Protein AF-0000000079578733 (afdb_homodimer)

Sequence (598 aa):
MAEIITDGSQKELKKHGSDEFPLLVSYEKLSGYKSGSFLWHWHPEIEITLVLDGQILYKVNQCTYHMKAGDILLGNANVLHAGFMEDMKDGKYVSITFLPKIIYGSYGSILRRKYVEPFLHNFSLPAVYIDYSQPWHEIFSEYVREIITLYEEKKEFYELDITGTLQKLWRCMLQNLPENLPYTEHSKLERNRMREIMDYLEHNYMNKIQMKDIAEEIHLCESECSRLFKRYMNVSLFTFLQEYRVERSLEFLLSSDDSIMEVAQKSGFTDSNYYAKVFSRVKGCSPQKYRKQNIRKDMMAEIITDGSQKELKKHGSDEFPLLVSYEKLSGYKSGSFLWHWHPEIEITLVLDGQILYKVNQCTYHMKAGDILLGNANVLHAGFMEDMKDGKYVSITFLPKIIYGSYGSILRRKYVEPFLHNFSLPAVYIDYSQPWHEIFSEYVREIITLYEEKKEFYELDITGTLQKLWRCMLQNLPENLPYTEHSKLERNRMREIMDYLEHNYMNKIQMKDIAEEIHLCESECSRLFKRYMNVSLFTFLQEYRVERSLEFLLSSDDSIMEVAQKSGFTDSNYYAKVFSRVKGCSPQKYRKQNIRKDM

Secondary structure (DSSP, 8-state):
-B---B-TT-BB----S-SSS-EEEEEEEGGGBTTSSEEEEB-SSEEEEEEEEEEEEEEETTEEEEEETT-EEEEPTT--EEEE-BTTB-EEEEEEEE-THHHH-STT-HIIIIIIHHHHT-TT-SEEEE-SSSTHHHHHHHHHHHHHHHHHH--TTHHHHHHHHHHHHHHHHHHHS-SS----HHHHHHHHHHHHHHHHHHHHTTS---HHHHHHHTT--HHHHHHHHHHHHSS-HHHHHHHHHHHHHHHHHHH----HHHHHHHTT-S-HHHHHHHHHHHHSS-HHHHHHHHHGGG-/-B---B-TT-BB----S-SSS-EEEEEEEGGGBTTSSEEEEB-SSEEEEEEEEEEEEEEETTEEEEEETT-EEEEPTT--EEEE-BTTB-EEEEEEEE-THHHH-STTSHIIIIIIHHHHT-TT-SEEEE-SSSTHHHHHHHHHHHHHHHHHH--TTHHHHHHHHHHHHHHHHHHHS-SS----HHHHHHHHHHHHHHHHHHHHTTS---HHHHHHHTT--HHHHHHHHHHHHSS-HHHHHHHHHHHHHHHHHHH----HHHHHHHTT-S-HHHHHHHHHHHHSS-HHHHHHHHHGGG-

Foldseek 3Di:
DDAQDAPPLQAGQDQQDDPVQRKHKDKDKLVVDPQSKHDKHFAQWKKKKAWQAAWKFKDWQPDTDIDHHGKMKIFAHLIIMMIHHDPPIMIIIMMMTGHCCLAQPDPPGPCCVPQNVVQNLPLVDRMDILPPPDPLSVVLSVLVVVLVVLVVVVPPCSSVVNSVSVNVSSVSCRVPDDPDDDDDPVRVLLSVLSVQLVVCLVVDLLEDDDLCNSCVSSVHDSVVSQVSCCSRNSDGPVLVSLLQLLVVLVCVLQVHPDDLCVSCNRSNHPDSVVNQVSNCSNVVHGSVVVNCVRNPPVD/DDAQDAPPLQAGQDQQDDPVQRKHKDKDKLVVDPQSKHDKHAAQWKKKKAWQAAWKFKDWQPDTDIDHHGKMKIFAGLIIMMIHHDPPIMIIIMMMTGHCCLAQPDPPGPCCVPQNVVQNLPLVDRMDILPPPDPLSVVLSVLVVVLVVLVVVVPPCSSVVNSVSVNVSSVSCRVPDDPDDDDDPVRVLLSVLSVQLVVCLVVDLLEDDDLCNSCVSSVHDSVVSQVSCCSRNSDGPVLVSLLQLLVVLVCVLQVHPDDLVVSCNRSNHPDSVVNQVSNCSNVVHGSVVVNCVRNPPVD

pLDDT: mean 87.45, std 11.43, range [26.28, 98.88]

InterPro domains:
  IPR009057 Homedomain-like superfamily [SSF46689] (192-242)
  IPR009057 Homedomain-like superfamily [SSF46689] (244-294)
  IPR013096 Cupin 2, conserved barrel [PF07883] (36-95)
  IPR014710 RmlC-like jelly roll fold [G3DSA:2.60.120.10] (8-101)
  IPR018060 AraC-like, DNA binding HTH domain [PF12833] (214-293)
  IPR018060 AraC-like, DNA binding HTH domain [PS01124] (195-293)
  IPR018060 AraC-like, DNA binding HTH domain [SM00342] (208-291)
  IPR018062 HTH domain AraC-type, conserved site [PS00041] (245-287)
  IPR037923 Transcription regulator HTH-like [SSF51215] (34-168)

Structure (mmCIF, N/CA/C/O backbone):
data_AF-0000000079578733-model_v1
#
loop_
_entity.id
_entity.type
_entity.pdbx_description
1 polymer 'AraC family transcriptional regulator'
#
loop_
_atom_site.group_PDB
_atom_site.id
_atom_site.type_symbol
_atom_site.label_atom_id
_atom_site.label_alt_id
_atom_site.label_comp_id
_atom_site.label_asym_id
_atom_site.label_entity_id
_atom_site.label_seq_id
_atom_site.pdbx_PDB_ins_code
_atom_site.Cartn_x
_atom_site.Cartn_y
_atom_site.Cartn_z
_atom_site.occupancy
_atom_site.B_iso_or_equiv
_atom_site.auth_seq_id
_atom_site.auth_comp_id
_atom_site.auth_asym_id
_atom_site.auth_atom_id
_atom_site.pdbx_PDB_model_num
ATOM 1 N N . MET A 1 1 ? -22.953 -29.234 -6.508 1 57.34 1 MET A N 1
ATOM 2 C CA . MET A 1 1 ? -21.5 -29.438 -6.625 1 57.34 1 MET A CA 1
ATOM 3 C C . MET A 1 1 ? -20.859 -28.281 -7.379 1 57.34 1 MET A C 1
ATOM 5 O O . MET A 1 1 ? -21.422 -27.75 -8.336 1 57.34 1 MET A O 1
ATOM 9 N N . ALA A 1 2 ? -19.797 -27.734 -6.789 1 69.5 2 ALA A N 1
ATOM 10 C CA . ALA A 1 2 ? -19.219 -26.516 -7.32 1 69.5 2 ALA A CA 1
ATOM 11 C C . ALA A 1 2 ? -18.125 -26.828 -8.344 1 69.5 2 ALA A C 1
ATOM 13 O O . ALA A 1 2 ? -17.656 -27.969 -8.43 1 69.5 2 ALA A O 1
ATOM 14 N N . GLU A 1 3 ? -18.016 -26.125 -9.453 1 70.44 3 GLU A N 1
ATOM 15 C CA . GLU A 1 3 ? -16.875 -26.188 -10.375 1 70.44 3 GLU A CA 1
ATOM 16 C C . GLU A 1 3 ? -16.172 -24.844 -10.484 1 70.44 3 GLU A C 1
ATOM 18 O O . GLU A 1 3 ? -16.828 -23.797 -10.414 1 70.44 3 GLU A O 1
ATOM 23 N N . ILE A 1 4 ? -14.828 -25.031 -10.547 1 81.12 4 ILE A N 1
ATOM 24 C CA . ILE A 1 4 ? -14.094 -23.797 -10.828 1 81.12 4 ILE A CA 1
ATOM 25 C C . ILE A 1 4 ? -14.383 -23.344 -12.258 1 81.12 4 ILE A C 1
ATOM 27 O O . ILE A 1 4 ? -14.227 -24.125 -13.203 1 81.12 4 ILE A O 1
ATOM 31 N N . ILE A 1 5 ? -14.922 -22.25 -12.383 1 78.31 5 ILE A N 1
ATOM 32 C CA . ILE A 1 5 ? -15.211 -21.703 -13.695 1 78.31 5 ILE A CA 1
ATOM 33 C C . ILE A 1 5 ? -14 -20.922 -14.211 1 78.31 5 ILE A C 1
ATOM 35 O O . ILE A 1 5 ? -13.469 -20.047 -13.516 1 78.31 5 ILE A O 1
ATOM 39 N N . THR A 1 6 ? -13.539 -21.359 -15.383 1 73.75 6 THR A N 1
ATOM 40 C CA . THR A 1 6 ? -12.352 -20.75 -15.969 1 73.75 6 THR A CA 1
ATOM 41 C C . THR A 1 6 ? -12.648 -20.219 -17.375 1 73.75 6 THR A C 1
ATOM 43 O O . THR A 1 6 ? -13.68 -20.547 -17.953 1 73.75 6 THR A O 1
ATOM 46 N N . ASP A 1 7 ? -11.828 -19.406 -17.859 1 73.5 7 ASP A N 1
ATOM 47 C CA . ASP A 1 7 ? -11.922 -18.969 -19.25 1 73.5 7 ASP A CA 1
ATOM 48 C C . ASP A 1 7 ? -11.117 -19.906 -20.172 1 73.5 7 ASP A C 1
ATOM 50 O O . ASP A 1 7 ? -10.711 -20.984 -19.75 1 73.5 7 ASP A O 1
ATOM 54 N N . GLY A 1 8 ? -11.008 -19.594 -21.391 1 68.12 8 GLY A N 1
ATOM 55 C CA . GLY A 1 8 ? -10.359 -20.422 -22.406 1 68.12 8 GLY A CA 1
ATOM 56 C C . GLY A 1 8 ? -8.898 -20.703 -22.094 1 68.12 8 GLY A C 1
ATOM 57 O O . GLY A 1 8 ? -8.32 -21.672 -22.609 1 68.12 8 GLY A O 1
ATOM 58 N N . SER A 1 9 ? -8.289 -19.953 -21.219 1 70.38 9 SER A N 1
ATOM 59 C CA . SER A 1 9 ? -6.891 -20.125 -20.844 1 70.38 9 SER A CA 1
ATOM 60 C C . SER A 1 9 ? -6.762 -20.75 -19.453 1 70.38 9 SER A C 1
ATOM 62 O O . SER A 1 9 ? -5.684 -20.734 -18.859 1 70.38 9 SER A O 1
ATOM 64 N N . GLN A 1 10 ? -7.887 -21.234 -18.875 1 74.88 10 GLN A N 1
ATOM 65 C CA . GLN A 1 10 ? -7.957 -21.875 -17.578 1 74.88 10 GLN A CA 1
ATOM 66 C C . GLN A 1 10 ? -7.82 -20.844 -16.453 1 74.88 10 GLN A C 1
ATOM 68 O O . GLN A 1 10 ? -7.535 -21.219 -15.305 1 74.88 10 GLN A O 1
ATOM 73 N N . LYS A 1 11 ? -7.91 -19.641 -16.75 1 77.62 11 LYS A N 1
ATOM 74 C CA . LYS A 1 11 ? -7.93 -18.609 -15.711 1 77.62 11 LYS A CA 1
ATOM 75 C C . LYS A 1 11 ? -9.25 -18.641 -14.938 1 77.62 11 LYS A C 1
ATOM 77 O O . LYS A 1 11 ? -10.328 -18.625 -15.539 1 77.62 11 LYS A O 1
ATOM 82 N N . GLU A 1 12 ? -9.086 -18.672 -13.641 1 82.31 12 GLU A N 1
ATOM 83 C CA . GLU A 1 12 ? -10.273 -18.672 -12.797 1 82.31 12 GLU A CA 1
ATOM 84 C C . GLU A 1 12 ? -11.008 -17.344 -12.867 1 82.31 12 GLU A C 1
ATOM 86 O O . GLU A 1 12 ? -10.391 -16.281 -12.852 1 82.31 12 GLU A O 1
ATOM 91 N N . LEU A 1 13 ? -12.312 -17.391 -12.898 1 76 13 LEU A N 1
ATOM 92 C CA . LEU A 1 13 ? -13.117 -16.188 -13.078 1 76 13 LEU A CA 1
ATOM 93 C C . LEU A 1 13 ? -13.703 -15.727 -11.742 1 76 13 LEU A C 1
ATOM 95 O O . LEU A 1 13 ? -14.188 -14.602 -11.633 1 76 13 LEU A O 1
ATOM 99 N N . LYS A 1 14 ? -13.617 -16.594 -10.805 1 79.62 14 LYS A N 1
ATOM 100 C CA . LYS A 1 14 ? -14.125 -16.25 -9.484 1 79.62 14 LYS A CA 1
ATOM 101 C C . LYS A 1 14 ? -13.398 -15.039 -8.914 1 79.62 14 LYS A C 1
ATOM 103 O O . LYS A 1 14 ? -12.172 -14.961 -8.969 1 79.62 14 LYS A O 1
ATOM 108 N N . LYS A 1 15 ? -14.148 -14.031 -8.445 1 79.81 15 LYS A N 1
ATOM 109 C CA . LYS A 1 15 ? -13.57 -12.875 -7.773 1 79.81 15 LYS A CA 1
ATOM 110 C C . LYS A 1 15 ? -13.125 -13.219 -6.359 1 79.81 15 LYS A C 1
ATOM 112 O O . LYS A 1 15 ? -13.828 -13.93 -5.633 1 79.81 15 LYS A O 1
ATOM 117 N N . HIS A 1 16 ? -12 -12.766 -6.047 1 83.06 16 HIS A N 1
ATOM 118 C CA . HIS A 1 16 ? -11.469 -12.977 -4.703 1 83.06 16 HIS A CA 1
ATOM 119 C C . HIS A 1 16 ? -11.414 -11.664 -3.926 1 83.06 16 HIS A C 1
ATOM 121 O O . HIS A 1 16 ? -10.398 -10.961 -3.959 1 83.06 16 HIS A O 1
ATOM 127 N N . GLY A 1 17 ? -12.5 -11.398 -3.156 1 83.19 17 GLY A N 1
ATOM 128 C CA . GLY A 1 17 ? -12.602 -10.156 -2.404 1 83.19 17 GLY A CA 1
ATOM 129 C C . GLY A 1 17 ? -12.977 -8.969 -3.266 1 83.19 17 GLY A C 1
ATOM 130 O O . GLY A 1 17 ? -13.547 -9.125 -4.344 1 83.19 17 GLY A O 1
ATOM 131 N N . SER A 1 18 ? -12.766 -7.785 -2.697 1 85.44 18 SER A N 1
ATOM 132 C CA . SER A 1 18 ? -13.062 -6.547 -3.412 1 85.44 18 SER A CA 1
ATOM 133 C C . SER A 1 18 ? -11.789 -5.875 -3.908 1 85.44 18 SER A C 1
ATOM 135 O O . SER A 1 18 ? -10.68 -6.266 -3.525 1 85.44 18 SER A O 1
ATOM 137 N N . ASP A 1 19 ? -11.922 -4.93 -4.738 1 83.25 19 ASP A N 1
ATOM 138 C CA . ASP A 1 19 ? -10.766 -4.195 -5.238 1 83.25 19 ASP A CA 1
ATOM 139 C C . ASP A 1 19 ? -10.086 -3.414 -4.117 1 83.25 19 ASP A C 1
ATOM 141 O O . ASP A 1 19 ? -8.867 -3.217 -4.141 1 83.25 19 ASP A O 1
ATOM 145 N N . GLU A 1 20 ? -10.875 -3.002 -3.172 1 89.12 20 GLU A N 1
ATOM 146 C CA . GLU A 1 20 ? -10.328 -2.238 -2.051 1 89.12 20 GLU A CA 1
ATOM 147 C C . GLU A 1 20 ? -9.609 -3.148 -1.06 1 89.12 20 GLU A C 1
ATOM 149 O O . GLU A 1 20 ? -8.711 -2.707 -0.346 1 89.12 20 GLU A O 1
ATOM 154 N N . PHE A 1 21 ? -10.133 -4.297 -0.926 1 94.56 21 PHE A N 1
ATOM 155 C CA . PHE A 1 21 ? -9.539 -5.309 -0.054 1 94.56 21 PHE A CA 1
ATOM 156 C C . PHE A 1 21 ? -9.57 -6.68 -0.718 1 94.56 21 PHE A C 1
ATOM 158 O O . PHE A 1 21 ? -10.406 -7.52 -0.385 1 94.56 21 PHE A O 1
ATOM 165 N N . PRO A 1 22 ? -8.617 -6.941 -1.636 1 94.5 22 PRO A N 1
ATOM 166 C CA . PRO A 1 22 ? -8.641 -8.133 -2.488 1 94.5 22 PRO A CA 1
ATOM 167 C C . PRO A 1 22 ? -8.133 -9.383 -1.773 1 94.5 22 PRO A C 1
ATOM 169 O O . PRO A 1 22 ? -7.086 -9.922 -2.135 1 94.5 22 PRO A O 1
ATOM 172 N N . LEU A 1 23 ? -8.922 -9.836 -0.841 1 97.44 23 LEU A N 1
ATOM 173 C CA . LEU A 1 23 ? -8.641 -11.039 -0.065 1 97.44 23 LEU A CA 1
ATOM 174 C C . LEU A 1 23 ? -9.922 -11.812 0.232 1 97.44 23 LEU A C 1
ATOM 176 O O . LEU A 1 23 ? -10.945 -11.219 0.577 1 97.44 23 LEU A O 1
ATOM 180 N N . LEU A 1 24 ? -9.859 -13.086 0.044 1 97.19 24 LEU A N 1
ATOM 181 C CA . LEU A 1 24 ? -10.984 -13.969 0.331 1 97.19 24 LEU A CA 1
ATOM 182 C C . LEU A 1 24 ? -10.531 -15.203 1.09 1 97.19 24 LEU A C 1
ATOM 184 O O . LEU A 1 24 ? -9.531 -15.836 0.724 1 97.19 24 LEU A O 1
ATOM 188 N N . VAL A 1 25 ? -11.164 -15.43 2.172 1 97.56 25 VAL A N 1
ATOM 189 C CA . VAL A 1 25 ? -11.008 -16.688 2.885 1 97.56 25 VAL A CA 1
ATOM 190 C C . VAL A 1 25 ? -12.227 -17.578 2.635 1 97.56 25 VAL A C 1
ATOM 192 O O . VAL A 1 25 ? -13.367 -17.156 2.85 1 97.56 25 VAL A O 1
ATOM 195 N N . SER A 1 26 ? -11.992 -18.781 2.17 1 96.06 26 SER A N 1
ATOM 196 C CA . SER A 1 26 ? -13.102 -19.672 1.842 1 96.06 26 SER A CA 1
ATOM 197 C C . SER A 1 26 ? -12.859 -21.078 2.389 1 96.06 26 SER A C 1
ATOM 199 O O . SER A 1 26 ? -11.727 -21.562 2.381 1 96.06 26 SER A O 1
ATOM 201 N N . TYR A 1 27 ? -13.898 -21.656 2.875 1 95.94 27 TYR A N 1
ATOM 202 C CA . TYR A 1 27 ? -13.883 -23.062 3.303 1 95.94 27 TYR A CA 1
ATOM 203 C C . TYR A 1 27 ? -14.391 -23.969 2.195 1 95.94 27 TYR A C 1
ATOM 205 O O . TYR A 1 27 ? -15.484 -23.766 1.663 1 95.94 27 TYR A O 1
ATOM 213 N N . GLU A 1 28 ? -13.523 -25 1.868 1 94.25 28 GLU A N 1
ATOM 214 C CA . GLU A 1 28 ? -13.844 -25.859 0.736 1 94.25 28 GLU A CA 1
ATOM 215 C C . GLU A 1 28 ? -13.617 -27.328 1.082 1 94.25 28 GLU A C 1
ATOM 217 O O . GLU A 1 28 ? -13.055 -27.641 2.133 1 94.25 28 GLU A O 1
ATOM 222 N N . LYS A 1 29 ? -14.18 -28.172 0.323 1 94.19 29 LYS A N 1
ATOM 223 C CA . LYS A 1 29 ? -13.922 -29.609 0.357 1 94.19 29 LYS A CA 1
ATOM 224 C C . LYS A 1 29 ? -13.883 -30.203 -1.052 1 94.19 29 LYS A C 1
ATOM 226 O O . LYS A 1 29 ? -14.625 -29.766 -1.932 1 94.19 29 LYS A O 1
ATOM 231 N N . LEU A 1 30 ? -13.031 -31.188 -1.208 1 91.19 30 LEU A N 1
ATOM 232 C CA . LEU A 1 30 ? -12.891 -31.781 -2.537 1 91.19 30 LEU A CA 1
ATOM 233 C C . LEU A 1 30 ? -14.203 -32.406 -2.988 1 91.19 30 LEU A C 1
ATOM 235 O O . LEU A 1 30 ? -14.555 -32.344 -4.168 1 91.19 30 LEU A O 1
ATOM 239 N N . SER A 1 31 ? -14.906 -33 -2.074 1 89.25 31 SER A N 1
ATOM 240 C CA . SER A 1 31 ? -16.172 -33.625 -2.4 1 89.25 31 SER A CA 1
ATOM 241 C C . SER A 1 31 ? -17.219 -32.625 -2.83 1 89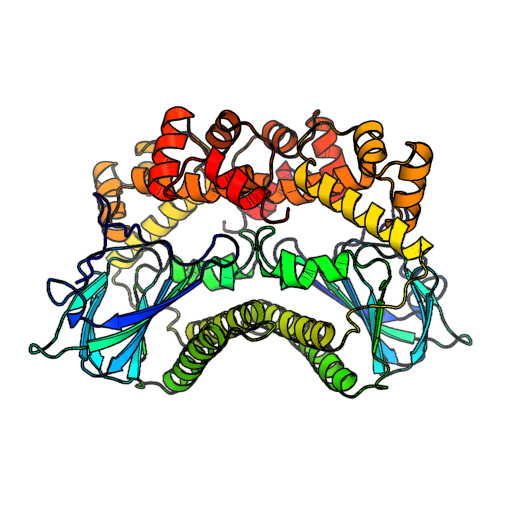.25 31 SER A C 1
ATOM 243 O O . SER A 1 31 ? -18.266 -33 -3.363 1 89.25 31 SER A O 1
ATOM 245 N N . GLY A 1 32 ? -16.969 -31.344 -2.562 1 86.12 32 GLY A N 1
ATOM 246 C CA . GLY A 1 32 ? -17.859 -30.297 -3.004 1 86.12 32 GLY A CA 1
ATOM 247 C C . GLY A 1 32 ? -17.797 -30.047 -4.5 1 86.12 32 GLY A C 1
ATOM 248 O O . GLY A 1 32 ? -18.703 -29.422 -5.066 1 86.12 32 GLY A O 1
ATOM 249 N N . TYR A 1 33 ? -16.812 -30.594 -5.094 1 84.25 33 TYR A N 1
ATOM 250 C CA . TYR A 1 33 ? -16.672 -30.469 -6.539 1 84.25 33 TYR A CA 1
ATOM 251 C C . TYR A 1 33 ? -17.266 -31.688 -7.25 1 84.25 33 TYR A C 1
ATOM 253 O O . TYR A 1 33 ? -17.188 -32.812 -6.746 1 84.25 33 TYR A O 1
ATOM 261 N N . LYS A 1 34 ? -17.781 -31.531 -8.414 1 75.44 34 LYS A N 1
ATOM 262 C CA . LYS A 1 34 ? -18.406 -32.594 -9.195 1 75.44 34 LYS A CA 1
ATOM 263 C C . LYS A 1 34 ? -17.422 -33.75 -9.406 1 75.44 34 LYS A C 1
ATOM 265 O O . LYS A 1 34 ? -17.797 -34.938 -9.266 1 75.44 34 LYS A O 1
ATOM 270 N N . SER A 1 35 ? -16.203 -33.531 -9.688 1 74.62 35 SER A N 1
ATOM 271 C CA . SER A 1 35 ? -15.188 -34.562 -9.969 1 74.62 35 SER A CA 1
ATOM 272 C C . SER A 1 35 ? -14.414 -34.938 -8.711 1 74.62 35 SER A C 1
ATOM 274 O O . SER A 1 35 ? -13.492 -35.75 -8.766 1 74.62 35 SER A O 1
ATOM 276 N N . GLY A 1 36 ? -14.781 -34.312 -7.637 1 78.75 36 GLY A N 1
ATOM 277 C CA . GLY A 1 36 ? -14.016 -34.531 -6.418 1 78.75 36 GLY A CA 1
ATOM 278 C C . GLY A 1 36 ? -12.664 -33.844 -6.438 1 78.75 36 GLY A C 1
ATOM 279 O O . GLY A 1 36 ? -11.758 -34.219 -5.695 1 78.75 36 GLY A O 1
ATOM 280 N N . SER A 1 37 ? -12.516 -32.969 -7.41 1 84.62 37 SER A N 1
ATOM 281 C CA . SER A 1 37 ? -11.266 -32.25 -7.605 1 84.62 37 SER A CA 1
ATOM 282 C C . SER A 1 37 ? -11.516 -30.844 -8.109 1 84.62 37 SER A C 1
ATOM 284 O O . SER A 1 37 ? -12.523 -30.578 -8.766 1 84.62 37 SER A O 1
ATOM 286 N N . PHE A 1 38 ? -10.758 -29.891 -7.645 1 84 38 PHE A N 1
ATOM 287 C CA . PHE A 1 38 ? -10.703 -28.656 -8.406 1 84 38 PHE A CA 1
ATOM 288 C C . PHE A 1 38 ? -9.648 -28.75 -9.508 1 84 38 PHE A C 1
ATOM 290 O O . PHE A 1 38 ? -8.461 -28.906 -9.219 1 84 38 PHE A O 1
ATOM 297 N N . LEU A 1 39 ? -10.086 -28.641 -10.688 1 80.5 39 LEU A N 1
ATOM 298 C CA . LEU A 1 39 ? -9.273 -28.891 -11.875 1 80.5 39 LEU A CA 1
ATOM 299 C C . LEU A 1 39 ? -8.297 -27.75 -12.125 1 80.5 39 LEU A C 1
ATOM 301 O O . LEU A 1 39 ? -8.359 -26.719 -11.461 1 80.5 39 LEU A O 1
ATOM 305 N N . TRP A 1 40 ? -7.391 -28.031 -13.031 1 81.31 40 TRP A N 1
ATOM 306 C CA . TRP A 1 40 ? -6.289 -27.141 -13.359 1 81.31 40 TRP A CA 1
ATOM 307 C C . TRP A 1 40 ? -6.805 -25.734 -13.664 1 81.31 40 TRP A C 1
ATOM 309 O O . TRP A 1 40 ? -7.707 -25.562 -14.484 1 81.31 40 TRP A O 1
ATOM 319 N N . HIS A 1 41 ? -6.262 -24.734 -12.977 1 86.25 41 HIS A N 1
ATOM 320 C CA . HIS A 1 41 ? -6.57 -23.312 -13.188 1 86.25 41 HIS A CA 1
ATOM 321 C C . HIS A 1 41 ? -5.477 -22.422 -12.617 1 86.25 41 HIS A C 1
ATOM 323 O O . HIS A 1 41 ? -4.562 -22.906 -11.945 1 86.25 41 HIS A O 1
ATOM 329 N N . TRP A 1 42 ? -5.523 -21.172 -13.07 1 85.62 42 TRP A N 1
ATOM 330 C CA . TRP A 1 42 ? -4.59 -20.203 -12.508 1 85.62 42 TRP A CA 1
ATOM 331 C C . TRP A 1 42 ? -5.273 -18.859 -12.289 1 85.62 42 TRP A C 1
ATOM 333 O O . TRP A 1 42 ? -6.387 -18.625 -12.773 1 85.62 42 TRP A O 1
ATOM 343 N N . HIS A 1 43 ? -4.664 -18.047 -11.453 1 88 43 HIS A N 1
ATOM 344 C CA . HIS A 1 43 ? -5.121 -16.688 -11.172 1 88 43 HIS A CA 1
ATOM 345 C C . HIS A 1 43 ? -3.984 -15.82 -10.633 1 88 43 HIS A C 1
ATOM 347 O O . HIS A 1 43 ? -2.949 -16.344 -10.211 1 88 43 HIS A O 1
ATOM 353 N N . PRO A 1 44 ? -4.105 -14.484 -10.711 1 89.06 44 PRO A N 1
ATOM 354 C CA . PRO A 1 44 ? -3.031 -13.578 -10.297 1 89.06 44 PRO A CA 1
ATOM 355 C C . PRO A 1 44 ? -2.875 -13.508 -8.773 1 89.06 44 PRO A C 1
ATOM 357 O O . PRO A 1 44 ? -1.867 -13 -8.281 1 89.06 44 PRO A O 1
ATOM 360 N N . GLU A 1 45 ? -3.797 -13.984 -8.055 1 94.31 45 GLU A N 1
ATOM 361 C CA . GLU A 1 45 ? -3.727 -13.969 -6.598 1 94.31 45 GLU A CA 1
ATOM 362 C C . GLU A 1 45 ? -2.768 -15.039 -6.082 1 94.31 45 GLU A C 1
ATOM 364 O O . GLU A 1 45 ? -2.621 -16.094 -6.695 1 94.31 45 GLU A O 1
ATOM 369 N N . ILE A 1 46 ? -2.145 -14.711 -5.023 1 97 46 ILE A N 1
ATOM 370 C CA . ILE A 1 46 ? -1.479 -15.727 -4.219 1 97 46 ILE A CA 1
ATOM 371 C C . ILE A 1 46 ? -2.521 -16.562 -3.475 1 97 46 ILE A C 1
ATOM 373 O O . ILE A 1 46 ? -3.555 -16.031 -3.051 1 97 46 ILE A O 1
ATOM 377 N N . GLU A 1 47 ? -2.246 -17.797 -3.328 1 97.56 47 GLU A N 1
ATOM 378 C CA . GLU A 1 47 ? -3.201 -18.641 -2.623 1 97.56 47 GLU A CA 1
ATOM 379 C C . GLU A 1 47 ? -2.512 -19.469 -1.536 1 97.56 47 GLU A C 1
ATOM 381 O O . GLU A 1 47 ? -1.503 -20.125 -1.795 1 97.56 47 GLU A O 1
ATOM 386 N N . ILE A 1 48 ? -3.037 -19.344 -0.362 1 98.69 48 ILE A N 1
ATOM 387 C CA . ILE A 1 48 ? -2.613 -20.188 0.753 1 98.69 48 ILE A CA 1
ATOM 388 C C . ILE A 1 48 ? -3.695 -21.219 1.062 1 98.69 48 ILE A C 1
ATOM 390 O O . ILE A 1 48 ? -4.855 -20.875 1.288 1 98.69 48 ILE A O 1
ATOM 394 N N . THR A 1 49 ? -3.33 -22.469 1.066 1 98.56 49 THR A N 1
ATOM 395 C CA . THR A 1 49 ? -4.262 -23.547 1.347 1 98.56 49 THR A CA 1
ATOM 396 C C . THR A 1 49 ? -3.857 -24.297 2.617 1 98.56 49 THR A C 1
ATOM 398 O O . THR A 1 49 ? -2.748 -24.828 2.707 1 98.56 49 THR A O 1
ATOM 401 N N . LEU A 1 50 ? -4.691 -24.297 3.57 1 98.81 50 LEU A N 1
ATOM 402 C CA . LEU A 1 50 ? -4.516 -25.078 4.797 1 98.81 50 LEU A CA 1
ATOM 403 C C . LEU A 1 50 ? -5.445 -26.281 4.812 1 98.81 50 LEU A C 1
ATOM 405 O O . LEU A 1 50 ? -6.668 -26.125 4.789 1 98.81 50 LEU A O 1
ATOM 409 N N . VAL A 1 51 ? -4.922 -27.469 4.895 1 98.38 51 VAL A N 1
ATOM 410 C CA . VAL A 1 51 ? -5.738 -28.672 4.969 1 98.38 51 VAL A CA 1
ATOM 411 C C . VAL A 1 51 ? -6.254 -28.859 6.395 1 98.38 51 VAL A C 1
ATOM 413 O O . VAL A 1 51 ? -5.469 -28.953 7.34 1 98.38 51 VAL A O 1
ATOM 416 N N . LEU A 1 52 ? -7.527 -28.891 6.52 1 98 52 LEU A N 1
ATOM 417 C CA . LEU A 1 52 ? -8.148 -29.031 7.832 1 98 52 LEU A CA 1
ATOM 418 C C . LEU A 1 52 ? -8.352 -30.5 8.203 1 98 52 LEU A C 1
ATOM 420 O O . LEU A 1 52 ? -8.18 -30.875 9.359 1 98 52 LEU A O 1
ATOM 424 N N . ASP A 1 53 ? -8.766 -31.234 7.27 1 97.06 53 ASP A N 1
ATOM 425 C CA . ASP A 1 53 ? -9.078 -32.656 7.457 1 97.06 53 ASP A CA 1
ATOM 426 C C . ASP A 1 53 ? -8.82 -33.438 6.176 1 97.06 53 ASP A C 1
ATOM 428 O O . ASP A 1 53 ? -9.008 -32.938 5.074 1 97.06 53 ASP A O 1
ATOM 432 N N . GLY A 1 54 ? -8.391 -34.75 6.363 1 95.62 54 GLY A N 1
ATOM 433 C CA . GLY A 1 54 ? -8.133 -35.594 5.211 1 95.62 54 GLY A CA 1
ATOM 434 C C . GLY A 1 54 ? -6.812 -35.312 4.531 1 95.62 54 GLY A C 1
ATOM 435 O O . GLY A 1 54 ? -5.812 -35.031 5.199 1 95.62 54 GLY A O 1
ATOM 436 N N . GLN A 1 55 ? -6.82 -35.594 3.197 1 94.94 55 GLN A N 1
ATOM 437 C CA . GLN A 1 55 ? -5.609 -35.406 2.406 1 94.94 55 GLN A CA 1
ATOM 438 C C . GLN A 1 55 ? -5.938 -34.781 1.047 1 94.94 55 GLN A C 1
ATOM 440 O O . GLN A 1 55 ? -7.055 -34.938 0.545 1 94.94 55 GLN A O 1
ATOM 445 N N . ILE A 1 56 ? -5.027 -34.094 0.528 1 96.12 56 ILE A N 1
ATOM 446 C CA . ILE A 1 56 ? -5.168 -33.5 -0.795 1 96.12 56 ILE A CA 1
ATOM 447 C C . ILE A 1 56 ? -3.898 -33.75 -1.61 1 96.12 56 ILE A C 1
ATOM 449 O O . ILE A 1 56 ? -2.791 -33.469 -1.14 1 96.12 56 ILE A O 1
ATOM 453 N N . LEU A 1 57 ? -4.066 -34.375 -2.709 1 95 57 LEU A N 1
ATOM 454 C CA . LEU A 1 57 ? -3.008 -34.375 -3.713 1 95 57 LEU A CA 1
ATOM 455 C C . LEU A 1 57 ? -3.008 -33.062 -4.488 1 95 57 LEU A C 1
ATOM 457 O O . LEU A 1 57 ? -3.836 -32.844 -5.379 1 95 57 LEU A O 1
ATOM 461 N N . TYR A 1 58 ? -2.064 -32.219 -4.18 1 95.81 58 TYR A N 1
ATOM 462 C CA . TYR A 1 58 ? -2.018 -30.859 -4.738 1 95.81 58 TYR A CA 1
ATOM 463 C C . TYR A 1 58 ? -0.905 -30.734 -5.773 1 95.81 58 TYR A C 1
ATOM 465 O O . TYR A 1 58 ? 0.249 -31.078 -5.496 1 95.81 58 TYR A O 1
ATOM 473 N N . LYS A 1 59 ? -1.243 -30.344 -6.895 1 90.62 59 LYS A N 1
ATOM 474 C CA . LYS A 1 59 ? -0.269 -30.172 -7.969 1 90.62 59 LYS A CA 1
ATOM 475 C C . LYS A 1 59 ? -0.109 -28.703 -8.344 1 90.62 59 LYS A C 1
ATOM 477 O O . LYS A 1 59 ? -1.097 -27.969 -8.453 1 90.62 59 LYS A O 1
ATOM 482 N N . VAL A 1 60 ? 1.073 -28.312 -8.43 1 92 60 VAL A N 1
ATOM 483 C CA . VAL A 1 60 ? 1.427 -26.984 -8.891 1 92 60 VAL A CA 1
ATOM 484 C C . VAL A 1 60 ? 2.461 -27.078 -10.016 1 92 60 VAL A C 1
ATOM 486 O O . VAL A 1 60 ? 3.598 -27.484 -9.781 1 92 60 VAL A O 1
ATOM 489 N N . ASN A 1 61 ? 2.016 -26.562 -11.18 1 83.06 61 ASN A N 1
ATOM 490 C CA . ASN A 1 61 ? 2.852 -26.781 -12.359 1 83.06 61 ASN A CA 1
ATOM 491 C C . ASN A 1 61 ? 3.297 -28.25 -12.453 1 83.06 61 ASN A C 1
ATOM 493 O O . ASN A 1 61 ? 2.463 -29.141 -12.523 1 83.06 61 ASN A O 1
ATOM 497 N N . GLN A 1 62 ? 4.641 -28.516 -12.297 1 80.38 62 GLN A N 1
ATOM 498 C CA . GLN A 1 62 ? 5.125 -29.891 -12.453 1 80.38 62 GLN A CA 1
ATOM 499 C C . GLN A 1 62 ? 5.375 -30.531 -11.094 1 80.38 62 GLN A C 1
ATOM 501 O O . GLN A 1 62 ? 5.789 -31.703 -11.016 1 80.38 62 GLN A O 1
ATOM 506 N N . CYS A 1 63 ? 5.09 -29.844 -10.078 1 88.19 63 CYS A N 1
ATOM 507 C CA . CYS A 1 63 ? 5.352 -30.344 -8.734 1 88.19 63 CYS A CA 1
ATOM 508 C C . CYS A 1 63 ? 4.09 -30.922 -8.117 1 88.19 63 CYS A C 1
ATOM 510 O O . CYS A 1 63 ? 2.99 -30.406 -8.32 1 88.19 63 CYS A O 1
ATOM 512 N N . THR A 1 64 ? 4.316 -32.031 -7.402 1 92.31 64 THR A N 1
ATOM 513 C CA . THR A 1 64 ? 3.217 -32.688 -6.711 1 92.31 64 THR A CA 1
ATOM 514 C C . THR A 1 64 ? 3.449 -32.688 -5.203 1 92.31 64 THR A C 1
ATOM 516 O O . THR A 1 64 ? 4.539 -33.031 -4.738 1 92.31 64 THR A O 1
ATOM 519 N N . TYR A 1 65 ? 2.441 -32.344 -4.457 1 95.69 65 TYR A N 1
ATOM 520 C CA . TYR A 1 65 ? 2.494 -32.281 -3.002 1 95.69 65 TYR A CA 1
ATOM 521 C C . TYR A 1 65 ? 1.411 -33.188 -2.395 1 95.69 65 TYR A C 1
ATOM 523 O O . TYR A 1 65 ? 0.227 -33.031 -2.699 1 95.69 65 TYR A O 1
ATOM 531 N N . HIS A 1 66 ? 1.853 -34.125 -1.586 1 96.38 66 HIS A N 1
ATOM 532 C CA . HIS A 1 66 ? 0.916 -34.906 -0.808 1 96.38 66 HIS A CA 1
ATOM 533 C C . HIS A 1 66 ? 0.63 -34.281 0.545 1 96.38 66 HIS A C 1
ATOM 535 O O . HIS A 1 66 ? 1.379 -34.469 1.504 1 96.38 66 HIS A O 1
ATOM 541 N N . MET A 1 67 ? -0.504 -33.594 0.62 1 97.06 67 MET A N 1
ATOM 542 C CA . MET A 1 67 ? -0.781 -32.75 1.788 1 97.06 67 MET A CA 1
ATOM 543 C C . MET A 1 67 ? -1.701 -33.5 2.766 1 97.06 67 MET A C 1
ATOM 545 O O . MET A 1 67 ? -2.734 -34.031 2.365 1 97.06 67 MET A O 1
ATOM 549 N N . LYS A 1 68 ? -1.297 -33.469 3.979 1 96.56 68 LYS A N 1
ATOM 550 C CA . LYS A 1 68 ? -2.123 -34 5.047 1 96.56 68 LYS A CA 1
ATOM 551 C C . LYS A 1 68 ? -2.686 -32.906 5.934 1 96.56 68 LYS A C 1
ATOM 553 O O . LYS A 1 68 ? -2.316 -31.734 5.785 1 96.56 68 LYS A O 1
ATOM 558 N N . ALA A 1 69 ? -3.578 -33.312 6.883 1 97.69 69 ALA A N 1
ATOM 559 C CA . ALA A 1 69 ? -4.176 -32.344 7.801 1 97.69 69 ALA A CA 1
ATOM 560 C C . ALA A 1 69 ? -3.102 -31.531 8.531 1 97.69 69 ALA A C 1
ATOM 562 O O . ALA A 1 69 ? -2.152 -32.094 9.07 1 97.69 69 ALA A O 1
ATOM 563 N N . GLY A 1 70 ? -3.275 -30.203 8.453 1 98.12 70 GLY A N 1
ATOM 564 C CA . GLY A 1 70 ? -2.326 -29.312 9.094 1 98.12 70 GLY A CA 1
ATOM 565 C C . GLY A 1 70 ? -1.327 -28.703 8.125 1 98.12 70 GLY A C 1
ATOM 566 O O . GLY A 1 70 ? -0.754 -27.641 8.391 1 98.12 70 GLY A O 1
ATOM 567 N N . ASP A 1 71 ? -1.072 -29.375 7.004 1 98.44 71 ASP A N 1
ATOM 568 C CA . ASP A 1 71 ? -0.13 -28.859 6.016 1 98.44 71 ASP A CA 1
ATOM 569 C C . ASP A 1 71 ? -0.666 -27.594 5.352 1 98.44 71 ASP A C 1
ATOM 571 O O . ASP A 1 71 ? -1.879 -27.391 5.285 1 98.44 71 ASP A O 1
ATOM 575 N N . ILE A 1 72 ? 0.284 -26.781 4.934 1 98.81 72 ILE A N 1
ATOM 576 C CA . ILE A 1 72 ? -0.061 -25.547 4.238 1 98.81 72 ILE A CA 1
ATOM 577 C C . ILE A 1 72 ? 0.738 -25.438 2.941 1 98.81 72 ILE A C 1
ATOM 579 O O . ILE A 1 72 ? 1.911 -25.812 2.896 1 98.81 72 ILE A O 1
ATOM 583 N N . LEU A 1 73 ? 0.115 -25.016 1.903 1 98.56 73 LEU A N 1
ATOM 584 C CA . LEU A 1 73 ? 0.797 -24.719 0.648 1 98.56 73 LEU A CA 1
ATOM 585 C C . LEU A 1 73 ? 0.511 -23.281 0.196 1 98.56 73 LEU A C 1
ATOM 587 O O . LEU A 1 73 ? -0.65 -22.891 0.086 1 98.56 73 LEU A O 1
ATOM 591 N N . LEU A 1 74 ? 1.576 -22.547 0.053 1 98.5 74 LEU A N 1
ATOM 592 C CA . LEU A 1 74 ? 1.455 -21.234 -0.578 1 98.5 74 LEU A CA 1
ATOM 593 C C . LEU A 1 74 ? 1.801 -21.312 -2.061 1 98.5 74 LEU A C 1
ATOM 595 O O . LEU A 1 74 ? 2.953 -21.562 -2.422 1 98.5 74 LEU A O 1
ATOM 599 N N . GLY A 1 75 ? 0.767 -21.203 -2.885 1 96.75 75 GLY A N 1
ATOM 600 C CA . GLY A 1 75 ? 0.989 -21.125 -4.32 1 96.75 75 GLY A CA 1
ATOM 601 C C . GLY A 1 75 ? 1.283 -19.719 -4.797 1 96.75 75 GLY A C 1
ATOM 602 O O . GLY A 1 75 ? 0.557 -18.781 -4.461 1 96.75 75 GLY A O 1
ATOM 603 N N . ASN A 1 76 ? 2.309 -19.531 -5.535 1 94.44 76 ASN A N 1
ATOM 604 C CA . ASN A 1 76 ? 2.693 -18.25 -6.098 1 94.44 76 ASN A CA 1
ATOM 605 C C . ASN A 1 76 ? 1.643 -17.719 -7.074 1 94.44 76 ASN A C 1
ATOM 607 O O . ASN A 1 76 ? 0.717 -18.453 -7.445 1 94.44 76 ASN A O 1
ATOM 611 N N . ALA A 1 77 ? 1.703 -16.453 -7.359 1 92.31 77 ALA A N 1
ATOM 612 C CA . ALA A 1 77 ? 0.796 -15.828 -8.32 1 92.31 77 ALA A CA 1
ATOM 613 C C . ALA A 1 77 ? 1.008 -16.391 -9.719 1 92.31 77 ALA A C 1
ATOM 615 O O . ALA A 1 77 ? 2.141 -16.672 -10.125 1 92.31 77 ALA A O 1
ATOM 616 N N . ASN A 1 78 ? -0.107 -16.578 -10.43 1 86.81 78 ASN A N 1
ATOM 617 C CA . ASN A 1 78 ? -0.119 -16.953 -11.844 1 86.81 78 ASN A CA 1
ATOM 618 C C . ASN A 1 78 ? 0.437 -18.359 -12.055 1 86.81 78 ASN A C 1
ATOM 620 O O . ASN A 1 78 ? 1.049 -18.641 -13.086 1 86.81 78 ASN A O 1
ATOM 624 N N . VAL A 1 79 ? 0.318 -19.156 -11.117 1 88.38 79 VAL A N 1
ATOM 625 C CA . VAL A 1 79 ? 0.785 -20.531 -11.25 1 88.38 79 VAL A CA 1
ATOM 626 C C . VAL A 1 79 ? -0.406 -21.469 -11.469 1 88.38 79 VAL A C 1
ATOM 628 O O . VAL A 1 79 ? -1.468 -21.266 -10.867 1 88.38 79 VAL A O 1
ATOM 631 N N . LEU A 1 80 ? -0.176 -22.406 -12.375 1 85.56 80 LEU A N 1
ATOM 632 C CA . LEU A 1 80 ? -1.182 -23.438 -12.617 1 85.56 80 LEU A CA 1
ATOM 633 C C . LEU A 1 80 ? -1.21 -24.438 -11.469 1 85.56 80 LEU A C 1
ATOM 635 O O . LEU A 1 80 ? -0.159 -24.891 -11.008 1 85.56 80 LEU A O 1
ATOM 639 N N . HIS A 1 81 ? -2.439 -24.703 -10.953 1 90.94 81 HIS A N 1
ATOM 640 C CA . HIS A 1 81 ? -2.529 -25.656 -9.859 1 90.94 81 HIS A CA 1
ATOM 641 C C . HIS A 1 81 ? -3.869 -26.391 -9.875 1 90.94 81 HIS A C 1
ATOM 643 O O . HIS A 1 81 ? -4.82 -25.938 -10.508 1 90.94 81 HIS A O 1
ATOM 649 N N . ALA A 1 82 ? -3.865 -27.578 -9.328 1 88.5 82 ALA A N 1
ATOM 650 C CA . ALA A 1 82 ? -5.023 -28.453 -9.195 1 88.5 82 ALA A CA 1
ATOM 651 C C . ALA A 1 82 ? -4.953 -29.281 -7.91 1 88.5 82 ALA A C 1
ATOM 653 O O . ALA A 1 82 ? -3.885 -29.406 -7.309 1 88.5 82 ALA A O 1
ATOM 654 N N . GLY A 1 83 ? -6.082 -29.734 -7.492 1 92 83 GLY A N 1
ATOM 655 C CA . GLY A 1 83 ? -6.168 -30.578 -6.312 1 92 83 GLY A CA 1
ATOM 656 C C . GLY A 1 83 ? -7.078 -31.781 -6.508 1 92 83 GLY A C 1
ATOM 657 O O . GLY A 1 83 ? -8.148 -31.656 -7.109 1 92 83 GLY A O 1
ATOM 658 N N . PHE A 1 84 ? -6.59 -32.906 -5.977 1 89.88 84 PHE A N 1
ATOM 659 C CA . PHE A 1 84 ? -7.289 -34.156 -6.168 1 89.88 84 PHE A CA 1
ATOM 660 C C . PHE A 1 84 ? -7.41 -34.938 -4.848 1 89.88 84 PHE A C 1
ATOM 662 O O . PHE A 1 84 ? -6.645 -34.688 -3.914 1 89.88 84 PHE A O 1
ATOM 669 N N . MET A 1 85 ? -8.406 -35.812 -4.863 1 89.25 85 MET A N 1
ATOM 670 C CA . MET A 1 85 ? -8.469 -36.781 -3.766 1 89.25 85 MET A CA 1
ATOM 671 C C . MET A 1 85 ? -7.352 -37.812 -3.879 1 89.25 85 MET A C 1
ATOM 673 O O . MET A 1 85 ? -6.992 -38.219 -4.98 1 89.25 85 MET A O 1
ATOM 677 N N . GLU A 1 86 ? -6.809 -38 -2.766 1 85.06 86 GLU A N 1
ATOM 678 C CA . GLU A 1 86 ? -5.855 -39.125 -2.699 1 85.06 86 GLU A CA 1
ATOM 679 C C . GLU A 1 86 ? -6.477 -40.344 -2.033 1 85.06 86 GLU A C 1
ATOM 681 O O . GLU A 1 86 ? -7.086 -40.25 -0.965 1 85.06 86 GLU A O 1
ATOM 686 N N . ASP A 1 87 ? -6.391 -41.5 -2.686 1 82.31 87 ASP A N 1
ATOM 687 C CA . ASP A 1 87 ? -6.949 -42.75 -2.199 1 82.31 87 ASP A CA 1
ATOM 688 C C . ASP A 1 87 ? -8.445 -42.625 -1.927 1 82.31 87 ASP A C 1
ATOM 690 O O . ASP A 1 87 ? -8.938 -43.125 -0.906 1 82.31 87 ASP A O 1
ATOM 694 N N . MET A 1 88 ? -9.086 -41.812 -2.691 1 80.81 88 MET A N 1
ATOM 695 C CA . MET A 1 88 ? -10.531 -41.594 -2.654 1 80.81 88 MET A CA 1
ATOM 696 C C . MET A 1 88 ? -10.961 -41 -1.326 1 80.81 88 MET A C 1
ATOM 698 O O . MET A 1 88 ? -12.117 -41.125 -0.925 1 80.81 88 MET A O 1
ATOM 702 N N . LYS A 1 89 ? -10.062 -40.5 -0.641 1 89.25 89 LYS A N 1
ATOM 703 C CA . LYS A 1 89 ? -10.367 -39.812 0.613 1 89.25 89 LYS A CA 1
ATOM 704 C C . LYS A 1 89 ? -10.594 -38.312 0.387 1 89.25 89 LYS A C 1
ATOM 706 O O . LYS A 1 89 ? -9.867 -37.688 -0.377 1 89.25 89 LYS A O 1
ATOM 711 N N . ASP A 1 90 ? -11.578 -37.844 1.066 1 90.56 90 ASP A N 1
ATOM 712 C CA . ASP A 1 90 ? -11.93 -36.438 0.942 1 90.56 90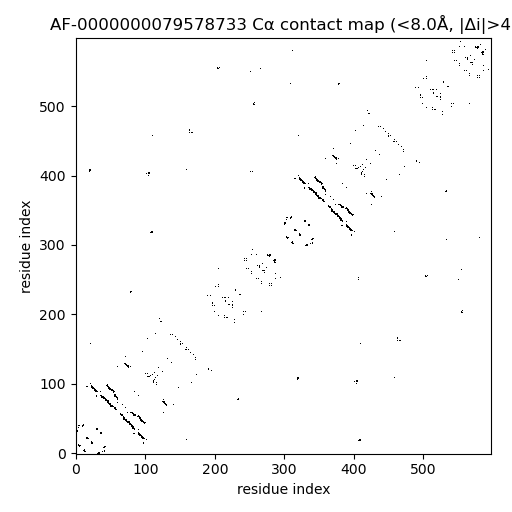 ASP A CA 1
ATOM 713 C C . ASP A 1 90 ? -10.945 -35.562 1.703 1 90.56 90 ASP A C 1
ATOM 715 O O . ASP A 1 90 ? -10.211 -36.031 2.568 1 90.56 90 ASP A O 1
ATOM 719 N N . GLY A 1 91 ? -10.828 -34.344 1.232 1 94.06 91 GLY A N 1
ATOM 720 C CA . GLY A 1 91 ? -10.031 -33.344 1.9 1 94.06 91 GLY A CA 1
ATOM 721 C C . GLY A 1 91 ? -10.781 -32.031 2.131 1 94.06 91 GLY A C 1
ATOM 722 O O . GLY A 1 91 ? -11.375 -31.484 1.204 1 94.06 91 GLY A O 1
ATOM 723 N N . LYS A 1 92 ? -10.828 -31.641 3.379 1 97.12 92 LYS A N 1
ATOM 724 C CA . LYS A 1 92 ? -11.367 -30.328 3.738 1 97.12 92 LYS A CA 1
ATOM 725 C C . LYS A 1 92 ? -10.25 -29.312 3.949 1 97.12 92 LYS A C 1
ATOM 727 O O . LYS A 1 92 ? -9.227 -29.625 4.559 1 97.12 92 LYS A O 1
ATOM 732 N N . TYR A 1 93 ? -10.453 -28.156 3.393 1 97.31 93 TYR A N 1
ATOM 733 C CA . TYR A 1 93 ? -9.375 -27.188 3.479 1 97.31 93 TYR A CA 1
ATOM 734 C C . TYR A 1 93 ? -9.914 -25.766 3.479 1 97.31 93 TYR A C 1
ATOM 736 O O . TYR A 1 93 ? -11.086 -25.531 3.145 1 97.31 93 TYR A O 1
ATOM 744 N N . VAL A 1 94 ? -9.109 -24.828 3.971 1 98.38 94 VAL A N 1
ATOM 745 C CA . VAL A 1 94 ? -9.352 -23.391 3.869 1 98.38 94 VAL A CA 1
ATOM 746 C C . VAL A 1 94 ? -8.406 -22.781 2.836 1 98.38 94 VAL A C 1
ATOM 748 O O . VAL A 1 94 ? -7.227 -23.125 2.779 1 98.38 94 VAL A O 1
ATOM 751 N N . SER A 1 95 ? -8.938 -21.969 1.938 1 97.56 95 SER A N 1
ATOM 752 C CA . SER A 1 95 ? -8.133 -21.25 0.962 1 97.56 95 SER A CA 1
ATOM 753 C C . SER A 1 95 ? -8.148 -19.75 1.248 1 97.56 95 SER A C 1
ATOM 755 O O . SER A 1 95 ? -9.211 -19.156 1.447 1 97.56 95 SER A O 1
ATOM 757 N N . ILE A 1 96 ? -7.027 -19.188 1.407 1 98.5 96 ILE A N 1
ATOM 758 C CA . ILE A 1 96 ? -6.852 -17.734 1.456 1 98.5 96 ILE A CA 1
ATOM 759 C C . ILE A 1 96 ? -6.281 -17.25 0.13 1 98.5 96 ILE A C 1
ATOM 761 O O . ILE A 1 96 ? -5.137 -17.547 -0.213 1 98.5 96 ILE A O 1
ATOM 765 N N . THR A 1 97 ? -7.043 -16.484 -0.651 1 97.62 97 THR A N 1
ATOM 766 C CA . THR A 1 97 ? -6.613 -15.922 -1.924 1 97.62 97 THR A CA 1
ATOM 767 C C . THR A 1 97 ? -6.527 -14.398 -1.837 1 97.62 97 THR A C 1
ATOM 769 O O . THR A 1 97 ? -7.465 -13.742 -1.381 1 97.62 97 THR A O 1
ATOM 772 N N . PHE A 1 98 ? -5.398 -13.852 -2.225 1 97.75 98 PHE A N 1
ATOM 773 C CA . PHE A 1 98 ? -5.258 -12.406 -2.115 1 97.75 98 PHE A CA 1
ATOM 774 C C . PHE A 1 98 ? -4.305 -11.867 -3.178 1 97.75 98 PHE A C 1
ATOM 776 O O . PHE A 1 98 ? -3.396 -12.578 -3.615 1 97.75 98 PHE A O 1
ATOM 783 N N . LEU A 1 99 ? -4.523 -10.641 -3.59 1 95.69 99 LEU A N 1
ATOM 784 C CA . LEU A 1 99 ? -3.564 -9.977 -4.465 1 95.69 99 LEU A CA 1
ATOM 785 C C . LEU A 1 99 ? -2.34 -9.516 -3.682 1 95.69 99 LEU A C 1
ATOM 787 O O . LEU A 1 99 ? -2.463 -9.031 -2.557 1 95.69 99 LEU A O 1
ATOM 791 N N . PRO A 1 100 ? -1.127 -9.586 -4.273 1 96.06 100 PRO A N 1
ATOM 792 C CA . PRO A 1 100 ? 0.105 -9.234 -3.564 1 96.06 100 PRO A CA 1
ATOM 793 C C . PRO A 1 100 ? 0.122 -7.777 -3.098 1 96.06 100 PRO A C 1
ATOM 795 O O . PRO A 1 100 ? 0.842 -7.438 -2.156 1 96.06 100 PRO A O 1
ATOM 798 N N . LYS A 1 101 ? -0.679 -6.93 -3.693 1 93.56 101 LYS A N 1
ATOM 799 C CA . LYS A 1 101 ? -0.668 -5.508 -3.361 1 93.56 101 LYS A CA 1
ATOM 800 C C . LYS A 1 101 ? -1.115 -5.273 -1.922 1 93.56 101 LYS A C 1
ATOM 802 O O . LYS A 1 101 ? -0.858 -4.211 -1.351 1 93.56 101 LYS A O 1
ATOM 807 N N . ILE A 1 102 ? -1.822 -6.227 -1.319 1 96.31 102 ILE A N 1
ATOM 808 C CA . ILE A 1 102 ? -2.184 -6.105 0.088 1 96.31 102 ILE A CA 1
ATOM 809 C C . ILE A 1 102 ? -0.92 -6.051 0.943 1 96.31 102 ILE A C 1
ATOM 811 O O . ILE A 1 102 ? -0.895 -5.387 1.983 1 96.31 102 ILE A O 1
ATOM 815 N N . ILE A 1 103 ? 0.127 -6.695 0.432 1 96.81 103 ILE A N 1
ATOM 816 C CA . ILE A 1 103 ? 1.382 -6.758 1.174 1 96.81 103 ILE A CA 1
ATOM 817 C C . ILE A 1 103 ? 2.221 -5.52 0.875 1 96.81 103 ILE A C 1
ATOM 819 O O . ILE A 1 103 ? 2.734 -4.875 1.792 1 96.81 103 ILE A O 1
ATOM 823 N N . TYR A 1 104 ? 2.291 -5.16 -0.407 1 95.44 104 TYR A N 1
ATOM 824 C CA . TYR A 1 104 ? 3.303 -4.168 -0.749 1 95.44 104 TYR A CA 1
ATOM 825 C C . TYR A 1 104 ? 2.684 -2.781 -0.883 1 95.44 104 TYR A C 1
ATOM 827 O O . TYR A 1 104 ? 3.398 -1.778 -0.939 1 95.44 104 TYR A O 1
ATOM 835 N N . GLY A 1 105 ? 1.369 -2.736 -0.96 1 92.56 105 GLY A N 1
ATOM 836 C CA . GLY A 1 105 ? 0.698 -1.449 -1.058 1 92.56 105 GLY A CA 1
ATOM 837 C C . GLY A 1 105 ? 0.718 -0.87 -2.459 1 92.56 105 GLY A C 1
ATOM 838 O O . GLY A 1 105 ? 0.168 -1.462 -3.391 1 92.56 105 GLY A O 1
ATOM 839 N N . SER A 1 106 ? 1.503 0.167 -2.65 1 86.44 106 SER A N 1
ATOM 840 C CA . SER A 1 106 ? 1.522 0.866 -3.932 1 86.44 106 SER A CA 1
ATOM 841 C C . SER A 1 106 ? 2.57 0.273 -4.867 1 86.44 106 SER A C 1
ATOM 843 O O . SER A 1 106 ? 3.604 -0.225 -4.418 1 86.44 106 SER A O 1
ATOM 845 N N . TYR A 1 107 ? 2.303 0.392 -6.102 1 79.88 107 TYR A N 1
ATOM 846 C CA . TYR A 1 107 ? 3.16 -0.209 -7.117 1 79.88 107 TYR A CA 1
ATOM 847 C C . TYR A 1 107 ? 4.578 0.343 -7.031 1 79.88 107 TYR A C 1
ATOM 849 O O . TYR A 1 107 ? 5.547 -0.379 -7.273 1 79.88 107 TYR A O 1
ATOM 857 N N . GLY A 1 108 ? 4.715 1.555 -6.711 1 81.62 108 GLY A N 1
ATOM 858 C CA . GLY A 1 108 ? 6.031 2.172 -6.676 1 81.62 108 GLY A CA 1
ATOM 859 C C . GLY A 1 108 ? 6.734 1.999 -5.344 1 81.62 108 GLY A C 1
ATOM 860 O O . GLY A 1 108 ? 7.828 2.529 -5.141 1 81.62 108 GLY A O 1
ATOM 861 N N . SER A 1 109 ? 6.266 1.192 -4.477 1 90 109 SER A N 1
ATOM 862 C CA . SER A 1 109 ? 6.805 1.081 -3.127 1 90 109 SER A CA 1
ATOM 863 C C . SER A 1 109 ? 8.055 0.212 -3.1 1 90 109 SER A C 1
ATOM 865 O O . SER A 1 109 ? 8.195 -0.708 -3.908 1 90 109 SER A O 1
ATOM 867 N N . ILE A 1 110 ? 8.875 0.451 -2.141 1 93.19 110 ILE A N 1
ATOM 868 C CA . ILE A 1 110 ? 10.078 -0.346 -1.924 1 93.19 110 ILE A CA 1
ATOM 869 C C . ILE A 1 110 ? 9.688 -1.763 -1.506 1 93.19 110 ILE A C 1
ATOM 871 O O . ILE A 1 110 ? 10.398 -2.723 -1.81 1 93.19 110 ILE A O 1
ATOM 875 N N . LEU A 1 111 ? 8.594 -1.893 -0.857 1 95.75 111 LEU A N 1
ATOM 876 C CA . LEU A 1 111 ? 8.141 -3.211 -0.427 1 95.75 111 LEU A CA 1
ATOM 877 C C . LEU A 1 111 ? 7.891 -4.117 -1.628 1 95.75 111 LEU A C 1
ATOM 879 O O . LEU A 1 111 ? 8.227 -5.305 -1.594 1 95.75 111 LEU A O 1
ATOM 883 N N . ARG A 1 112 ? 7.301 -3.547 -2.621 1 92.5 112 ARG A N 1
ATOM 884 C CA . ARG A 1 112 ? 7.062 -4.328 -3.83 1 92.5 112 ARG A CA 1
ATOM 885 C C . ARG A 1 112 ? 8.375 -4.754 -4.473 1 92.5 112 ARG A C 1
ATOM 887 O O . ARG A 1 112 ? 8.594 -5.945 -4.711 1 92.5 112 ARG A O 1
ATOM 894 N N . ARG A 1 113 ? 9.172 -3.812 -4.742 1 89.19 113 ARG A N 1
ATOM 895 C CA . ARG A 1 113 ? 10.383 -4.023 -5.523 1 89.19 113 ARG A CA 1
ATOM 896 C C . ARG A 1 113 ? 11.344 -4.961 -4.797 1 89.19 113 ARG A C 1
ATOM 898 O O . ARG A 1 113 ? 11.906 -5.875 -5.402 1 89.19 113 ARG A O 1
ATOM 905 N N . LYS A 1 114 ? 11.516 -4.777 -3.57 1 93.5 114 LYS A N 1
ATOM 906 C CA . LYS A 1 114 ? 12.578 -5.445 -2.826 1 93.5 114 LYS A CA 1
ATOM 907 C C . LYS A 1 114 ? 12.086 -6.762 -2.234 1 93.5 114 LYS A C 1
ATOM 909 O O . LYS A 1 114 ? 12.844 -7.73 -2.141 1 93.5 114 LYS A O 1
ATOM 914 N N . TYR A 1 115 ? 10.805 -6.816 -1.894 1 95.12 115 TYR A N 1
ATOM 915 C CA . TYR A 1 115 ? 10.422 -7.941 -1.042 1 95.12 115 TYR A CA 1
ATOM 916 C C . TYR A 1 115 ? 9.367 -8.805 -1.718 1 95.12 115 TYR A C 1
ATOM 918 O O . TYR A 1 115 ? 9.227 -9.984 -1.396 1 95.12 115 TYR A O 1
ATOM 926 N N . VAL A 1 116 ? 8.586 -8.273 -2.604 1 95.25 116 VAL A N 1
ATOM 927 C CA . VAL A 1 116 ? 7.449 -9.039 -3.102 1 95.25 116 VAL A CA 1
ATOM 928 C C . VAL A 1 116 ? 7.723 -9.508 -4.531 1 95.25 116 VAL A C 1
ATOM 930 O O . VAL A 1 116 ? 7.613 -10.695 -4.836 1 95.25 116 VAL A O 1
ATOM 933 N N . GLU A 1 117 ? 8.18 -8.703 -5.344 1 90 117 GLU A N 1
ATOM 934 C CA . GLU A 1 117 ? 8.359 -8.969 -6.766 1 90 117 GLU A CA 1
ATOM 935 C C . GLU A 1 117 ? 9.383 -10.078 -6.992 1 90 117 GLU A C 1
ATOM 937 O O . GLU A 1 117 ? 9.203 -10.922 -7.867 1 90 117 GLU A O 1
ATOM 942 N N . PRO A 1 118 ? 10.492 -10.047 -6.242 1 88.81 118 PRO A N 1
ATOM 943 C CA . PRO A 1 118 ? 11.461 -11.125 -6.457 1 88.81 118 PRO A CA 1
ATOM 944 C C . PRO A 1 118 ? 10.859 -12.516 -6.246 1 88.81 118 PRO A C 1
ATOM 946 O O . PRO A 1 118 ? 11.227 -13.461 -6.945 1 88.81 118 PRO A O 1
ATOM 949 N N . PHE A 1 119 ? 10.008 -12.633 -5.293 1 91.31 119 PHE A N 1
ATOM 950 C CA . PHE A 1 119 ? 9.344 -13.906 -5.074 1 91.31 119 PHE A CA 1
ATOM 951 C C . PHE A 1 119 ? 8.344 -14.195 -6.191 1 91.31 119 PHE A C 1
ATOM 953 O O . PHE A 1 119 ? 8.305 -15.312 -6.723 1 91.31 119 PHE A O 1
ATOM 960 N N . LEU A 1 120 ? 7.52 -13.195 -6.578 1 89.5 120 LEU A N 1
ATOM 961 C CA . LEU A 1 120 ? 6.477 -13.367 -7.586 1 89.5 120 LEU A CA 1
ATOM 962 C C . LEU A 1 120 ? 7.078 -13.781 -8.922 1 89.5 120 LEU A C 1
ATOM 964 O O . LEU A 1 120 ? 6.457 -14.523 -9.688 1 89.5 120 LEU A O 1
ATOM 968 N N . HIS A 1 121 ? 8.266 -13.297 -9.125 1 82.75 121 HIS A N 1
ATOM 969 C CA . HIS A 1 121 ? 8.898 -13.539 -10.414 1 82.75 121 HIS A CA 1
ATOM 970 C C . HIS A 1 121 ? 9.945 -14.641 -10.32 1 82.75 121 HIS A C 1
ATOM 972 O O . HIS A 1 121 ? 10.766 -14.805 -11.227 1 82.75 121 HIS A O 1
ATOM 978 N N . ASN A 1 122 ? 9.953 -15.25 -9.195 1 84.62 122 ASN A N 1
ATOM 979 C CA . ASN A 1 122 ? 10.797 -16.438 -9.094 1 84.62 122 ASN A CA 1
ATOM 980 C C . ASN A 1 122 ? 10.078 -17.688 -9.617 1 84.62 122 ASN A C 1
ATOM 982 O O . ASN A 1 122 ? 9.422 -18.391 -8.859 1 84.62 122 ASN A O 1
ATOM 986 N N . PHE A 1 123 ? 10.32 -18 -10.828 1 78.56 123 PHE A N 1
ATOM 987 C CA . PHE A 1 123 ? 9.594 -19.062 -11.523 1 78.56 123 PHE A CA 1
ATOM 988 C C . PHE A 1 123 ? 10.078 -20.438 -11.086 1 78.56 123 PHE A C 1
ATOM 990 O O . PHE A 1 123 ? 9.445 -21.453 -11.391 1 78.56 123 PHE A O 1
ATOM 997 N N . SER A 1 124 ? 11.117 -20.453 -10.32 1 79.69 124 SER A N 1
ATOM 998 C CA . SER A 1 124 ? 11.602 -21.703 -9.758 1 79.69 124 SER A CA 1
ATOM 999 C C . SER A 1 124 ? 10.906 -22.031 -8.445 1 79.69 124 SER A C 1
ATOM 1001 O O . SER A 1 124 ? 11.07 -23.125 -7.902 1 79.69 124 SER A O 1
ATOM 1003 N N . LEU A 1 125 ? 10.164 -21.125 -8.016 1 87.69 125 LEU A N 1
ATOM 1004 C CA . LEU A 1 125 ? 9.453 -21.312 -6.758 1 87.69 125 LEU A CA 1
ATOM 1005 C C . LEU A 1 125 ? 7.953 -21.141 -6.949 1 87.69 125 LEU A C 1
ATOM 1007 O O . LEU A 1 125 ? 7.359 -20.188 -6.434 1 87.69 125 LEU A O 1
ATOM 1011 N N . PRO A 1 126 ? 7.371 -22.078 -7.582 1 89.38 126 PRO A N 1
ATOM 1012 C CA . PRO A 1 126 ? 5.934 -21.953 -7.832 1 89.38 126 PRO A CA 1
ATOM 1013 C C . PRO A 1 126 ? 5.102 -22.078 -6.559 1 89.38 126 PRO A C 1
ATOM 1015 O O . PRO A 1 126 ? 3.951 -21.625 -6.52 1 89.38 126 PRO A O 1
ATOM 1018 N N . ALA A 1 127 ? 5.691 -22.734 -5.539 1 94.56 127 ALA A N 1
ATOM 1019 C CA . ALA A 1 127 ? 4.969 -22.906 -4.281 1 94.56 127 ALA A CA 1
ATOM 1020 C C . ALA A 1 127 ? 5.93 -23.094 -3.113 1 94.56 127 ALA A C 1
ATOM 1022 O O . ALA A 1 127 ? 7.105 -23.406 -3.312 1 94.56 127 ALA A O 1
ATOM 1023 N N . VAL A 1 128 ? 5.465 -22.781 -1.99 1 96.12 128 VAL A N 1
ATOM 1024 C CA . VAL A 1 128 ? 6.156 -23.047 -0.733 1 96.12 128 VAL A CA 1
ATOM 1025 C C . VAL A 1 128 ? 5.328 -24 0.116 1 96.12 128 VAL A C 1
ATOM 1027 O O . VAL A 1 128 ? 4.172 -23.719 0.439 1 96.12 128 VAL A O 1
ATOM 1030 N N . TYR A 1 129 ? 5.953 -25.094 0.446 1 97.31 129 TYR A N 1
ATOM 1031 C CA . TYR A 1 129 ? 5.258 -26.141 1.185 1 97.31 129 TYR A CA 1
ATOM 1032 C C . TYR A 1 129 ? 5.629 -26.109 2.662 1 97.31 129 TYR A C 1
ATOM 1034 O O . TYR A 1 129 ? 6.805 -26.234 3.016 1 97.31 129 TYR A O 1
ATOM 1042 N N . ILE A 1 130 ? 4.668 -25.938 3.502 1 98.19 130 ILE A N 1
ATOM 1043 C CA . ILE A 1 130 ? 4.828 -25.906 4.953 1 98.19 130 ILE A CA 1
ATOM 1044 C C . ILE A 1 130 ? 4.395 -27.234 5.547 1 98.19 130 ILE A C 1
ATOM 1046 O O . ILE A 1 130 ? 3.217 -27.438 5.859 1 98.19 130 ILE A O 1
ATOM 1050 N N . ASP A 1 131 ? 5.34 -28.062 5.77 1 97 131 ASP A N 1
ATOM 1051 C CA . ASP A 1 131 ? 5.062 -29.422 6.246 1 97 131 ASP A CA 1
ATOM 1052 C C . ASP A 1 131 ? 5.664 -29.641 7.633 1 97 131 ASP A C 1
ATOM 1054 O O . ASP A 1 131 ? 5.824 -30.781 8.07 1 97 131 ASP A O 1
ATOM 1058 N N . TYR A 1 132 ? 6.102 -28.625 8.281 1 96.94 132 TYR A N 1
ATOM 1059 C CA . TYR A 1 132 ? 6.625 -28.594 9.641 1 96.94 132 TYR A CA 1
ATOM 1060 C C . TYR A 1 132 ? 7.973 -29.312 9.719 1 96.94 132 TYR A C 1
ATOM 1062 O O . TYR A 1 132 ? 8.375 -29.781 10.789 1 96.94 132 TYR A O 1
ATOM 1070 N N . SER A 1 133 ? 8.641 -29.422 8.609 1 96.12 133 SER A N 1
ATOM 1071 C CA . SER A 1 133 ? 9.992 -29.969 8.586 1 96.12 133 SER A CA 1
ATOM 1072 C C . SER A 1 133 ? 11.008 -28.969 9.125 1 96.12 133 SER A C 1
ATOM 1074 O O . SER A 1 133 ? 12.133 -29.344 9.461 1 96.12 133 SER A O 1
ATOM 1076 N N . GLN A 1 134 ? 10.664 -27.766 9.141 1 96.44 134 GLN A N 1
ATOM 1077 C CA . GLN A 1 134 ? 11.516 -26.688 9.641 1 96.44 134 GLN A CA 1
ATOM 1078 C C . GLN A 1 134 ? 10.805 -25.891 10.742 1 96.44 134 GLN A C 1
ATOM 1080 O O . GLN A 1 134 ? 9.586 -25.75 10.719 1 96.44 134 GLN A O 1
ATOM 1085 N N . PRO A 1 135 ? 11.539 -25.281 11.633 1 96.81 135 PRO A N 1
ATOM 1086 C CA . PRO A 1 135 ? 10.945 -24.594 12.781 1 96.81 135 PRO A CA 1
ATOM 1087 C C . PRO A 1 135 ? 10.062 -23.422 12.367 1 96.81 135 PRO A C 1
ATOM 1089 O O . PRO A 1 135 ? 9.008 -23.188 12.977 1 96.81 135 PRO A O 1
ATOM 1092 N N . TRP A 1 136 ? 10.43 -22.781 11.383 1 97.25 136 TRP A N 1
ATOM 1093 C CA . TRP A 1 136 ? 9.695 -21.578 11.008 1 97.25 136 TRP A CA 1
ATOM 1094 C C . TRP A 1 136 ? 8.328 -21.922 10.43 1 97.25 136 TRP A C 1
ATOM 1096 O O . TRP A 1 136 ? 7.449 -21.062 10.336 1 97.25 136 TRP A O 1
ATOM 1106 N N . HIS A 1 137 ? 8.125 -23.188 10.078 1 98.25 137 HIS A N 1
ATOM 1107 C CA . HIS A 1 137 ? 6.832 -23.625 9.555 1 98.25 137 HIS A CA 1
ATOM 1108 C C . HIS A 1 137 ? 5.73 -23.453 10.594 1 98.25 137 HIS A C 1
ATOM 1110 O O . HIS A 1 137 ? 4.586 -23.156 10.242 1 98.25 137 HIS A O 1
ATOM 1116 N N . GLU A 1 138 ? 6.082 -23.609 11.82 1 98.38 138 GLU A N 1
ATOM 1117 C CA . GLU A 1 138 ? 5.105 -23.438 12.883 1 98.38 138 GLU A CA 1
ATOM 1118 C C . GLU A 1 138 ? 4.668 -21.969 13 1 98.38 138 GLU A C 1
ATOM 1120 O O . GLU A 1 138 ? 3.479 -21.688 13.148 1 98.38 138 GLU A O 1
ATOM 1125 N N . ILE A 1 139 ? 5.641 -21.109 12.938 1 98.44 139 ILE A N 1
ATOM 1126 C CA . ILE A 1 139 ? 5.363 -19.688 13.016 1 98.44 139 ILE A CA 1
ATOM 1127 C C . ILE A 1 139 ? 4.496 -19.266 11.836 1 98.44 139 ILE A C 1
ATOM 1129 O O . ILE A 1 139 ? 3.51 -18.531 12.008 1 98.44 139 ILE A O 1
ATOM 1133 N N . PHE A 1 140 ? 4.812 -19.734 10.688 1 98.56 140 PHE A N 1
ATOM 1134 C CA . PHE A 1 140 ? 4.043 -19.453 9.484 1 98.56 140 PHE A CA 1
ATOM 1135 C C . PHE A 1 140 ? 2.602 -19.922 9.641 1 98.56 140 PHE A C 1
ATOM 1137 O O . PHE A 1 140 ? 1.665 -19.188 9.312 1 98.56 140 PHE A O 1
ATOM 1144 N N . SER A 1 141 ? 2.43 -21.078 10.156 1 98.69 141 SER A N 1
ATOM 1145 C CA . SER A 1 141 ? 1.108 -21.656 10.367 1 98.69 141 SER A CA 1
ATOM 1146 C C . SER A 1 141 ? 0.288 -20.812 11.344 1 98.69 141 SER A C 1
ATOM 1148 O O . SER A 1 141 ? -0.921 -20.656 11.164 1 98.69 141 SER A O 1
ATOM 1150 N N . GLU A 1 142 ? 0.912 -20.312 12.336 1 98.69 142 GLU A N 1
ATOM 1151 C CA . GLU A 1 142 ? 0.227 -19.453 13.297 1 98.69 142 GLU A CA 1
ATOM 1152 C C . GLU A 1 142 ? -0.321 -18.203 12.625 1 98.69 142 GLU A C 1
ATOM 1154 O O . GLU A 1 142 ? -1.438 -17.766 12.914 1 98.69 142 GLU A O 1
ATOM 1159 N N . TYR A 1 143 ? 0.487 -17.625 11.72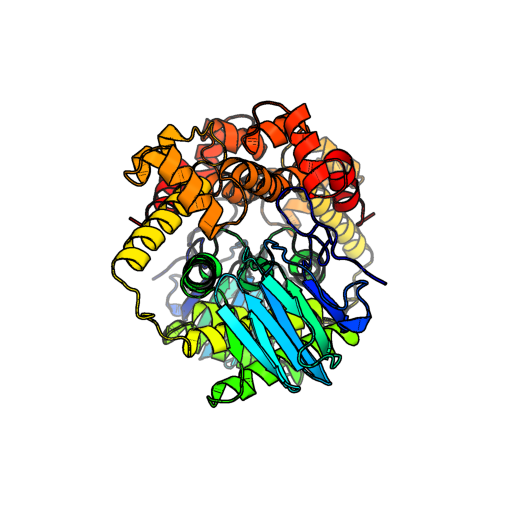7 1 98.75 143 TYR A N 1
ATOM 1160 C CA . TYR A 1 143 ? 0.029 -16.438 11.008 1 98.75 143 TYR A CA 1
ATOM 1161 C C . TYR A 1 143 ? -1.154 -16.781 10.109 1 98.75 143 TYR A C 1
ATOM 1163 O O . TYR A 1 143 ? -2.104 -15.992 10.008 1 98.75 143 TYR A O 1
ATOM 1171 N N . VAL A 1 144 ? -1.097 -17.938 9.461 1 98.88 144 VAL A N 1
ATOM 1172 C CA . VAL A 1 144 ? -2.191 -18.375 8.594 1 98.88 144 VAL A CA 1
ATOM 1173 C C . VAL A 1 144 ? -3.475 -18.5 9.414 1 98.88 144 VAL A C 1
ATOM 1175 O O . VAL A 1 144 ? -4.523 -17.984 9.023 1 98.88 144 VAL A O 1
ATOM 1178 N N . ARG A 1 145 ? -3.406 -19.125 10.516 1 98.81 145 ARG A N 1
ATOM 1179 C CA . ARG A 1 145 ? -4.57 -19.328 11.367 1 98.81 145 ARG A CA 1
ATOM 1180 C C . ARG A 1 145 ? -5.094 -18.016 11.93 1 98.81 145 ARG A C 1
ATOM 1182 O O . ARG A 1 145 ? -6.305 -17.844 12.094 1 98.81 145 ARG A O 1
ATOM 1189 N N . GLU A 1 146 ? -4.195 -17.172 12.242 1 98.75 146 GLU A N 1
ATOM 1190 C CA . GLU A 1 146 ? -4.598 -15.844 12.711 1 98.75 146 GLU A CA 1
ATOM 1191 C C . GLU A 1 146 ? -5.391 -15.094 11.648 1 98.75 146 GLU A C 1
ATOM 1193 O O . GLU A 1 146 ? -6.406 -14.469 11.945 1 98.75 146 GLU A O 1
ATOM 1198 N N . ILE A 1 147 ? -4.922 -15.133 10.43 1 98.75 147 ILE A N 1
ATOM 1199 C CA . ILE A 1 147 ? -5.605 -14.469 9.328 1 98.75 147 ILE A CA 1
ATOM 1200 C C . ILE A 1 147 ? -7.02 -15.031 9.188 1 98.75 147 ILE A C 1
ATOM 1202 O O . ILE A 1 147 ? -7.98 -14.281 9.031 1 98.75 147 ILE A O 1
ATOM 1206 N N . ILE A 1 148 ? -7.133 -16.344 9.25 1 98.75 148 ILE A N 1
ATOM 1207 C CA . ILE A 1 148 ? -8.43 -17 9.141 1 98.75 148 ILE A CA 1
ATOM 1208 C C . ILE A 1 148 ? -9.352 -16.516 10.25 1 98.75 148 ILE A C 1
ATOM 1210 O O . ILE A 1 148 ? -10.5 -16.141 9.992 1 98.75 148 ILE A O 1
ATOM 1214 N N . THR A 1 149 ? -8.867 -16.453 11.422 1 98.69 149 THR A N 1
ATOM 1215 C CA . THR A 1 149 ? -9.648 -16.016 12.57 1 98.69 149 THR A CA 1
ATOM 1216 C C . THR A 1 149 ? -10.086 -14.57 12.414 1 98.69 149 THR A C 1
ATOM 1218 O O . THR A 1 149 ? -11.25 -14.234 12.641 1 98.69 149 THR A O 1
ATOM 1221 N N . LEU A 1 150 ? -9.18 -13.719 12.062 1 98.5 150 LEU A N 1
ATOM 1222 C CA . LEU A 1 150 ? -9.484 -12.305 11.875 1 98.5 150 LEU A CA 1
ATOM 1223 C C . LEU A 1 150 ? -10.562 -12.117 10.812 1 98.5 150 LEU A C 1
ATOM 1225 O O . LEU A 1 150 ? -11.469 -11.297 10.977 1 98.5 150 LEU A O 1
ATOM 1229 N N . TYR A 1 151 ? -10.422 -12.844 9.773 1 98.19 151 TYR A N 1
ATOM 1230 C CA . TYR A 1 151 ? -11.367 -12.727 8.672 1 98.19 151 TYR A CA 1
ATOM 1231 C C . TYR A 1 151 ? -12.758 -13.203 9.086 1 98.19 151 TYR A C 1
ATOM 1233 O O . TYR A 1 151 ? -13.766 -12.633 8.664 1 98.19 151 TYR A O 1
ATOM 1241 N N . GLU A 1 152 ? -12.867 -14.219 9.844 1 97.38 152 GLU A N 1
ATOM 1242 C CA . GLU A 1 152 ? -14.141 -14.789 10.273 1 97.38 152 GLU A CA 1
ATOM 1243 C C . GLU A 1 152 ? -14.836 -13.875 11.273 1 97.38 152 GLU A C 1
ATOM 1245 O O . GLU A 1 152 ? -16.062 -13.688 11.203 1 97.38 152 GLU A O 1
ATOM 1250 N N . GLU A 1 153 ? -14.078 -13.367 12.164 1 97.38 153 GLU A N 1
ATOM 1251 C CA . GLU A 1 153 ? -14.664 -12.57 13.234 1 97.38 153 GLU A CA 1
ATOM 1252 C C . GLU A 1 153 ? -15.031 -11.172 12.75 1 97.38 153 GLU A C 1
ATOM 1254 O O . GLU A 1 153 ? -16.031 -10.602 13.195 1 97.38 153 GLU A O 1
ATOM 1259 N N . LYS A 1 154 ? -14.141 -10.625 11.891 1 96.62 154 LYS A N 1
ATOM 1260 C CA . LYS A 1 154 ? -14.328 -9.312 11.289 1 96.62 154 LYS A CA 1
ATOM 1261 C C . LYS A 1 154 ? -14.578 -8.25 12.352 1 96.62 154 LYS A C 1
ATOM 1263 O O . LYS A 1 154 ? -15.523 -7.465 12.242 1 96.62 154 LYS A O 1
ATOM 1268 N N . LYS A 1 155 ? -13.891 -8.32 13.414 1 95.69 155 LYS A N 1
ATOM 1269 C CA . LYS A 1 155 ? -13.945 -7.281 14.438 1 95.69 155 LYS A CA 1
ATOM 1270 C C . LYS A 1 155 ? -13.414 -5.953 13.906 1 95.69 155 LYS A C 1
ATOM 1272 O O . LYS A 1 155 ? -12.93 -5.883 12.773 1 95.69 155 LYS A O 1
ATOM 1277 N N . GLU A 1 156 ? -13.508 -4.98 14.734 1 94.62 156 GLU A N 1
ATOM 1278 C CA . GLU A 1 156 ? -12.992 -3.666 14.367 1 94.62 156 GLU A CA 1
ATOM 1279 C C . GLU A 1 156 ? -11.516 -3.74 13.984 1 94.62 156 GLU A C 1
ATOM 1281 O O . GLU A 1 156 ? -10.734 -4.422 14.656 1 94.62 156 GLU A O 1
ATOM 1286 N N . PHE A 1 157 ? -11.133 -3.238 12.852 1 96.69 157 PHE A N 1
ATOM 1287 C CA . PHE A 1 157 ? -9.766 -3.088 12.352 1 96.69 157 PHE A CA 1
ATOM 1288 C C . PHE A 1 157 ? -9.289 -4.371 11.688 1 96.69 157 PHE A C 1
ATOM 1290 O O . PHE A 1 157 ? -8.094 -4.551 11.461 1 96.69 157 PHE A O 1
ATOM 1297 N N . TYR A 1 158 ? -10.141 -5.336 11.422 1 97.38 158 TYR A N 1
ATOM 1298 C CA . TYR A 1 158 ? -9.688 -6.645 10.961 1 97.38 158 TYR A CA 1
ATOM 1299 C C . TYR A 1 158 ? -8.922 -6.531 9.648 1 97.38 158 TYR A C 1
ATOM 1301 O O . TYR A 1 158 ? -7.969 -7.273 9.414 1 97.38 158 TYR A O 1
ATOM 1309 N N . GLU A 1 159 ? -9.305 -5.547 8.75 1 97.81 159 GLU A N 1
ATOM 1310 C CA . GLU A 1 159 ? -8.586 -5.379 7.488 1 97.81 159 GLU A CA 1
ATOM 1311 C C . GLU A 1 159 ? -7.148 -4.938 7.73 1 97.81 159 GLU A C 1
ATOM 1313 O O . GLU A 1 159 ? -6.223 -5.434 7.082 1 97.81 159 GLU A O 1
ATOM 1318 N N . LEU A 1 160 ? -7.004 -4.012 8.648 1 97.5 160 LEU A N 1
ATOM 1319 C CA . LEU A 1 160 ? -5.672 -3.555 9.039 1 97.5 160 LEU A CA 1
ATOM 1320 C C . LEU A 1 160 ? -4.871 -4.691 9.664 1 97.5 160 LEU A C 1
ATOM 1322 O O . LEU A 1 160 ? -3.697 -4.883 9.344 1 97.5 160 LEU A O 1
ATOM 1326 N N . ASP A 1 161 ? -5.539 -5.445 10.523 1 98.19 161 ASP A N 1
ATOM 1327 C CA . ASP A 1 161 ? -4.887 -6.543 11.227 1 98.19 161 ASP A CA 1
ATOM 1328 C C . ASP A 1 161 ? -4.477 -7.648 10.258 1 98.19 161 ASP A C 1
ATOM 1330 O O . ASP A 1 161 ? -3.385 -8.211 10.375 1 98.19 161 ASP A O 1
ATOM 1334 N N . ILE A 1 162 ? -5.328 -7.961 9.344 1 98.56 162 ILE A N 1
ATOM 1335 C CA . ILE A 1 162 ? -5.016 -8.984 8.352 1 98.56 162 ILE A CA 1
ATOM 1336 C C . ILE A 1 162 ? -3.828 -8.539 7.504 1 98.56 162 ILE A C 1
ATOM 1338 O O . ILE A 1 162 ? -2.914 -9.32 7.246 1 98.56 162 ILE A O 1
ATOM 1342 N N . THR A 1 163 ? -3.814 -7.297 7.059 1 98.31 163 THR A N 1
ATOM 1343 C CA . THR A 1 163 ? -2.709 -6.766 6.27 1 98.31 163 THR A CA 1
ATOM 1344 C C . THR A 1 163 ? -1.391 -6.898 7.027 1 98.31 163 THR A C 1
ATOM 1346 O O . THR A 1 163 ? -0.398 -7.379 6.48 1 98.31 163 THR A O 1
ATOM 1349 N N . GLY A 1 164 ? -1.427 -6.508 8.273 1 97.88 164 GLY A N 1
ATOM 1350 C CA . GLY A 1 164 ? -0.23 -6.637 9.094 1 97.88 164 GLY A CA 1
ATOM 1351 C C . GLY A 1 164 ? 0.219 -8.078 9.266 1 97.88 164 GLY A C 1
ATOM 1352 O O . GLY A 1 164 ? 1.416 -8.367 9.219 1 97.88 164 GLY A O 1
ATOM 1353 N N . THR A 1 165 ? -0.703 -8.938 9.484 1 98.5 165 THR A N 1
ATOM 1354 C CA . THR A 1 165 ? -0.373 -10.352 9.68 1 98.5 165 THR A CA 1
ATOM 1355 C C . THR A 1 165 ? 0.177 -10.953 8.391 1 98.5 165 THR A C 1
ATOM 1357 O O . THR A 1 165 ? 1.106 -11.766 8.43 1 98.5 165 THR A O 1
ATOM 1360 N N . LEU A 1 166 ? -0.375 -10.586 7.246 1 98.56 166 LEU A N 1
ATOM 1361 C CA . LEU A 1 166 ? 0.141 -11.047 5.961 1 98.56 166 LEU A CA 1
ATOM 1362 C C . LEU A 1 166 ? 1.582 -10.586 5.758 1 98.56 166 LEU A C 1
ATOM 1364 O O . LEU A 1 166 ? 2.408 -11.336 5.234 1 98.56 166 LEU A O 1
ATOM 1368 N N . GLN A 1 167 ? 1.855 -9.383 6.148 1 98.31 167 GLN A N 1
ATOM 1369 C CA . GLN A 1 167 ? 3.217 -8.875 6.02 1 98.31 167 GLN A CA 1
ATOM 1370 C C . GLN A 1 167 ? 4.18 -9.641 6.918 1 98.31 167 GLN A C 1
ATOM 1372 O O . GLN A 1 167 ? 5.309 -9.938 6.52 1 98.31 167 GLN A O 1
ATOM 1377 N N . LYS A 1 168 ? 3.744 -9.977 8.125 1 98.06 168 LYS A N 1
ATOM 1378 C CA . LYS A 1 168 ? 4.562 -10.789 9.023 1 98.06 168 LYS A CA 1
ATOM 1379 C C . LYS A 1 168 ? 4.809 -12.172 8.43 1 98.06 168 LYS A C 1
ATOM 1381 O O . LYS A 1 168 ? 5.922 -12.695 8.492 1 98.06 168 LYS A O 1
ATOM 1386 N N . LEU A 1 169 ? 3.738 -12.734 7.934 1 98.56 169 LEU A N 1
ATOM 1387 C CA . LEU A 1 169 ? 3.82 -14.039 7.285 1 98.56 169 LEU A CA 1
ATOM 1388 C C . LEU A 1 169 ? 4.816 -14.016 6.129 1 98.56 169 LEU A C 1
ATOM 1390 O O . LEU A 1 169 ? 5.668 -14.898 6.016 1 98.56 169 LEU A O 1
ATOM 1394 N N . TRP A 1 170 ? 4.73 -13.016 5.297 1 98.06 170 TRP A N 1
ATOM 1395 C CA . TRP A 1 170 ? 5.609 -12.844 4.145 1 98.06 170 TRP A CA 1
ATOM 1396 C C . TRP A 1 170 ? 7.062 -12.688 4.586 1 98.06 170 TRP A C 1
ATOM 1398 O O . TRP A 1 170 ? 7.961 -13.297 4.004 1 98.06 170 TRP A O 1
ATOM 1408 N N . ARG A 1 171 ? 7.258 -11.883 5.594 1 97.31 171 ARG A N 1
ATOM 1409 C CA . ARG A 1 171 ? 8.586 -11.664 6.156 1 97.31 171 ARG A CA 1
ATOM 1410 C C . ARG A 1 171 ? 9.188 -12.977 6.656 1 97.31 171 ARG A C 1
ATOM 1412 O O . ARG A 1 171 ? 10.352 -13.273 6.387 1 97.31 171 ARG A O 1
ATOM 1419 N N . CYS A 1 172 ? 8.414 -13.734 7.371 1 97.56 172 CYS A N 1
ATOM 1420 C CA . CYS A 1 172 ? 8.836 -15.039 7.883 1 97.56 172 CYS A CA 1
ATOM 1421 C C . CYS A 1 172 ? 9.273 -15.953 6.75 1 97.56 172 CYS A C 1
ATOM 1423 O O . CYS A 1 172 ? 10.3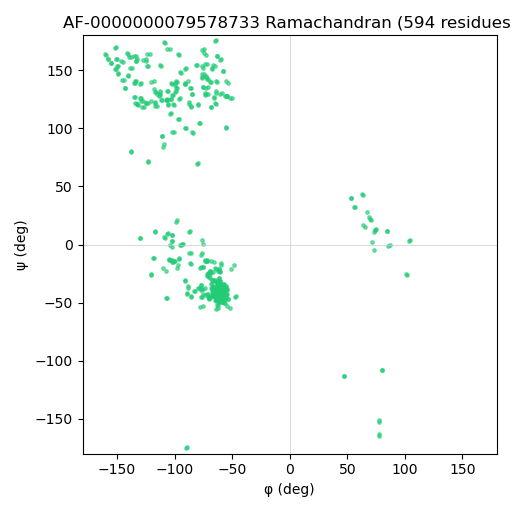28 -16.594 6.828 1 97.56 172 CYS A O 1
ATOM 1425 N N . MET A 1 173 ? 8.508 -15.977 5.727 1 96.69 173 MET A N 1
ATOM 1426 C CA . MET A 1 173 ? 8.797 -16.812 4.566 1 96.69 173 MET A CA 1
ATOM 1427 C C . MET A 1 173 ? 10.102 -16.391 3.898 1 96.69 173 MET A C 1
ATOM 1429 O O . MET A 1 173 ? 10.992 -17.219 3.695 1 96.69 173 MET A O 1
ATOM 1433 N N . LEU A 1 174 ? 10.242 -15.109 3.594 1 95.31 174 LEU A N 1
ATOM 1434 C CA . LEU A 1 174 ? 11.414 -14.609 2.885 1 95.31 174 LEU A CA 1
ATOM 1435 C C . LEU A 1 174 ? 12.688 -14.867 3.686 1 95.31 174 LEU A C 1
ATOM 1437 O O . LEU A 1 174 ? 13.742 -15.156 3.111 1 95.31 174 LEU A O 1
ATOM 1441 N N . GLN A 1 175 ? 12.586 -14.695 4.941 1 94.94 175 GLN A N 1
ATOM 1442 C CA . GLN A 1 175 ? 13.734 -14.859 5.828 1 94.94 175 GLN A CA 1
ATOM 1443 C C . GLN A 1 175 ? 14.258 -16.297 5.781 1 94.94 175 GLN A C 1
ATOM 1445 O O . GLN A 1 175 ? 15.438 -16.531 6.066 1 94.94 175 GLN A O 1
ATOM 1450 N N . ASN A 1 176 ? 13.438 -17.234 5.387 1 94.88 176 ASN A N 1
ATOM 1451 C CA . ASN A 1 176 ? 13.805 -18.641 5.555 1 94.88 176 ASN A CA 1
ATOM 1452 C C . ASN A 1 176 ? 13.906 -19.359 4.211 1 94.88 176 ASN A C 1
ATOM 1454 O O . ASN A 1 176 ? 14.344 -20.516 4.148 1 94.88 176 ASN A O 1
ATOM 1458 N N . LEU A 1 177 ? 13.43 -18.688 3.15 1 89.69 177 LEU A N 1
ATOM 1459 C CA . LEU A 1 177 ? 13.57 -19.297 1.83 1 89.69 177 LEU A CA 1
ATOM 1460 C C . LEU A 1 177 ? 15.023 -19.281 1.373 1 89.69 177 LEU A C 1
ATOM 1462 O O . LEU A 1 177 ? 15.758 -18.328 1.663 1 89.69 177 LEU A O 1
ATOM 1466 N N . PRO A 1 178 ? 15.406 -20.328 0.726 1 76.88 178 PRO A N 1
ATOM 1467 C CA . PRO A 1 178 ? 16.781 -20.344 0.237 1 76.88 178 PRO A CA 1
ATOM 1468 C C . PRO A 1 178 ? 17.047 -19.297 -0.843 1 76.88 178 PRO A C 1
ATOM 1470 O O . PRO A 1 178 ? 16.156 -19.016 -1.654 1 76.88 178 PRO A O 1
ATOM 1473 N N . GLU A 1 179 ? 18.047 -18.422 -0.768 1 65.62 179 GLU A N 1
ATOM 1474 C CA . GLU A 1 179 ? 18.391 -17.375 -1.722 1 65.62 179 GLU A CA 1
ATOM 1475 C C . GLU A 1 179 ? 18.578 -17.938 -3.125 1 65.62 179 GLU A C 1
ATOM 1477 O O . GLU A 1 179 ? 18.172 -17.328 -4.109 1 65.62 179 GLU A O 1
ATOM 1482 N N . ASN A 1 180 ? 19.422 -18.969 -3.295 1 58.19 180 ASN A N 1
ATOM 1483 C CA . ASN A 1 180 ? 19.797 -19.547 -4.578 1 58.19 180 ASN A CA 1
ATOM 1484 C C . ASN A 1 180 ? 19.203 -20.938 -4.75 1 58.19 180 ASN A C 1
ATOM 1486 O O . ASN A 1 180 ? 19.516 -21.859 -3.98 1 58.19 180 ASN A O 1
ATOM 1490 N N . LEU A 1 181 ? 17.984 -20.859 -5.188 1 56 181 LEU A N 1
ATOM 1491 C CA . LEU A 1 181 ? 17.562 -22.219 -5.488 1 56 181 LEU A CA 1
ATOM 1492 C C . LEU A 1 181 ? 18.391 -22.828 -6.609 1 56 181 LEU A C 1
ATOM 1494 O O . LEU A 1 181 ? 18.812 -22.125 -7.527 1 56 181 LEU A O 1
ATOM 1498 N N . PRO A 1 182 ? 18.875 -24.031 -6.41 1 51.66 182 PRO A N 1
ATOM 1499 C CA . PRO A 1 182 ? 19.688 -24.703 -7.426 1 51.66 182 PRO A CA 1
ATOM 1500 C C . PRO A 1 182 ? 18.984 -24.797 -8.781 1 51.66 182 PRO A C 1
ATOM 1502 O O . PRO A 1 182 ? 17.797 -25.094 -8.844 1 51.66 182 PRO A O 1
ATOM 1505 N N . TYR A 1 183 ? 19.328 -23.938 -9.719 1 54.53 183 TYR A N 1
ATOM 1506 C CA . TYR A 1 183 ? 18.734 -24.078 -11.047 1 54.53 183 TYR A CA 1
ATOM 1507 C C . TYR A 1 183 ? 19.734 -24.719 -12.016 1 54.53 183 TYR A C 1
ATOM 1509 O O . TYR A 1 183 ? 20.953 -24.609 -11.828 1 54.53 183 TYR A O 1
ATOM 1517 N N . THR A 1 184 ? 19.125 -25.625 -12.797 1 55.97 184 THR A N 1
ATOM 1518 C CA . THR A 1 184 ? 19.922 -25.984 -13.961 1 55.97 184 THR A CA 1
ATOM 1519 C C . THR A 1 184 ? 20.25 -24.75 -14.797 1 55.97 184 THR A C 1
ATOM 1521 O O . THR A 1 184 ? 19.578 -23.719 -14.688 1 55.97 184 THR A O 1
ATOM 1524 N N . GLU A 1 185 ? 21.312 -24.797 -15.406 1 55.09 185 GLU A N 1
ATOM 1525 C CA . GLU A 1 185 ? 21.734 -23.688 -16.266 1 55.09 185 GLU A CA 1
ATOM 1526 C C . GLU A 1 185 ? 20.609 -23.234 -17.188 1 55.09 185 GLU A C 1
ATOM 1528 O O . GLU A 1 185 ? 20.422 -22.031 -17.391 1 55.09 185 GLU A O 1
ATOM 1533 N N . HIS A 1 186 ? 19.906 -24.172 -17.812 1 58.72 186 HIS A N 1
ATOM 1534 C CA . HIS A 1 186 ? 18.828 -23.859 -18.734 1 58.72 186 HIS A CA 1
ATOM 1535 C C . HIS A 1 186 ? 17.672 -23.141 -18.031 1 58.72 186 HIS A C 1
ATOM 1537 O O . HIS A 1 186 ? 17.141 -22.156 -18.562 1 58.72 186 HIS A O 1
ATOM 1543 N N . SER A 1 187 ? 17.484 -23.578 -16.922 1 67 187 SER A N 1
ATOM 1544 C CA . SER A 1 187 ? 16.391 -22.984 -16.141 1 67 187 SER A CA 1
ATOM 1545 C C . SER A 1 187 ? 16.734 -21.578 -15.688 1 67 187 SER A C 1
ATOM 1547 O O . SER A 1 187 ? 15.875 -20.688 -15.688 1 67 187 SER A O 1
ATOM 1549 N N . LYS A 1 188 ? 18 -21.438 -15.641 1 74.25 188 LYS A N 1
ATOM 1550 C CA . LYS A 1 188 ? 18.469 -20.109 -15.234 1 74.25 188 LYS A CA 1
ATOM 1551 C C . LYS A 1 188 ? 18.297 -19.094 -16.375 1 74.25 188 LYS A C 1
ATOM 1553 O O . LYS A 1 188 ? 17.891 -17.969 -16.141 1 74.25 188 LYS A O 1
ATOM 1558 N N . LEU A 1 189 ? 18.656 -19.578 -17.562 1 80.81 189 LEU A N 1
ATOM 1559 C CA . LEU A 1 189 ? 18.531 -18.719 -18.734 1 80.81 189 LEU A CA 1
ATOM 1560 C C . LEU A 1 189 ? 17.078 -18.328 -18.984 1 80.81 189 LEU A C 1
ATOM 1562 O O . LEU A 1 189 ? 16.781 -17.172 -19.219 1 80.81 189 LEU A O 1
ATOM 1566 N N . GLU A 1 190 ? 16.203 -19.281 -18.953 1 82.25 190 GLU A N 1
ATOM 1567 C CA . GLU A 1 190 ? 14.789 -19.016 -19.188 1 82.25 190 GLU A CA 1
ATOM 1568 C C . GLU A 1 190 ? 14.219 -18.078 -18.109 1 82.25 190 GLU A C 1
ATOM 1570 O O . GLU A 1 190 ? 13.414 -17.203 -18.422 1 82.25 190 GLU A O 1
ATOM 1575 N N . ARG A 1 191 ? 14.758 -18.25 -17.062 1 78.12 191 ARG A N 1
ATOM 1576 C CA . ARG A 1 191 ? 14.305 -17.406 -15.953 1 78.12 191 ARG A CA 1
ATOM 1577 C C . ARG A 1 191 ? 14.742 -15.961 -16.156 1 78.12 191 ARG A C 1
ATOM 1579 O O . ARG A 1 191 ? 13.977 -15.031 -15.898 1 78.12 191 ARG A O 1
ATOM 1586 N N . ASN A 1 192 ? 15.93 -15.922 -16.484 1 82.94 192 ASN A N 1
ATOM 1587 C CA . ASN A 1 192 ? 16.438 -14.586 -16.781 1 82.94 192 ASN A CA 1
ATOM 1588 C C . ASN A 1 192 ? 15.641 -13.914 -17.891 1 82.94 192 ASN A C 1
ATOM 1590 O O . ASN A 1 192 ? 15.336 -12.727 -17.812 1 82.94 192 ASN A O 1
ATOM 1594 N N . ARG A 1 193 ? 15.344 -14.703 -18.828 1 88.19 193 ARG A N 1
ATOM 1595 C CA . ARG A 1 193 ? 14.562 -14.188 -19.953 1 88.19 193 ARG A CA 1
ATOM 1596 C C . ARG A 1 193 ? 13.172 -13.758 -19.484 1 88.19 193 ARG A C 1
ATOM 1598 O O . ARG A 1 193 ? 12.68 -12.695 -19.875 1 88.19 193 ARG A O 1
ATOM 1605 N N . MET A 1 194 ? 12.555 -14.531 -18.672 1 86.44 194 MET A N 1
ATOM 1606 C CA . MET A 1 194 ? 11.227 -14.195 -18.156 1 86.44 194 MET A CA 1
ATOM 1607 C C . MET A 1 194 ? 11.273 -12.914 -17.344 1 86.44 194 MET A C 1
ATOM 1609 O O . MET A 1 194 ? 10.391 -12.062 -17.453 1 86.44 194 MET A O 1
ATOM 1613 N N . ARG A 1 195 ? 12.297 -12.812 -16.547 1 82.56 195 ARG A N 1
ATOM 1614 C CA . ARG A 1 195 ? 12.484 -11.578 -15.789 1 82.56 195 ARG A CA 1
ATOM 1615 C C . ARG A 1 195 ? 12.602 -10.383 -16.719 1 82.56 195 ARG A C 1
ATOM 1617 O O . ARG A 1 195 ? 12 -9.336 -16.469 1 82.56 195 ARG A O 1
ATOM 1624 N N . GLU A 1 196 ? 13.328 -10.539 -17.719 1 88.31 196 GLU A N 1
ATOM 1625 C CA . GLU A 1 196 ? 13.508 -9.477 -18.688 1 88.31 196 GLU A CA 1
ATOM 1626 C C . GLU A 1 196 ? 12.188 -9.117 -19.359 1 88.31 196 GLU A C 1
ATOM 1628 O O . GLU A 1 196 ? 11.914 -7.938 -19.609 1 88.31 196 GLU A O 1
ATOM 1633 N N . ILE A 1 197 ? 11.445 -10.102 -19.672 1 90.38 197 ILE A N 1
ATOM 1634 C CA . ILE A 1 197 ? 10.141 -9.867 -20.281 1 90.38 197 ILE A CA 1
ATOM 1635 C C . ILE A 1 197 ? 9.258 -9.055 -19.344 1 90.38 197 ILE A C 1
ATOM 1637 O O . ILE A 1 197 ? 8.672 -8.047 -19.734 1 90.38 197 ILE A O 1
ATOM 1641 N N . MET A 1 198 ? 9.25 -9.516 -18.094 1 85.38 198 MET A N 1
ATOM 1642 C CA . MET A 1 198 ? 8.406 -8.852 -17.109 1 85.38 198 MET A CA 1
ATOM 1643 C C . MET A 1 198 ? 8.859 -7.41 -16.906 1 85.38 198 MET A C 1
ATOM 1645 O O . MET A 1 198 ? 8.031 -6.5 -16.812 1 85.38 198 MET A O 1
ATOM 1649 N N . ASP A 1 199 ? 10.156 -7.25 -16.797 1 83.88 199 ASP A N 1
ATOM 1650 C CA . ASP A 1 199 ? 10.719 -5.906 -16.672 1 83.88 199 ASP A CA 1
ATOM 1651 C C . ASP A 1 199 ? 10.328 -5.039 -17.875 1 83.88 199 ASP A C 1
ATOM 1653 O O . ASP A 1 199 ? 9.969 -3.871 -17.703 1 83.88 199 ASP A O 1
ATOM 1657 N N . TYR A 1 200 ? 10.453 -5.59 -19.016 1 87.88 200 TYR A N 1
ATOM 1658 C CA . TYR A 1 200 ? 10.086 -4.871 -20.234 1 87.88 200 TYR A CA 1
ATOM 1659 C C . TYR A 1 200 ? 8.625 -4.438 -20.188 1 87.88 200 TYR A C 1
ATOM 1661 O O . TYR A 1 200 ? 8.305 -3.291 -20.5 1 87.88 200 TYR A O 1
ATOM 1669 N N . LEU A 1 201 ? 7.754 -5.277 -19.844 1 87.56 201 LEU A N 1
ATOM 1670 C CA . LEU A 1 201 ? 6.328 -4.984 -19.781 1 87.56 201 LEU A CA 1
ATOM 1671 C C . LEU A 1 201 ? 6.031 -3.896 -18.766 1 87.56 201 LEU A C 1
ATOM 1673 O O . LEU A 1 201 ? 5.223 -3.002 -19.016 1 87.56 201 LEU A O 1
ATOM 1677 N N . GLU A 1 202 ? 6.652 -4.055 -17.672 1 80.38 202 GLU A N 1
ATOM 1678 C CA . GLU A 1 202 ? 6.438 -3.08 -16.609 1 80.38 202 GLU A CA 1
ATOM 1679 C C . GLU A 1 202 ? 6.793 -1.671 -17.078 1 80.38 202 GLU A C 1
ATOM 1681 O O . GLU A 1 202 ? 6.102 -0.708 -16.734 1 80.38 202 GLU A O 1
ATOM 1686 N N . HIS A 1 203 ? 7.75 -1.633 -17.859 1 80.56 203 HIS A N 1
ATOM 1687 C CA . HIS A 1 203 ? 8.273 -0.319 -18.219 1 80.56 203 HIS A CA 1
ATOM 1688 C C . HIS A 1 203 ? 7.68 0.165 -19.547 1 80.56 203 HIS A C 1
ATOM 1690 O O . HIS A 1 203 ? 7.754 1.354 -19.859 1 80.56 203 HIS A O 1
ATOM 1696 N N . ASN A 1 204 ? 6.988 -0.715 -20.297 1 86.31 204 ASN A N 1
ATOM 1697 C CA . ASN A 1 204 ? 6.609 -0.332 -21.656 1 86.31 204 ASN A CA 1
ATOM 1698 C C . ASN A 1 204 ? 5.129 -0.592 -21.922 1 86.31 204 ASN A C 1
ATOM 1700 O O . ASN A 1 204 ? 4.641 -0.375 -23.031 1 86.31 204 ASN A O 1
ATOM 1704 N N . TYR A 1 205 ? 4.363 -0.999 -20.922 1 87.56 205 TYR A N 1
ATOM 1705 C CA . TYR A 1 205 ? 2.998 -1.461 -21.141 1 87.56 205 TYR A CA 1
ATOM 1706 C C . TYR A 1 205 ? 2.139 -0.355 -21.75 1 87.56 205 TYR A C 1
ATOM 1708 O O . TYR A 1 205 ? 1.11 -0.628 -22.375 1 87.56 205 TYR A O 1
ATOM 1716 N N . MET A 1 206 ? 2.482 0.825 -21.578 1 86.56 206 MET A N 1
ATOM 1717 C CA . MET A 1 206 ? 1.691 1.962 -22.047 1 86.56 206 MET A CA 1
ATOM 1718 C C . MET A 1 206 ? 1.866 2.174 -23.547 1 86.56 206 MET A C 1
ATOM 1720 O O . MET A 1 206 ? 1.085 2.891 -24.172 1 86.56 206 MET A O 1
ATOM 1724 N N . ASN A 1 207 ? 2.869 1.659 -24.109 1 86.75 207 ASN A N 1
ATOM 1725 C CA . ASN A 1 207 ? 3.213 1.831 -25.516 1 86.75 207 ASN A CA 1
ATOM 1726 C C . ASN A 1 207 ? 2.723 0.657 -26.359 1 86.75 207 ASN A C 1
ATOM 1728 O O . ASN A 1 207 ? 2.303 -0.368 -25.828 1 86.75 207 ASN A O 1
ATOM 1732 N N . LYS A 1 208 ? 2.717 0.958 -27.672 1 89.38 208 LYS A N 1
ATOM 1733 C CA . LYS A 1 208 ? 2.488 -0.17 -28.562 1 89.38 208 LYS A CA 1
ATOM 1734 C C . LYS A 1 208 ? 3.631 -1.177 -28.484 1 89.38 208 LYS A C 1
ATOM 1736 O O . LYS A 1 208 ? 4.801 -0.804 -28.578 1 89.38 208 LYS A O 1
ATOM 1741 N N . ILE A 1 209 ? 3.26 -2.324 -28.156 1 90.88 209 ILE A N 1
ATOM 1742 C CA . ILE A 1 209 ? 4.25 -3.385 -28.016 1 90.88 209 ILE A CA 1
ATOM 1743 C C . ILE A 1 209 ? 3.994 -4.477 -29.062 1 90.88 209 ILE A C 1
ATOM 1745 O O . ILE A 1 209 ? 2.85 -4.887 -29.266 1 90.88 209 ILE A O 1
ATOM 1749 N N . GLN A 1 210 ? 5.039 -4.836 -29.734 1 90.75 210 GLN A N 1
ATOM 1750 C CA . GLN A 1 210 ? 4.996 -5.977 -30.641 1 90.75 210 GLN A CA 1
ATOM 1751 C C . GLN A 1 210 ? 5.867 -7.121 -30.125 1 90.75 210 GLN A C 1
ATOM 1753 O O . GLN A 1 210 ? 6.82 -6.895 -29.375 1 90.75 210 GLN A O 1
ATOM 1758 N N . MET A 1 211 ? 5.473 -8.297 -30.562 1 91.19 211 MET A N 1
ATOM 1759 C CA . MET A 1 211 ? 6.223 -9.477 -30.156 1 91.19 211 MET A CA 1
ATOM 1760 C C . MET A 1 211 ? 7.695 -9.344 -30.516 1 91.19 211 MET A C 1
ATOM 1762 O O . MET A 1 211 ? 8.57 -9.758 -29.75 1 91.19 211 MET A O 1
ATOM 1766 N N . LYS A 1 212 ? 7.914 -8.75 -31.625 1 92.06 212 LYS A N 1
ATOM 1767 C CA . LYS A 1 212 ? 9.281 -8.594 -32.125 1 92.06 212 LYS A CA 1
ATOM 1768 C C . LYS A 1 212 ? 10.117 -7.758 -31.141 1 92.06 212 LYS A C 1
ATOM 1770 O O . LYS A 1 212 ? 11.297 -8.039 -30.938 1 92.06 212 LYS A O 1
ATOM 1775 N N . ASP A 1 213 ? 9.531 -6.754 -30.578 1 91.44 213 ASP A N 1
ATOM 1776 C CA . ASP A 1 213 ? 10.219 -5.879 -29.625 1 91.44 213 ASP A CA 1
ATOM 1777 C C . ASP A 1 213 ? 10.703 -6.66 -28.406 1 91.44 213 ASP A C 1
ATOM 1779 O O . ASP A 1 213 ? 11.852 -6.5 -27.984 1 91.44 213 ASP A O 1
ATOM 1783 N N . ILE A 1 214 ? 9.875 -7.527 -27.922 1 92.19 214 ILE A N 1
ATOM 1784 C CA . ILE A 1 214 ? 10.18 -8.289 -26.719 1 92.19 214 ILE A CA 1
ATOM 1785 C C . ILE A 1 214 ? 11.156 -9.414 -27.047 1 92.19 214 ILE A C 1
ATOM 1787 O O . ILE A 1 214 ? 12.125 -9.656 -26.312 1 92.19 214 ILE A O 1
ATOM 1791 N N . ALA A 1 215 ? 10.867 -10.078 -28.125 1 93.56 215 ALA A N 1
ATOM 1792 C CA . ALA A 1 215 ? 11.719 -11.188 -28.547 1 93.56 215 ALA A CA 1
ATOM 1793 C C . ALA A 1 215 ? 13.156 -10.727 -28.75 1 93.56 215 ALA A C 1
ATOM 1795 O O . ALA A 1 215 ? 14.094 -11.414 -28.328 1 93.56 215 ALA A O 1
ATOM 1796 N N . GLU A 1 216 ? 13.336 -9.586 -29.312 1 91.69 216 GLU A N 1
ATOM 1797 C CA . GLU A 1 216 ? 14.664 -9.023 -29.531 1 91.69 216 GLU A CA 1
ATOM 1798 C C . GLU A 1 216 ? 15.352 -8.703 -28.203 1 91.69 216 GLU A C 1
ATOM 1800 O O . GLU A 1 216 ? 16.562 -8.914 -28.047 1 91.69 216 GLU A O 1
ATOM 1805 N N . GLU A 1 217 ? 14.586 -8.273 -27.312 1 88.25 217 GLU A N 1
ATOM 1806 C CA . GLU A 1 217 ? 15.117 -7.918 -26 1 88.25 217 GLU A CA 1
ATOM 1807 C C . GLU A 1 217 ? 15.703 -9.133 -25.297 1 88.25 217 GLU A C 1
ATOM 1809 O O . GLU A 1 217 ? 16.703 -9.023 -24.578 1 88.25 217 GLU A O 1
ATOM 1814 N N . ILE A 1 218 ? 15.133 -10.266 -25.516 1 89.38 218 ILE A N 1
ATOM 1815 C CA . ILE A 1 218 ? 15.555 -11.438 -24.766 1 89.38 218 ILE A CA 1
ATOM 1816 C C . ILE A 1 218 ? 16.312 -12.391 -25.688 1 89.38 218 ILE A C 1
ATOM 1818 O O . ILE A 1 218 ? 16.594 -13.539 -25.312 1 89.38 218 ILE A O 1
ATOM 1822 N N . HIS A 1 219 ? 16.562 -11.961 -26.906 1 91.12 219 HIS A N 1
ATOM 1823 C CA . HIS A 1 219 ? 17.391 -12.672 -27.875 1 91.12 219 HIS A CA 1
ATOM 1824 C C . HIS A 1 219 ? 16.781 -14.016 -28.25 1 91.12 219 HIS A C 1
ATOM 1826 O O . HIS A 1 219 ? 17.453 -15.039 -28.203 1 91.12 219 HIS A O 1
ATOM 1832 N N . LEU A 1 220 ? 15.516 -14.094 -28.469 1 92.31 220 LEU A N 1
ATOM 1833 C CA . LEU A 1 220 ? 14.781 -15.227 -29.016 1 92.31 220 LEU A CA 1
ATOM 1834 C C . LEU A 1 220 ? 13.977 -14.805 -30.25 1 92.31 220 LEU A C 1
ATOM 1836 O O . LEU A 1 220 ? 13.789 -13.609 -30.484 1 92.31 220 LEU A O 1
ATOM 1840 N N . CYS A 1 221 ? 13.641 -15.781 -31.031 1 91.94 221 CYS A N 1
ATOM 1841 C CA . CYS A 1 221 ? 12.664 -15.492 -32.062 1 91.94 221 CYS A CA 1
ATOM 1842 C C . CYS A 1 221 ? 11.266 -15.359 -31.484 1 91.94 221 CYS A C 1
ATOM 1844 O O . CYS A 1 221 ? 11.031 -15.75 -30.344 1 91.94 221 CYS A O 1
ATOM 1846 N N . GLU A 1 222 ? 10.367 -14.828 -32.188 1 94.12 222 GLU A N 1
ATOM 1847 C CA . GLU A 1 222 ? 9.031 -14.508 -31.688 1 94.12 222 GLU A CA 1
ATOM 1848 C C . GLU A 1 222 ? 8.297 -15.766 -31.234 1 94.12 222 GLU A C 1
ATOM 1850 O O . GLU A 1 222 ? 7.613 -15.758 -30.203 1 94.12 222 GLU A O 1
ATOM 1855 N N . SER A 1 223 ? 8.43 -16.812 -32 1 93.44 223 SER A N 1
ATOM 1856 C CA . SER A 1 223 ? 7.738 -18.047 -31.688 1 93.44 223 SER A CA 1
ATOM 1857 C C . SER A 1 223 ? 8.227 -18.625 -30.359 1 93.44 223 SER A C 1
ATOM 1859 O O . SER A 1 223 ? 7.422 -19.078 -29.531 1 93.44 223 SER A O 1
ATOM 1861 N N . GLU A 1 224 ? 9.5 -18.609 -30.172 1 93.19 224 GLU A N 1
ATOM 1862 C CA . GLU A 1 224 ? 10.086 -19.125 -28.938 1 93.19 224 GLU A CA 1
ATOM 1863 C C . GLU A 1 224 ? 9.703 -18.25 -27.75 1 93.19 224 GLU A C 1
ATOM 1865 O O . GLU A 1 224 ? 9.484 -18.766 -26.656 1 93.19 224 GLU A O 1
ATOM 1870 N N . CYS A 1 225 ? 9.734 -16.984 -28.031 1 93.31 225 CYS A N 1
ATOM 1871 C CA . CYS A 1 225 ? 9.336 -16.062 -26.984 1 93.31 225 CYS A CA 1
ATOM 1872 C C . CYS A 1 225 ? 7.906 -16.328 -26.531 1 93.31 225 CYS A C 1
ATOM 1874 O O . CYS A 1 225 ? 7.637 -16.406 -25.328 1 93.31 225 CYS A O 1
ATOM 1876 N N . SER A 1 226 ? 7.051 -16.469 -27.453 1 92.81 226 SER A N 1
ATOM 1877 C CA . SER A 1 226 ? 5.648 -16.75 -27.172 1 92.81 226 SER A CA 1
ATOM 1878 C C . SER A 1 226 ? 5.484 -18.047 -26.391 1 92.81 226 SER A C 1
ATOM 1880 O O . SER A 1 226 ? 4.742 -18.094 -25.406 1 92.81 226 SER A O 1
ATOM 1882 N N . ARG A 1 227 ? 6.176 -19.047 -26.812 1 91.44 227 ARG A N 1
ATOM 1883 C CA . ARG A 1 227 ? 6.082 -20.344 -26.172 1 91.44 227 ARG A CA 1
ATOM 1884 C C . ARG A 1 227 ? 6.625 -20.297 -24.75 1 91.44 227 ARG A C 1
ATOM 1886 O O . ARG A 1 227 ? 6.02 -20.844 -23.828 1 91.44 227 ARG A O 1
ATOM 1893 N N . LEU A 1 228 ? 7.73 -19.656 -24.656 1 90.12 228 LEU A N 1
ATOM 1894 C CA . LEU A 1 228 ? 8.359 -19.516 -23.344 1 90.12 228 LEU A CA 1
ATOM 1895 C C . LEU A 1 228 ? 7.414 -18.844 -22.359 1 90.12 228 LEU A C 1
ATOM 1897 O O . LEU A 1 228 ? 7.203 -19.344 -21.25 1 90.12 228 LEU A O 1
ATOM 1901 N N . PHE A 1 229 ? 6.875 -17.719 -22.797 1 90.06 229 PHE A N 1
ATOM 1902 C CA . PHE A 1 229 ? 5.996 -16.938 -21.922 1 90.06 229 PHE A CA 1
ATOM 1903 C C . PHE A 1 229 ? 4.77 -17.766 -21.531 1 90.06 229 PHE A C 1
ATOM 1905 O O . PHE A 1 229 ? 4.414 -17.828 -20.359 1 90.06 229 PHE A O 1
ATOM 1912 N N . LYS A 1 230 ? 4.18 -18.375 -22.484 1 87.44 230 LYS A N 1
ATOM 1913 C CA . LYS A 1 230 ? 2.977 -19.172 -22.234 1 87.44 230 LYS A CA 1
ATOM 1914 C C . LYS A 1 230 ? 3.266 -20.328 -21.281 1 87.44 230 LYS A C 1
ATOM 1916 O O . LYS A 1 230 ? 2.443 -20.641 -20.422 1 87.44 230 LYS A O 1
ATOM 1921 N N . ARG A 1 231 ? 4.371 -20.891 -21.484 1 85 231 ARG A N 1
ATOM 1922 C CA . ARG A 1 231 ? 4.758 -22 -20.625 1 85 231 ARG A CA 1
ATOM 1923 C C . ARG A 1 231 ? 4.852 -21.562 -19.172 1 85 231 ARG A C 1
ATOM 1925 O O . ARG A 1 231 ? 4.469 -22.297 -18.266 1 85 231 ARG A O 1
ATOM 1932 N N . TYR A 1 232 ? 5.344 -20.344 -18.938 1 81.31 232 TYR A N 1
ATOM 1933 C CA . TYR A 1 232 ? 5.574 -19.875 -17.578 1 81.31 232 TYR A CA 1
ATOM 1934 C C . TYR A 1 232 ? 4.328 -19.203 -17.016 1 81.31 232 TYR A C 1
ATOM 1936 O O . TYR A 1 232 ? 4.035 -19.312 -15.828 1 81.31 232 TYR A O 1
ATOM 1944 N N . MET A 1 233 ? 3.578 -18.438 -17.891 1 80.81 233 MET A N 1
ATOM 1945 C CA . MET A 1 233 ? 2.506 -17.578 -17.391 1 80.81 233 MET A CA 1
ATOM 1946 C C . MET A 1 233 ? 1.143 -18.219 -17.641 1 80.81 233 MET A C 1
ATOM 1948 O O . MET A 1 233 ? 0.134 -17.766 -17.094 1 80.81 233 MET A O 1
ATOM 1952 N N . ASN A 1 234 ? 1.043 -19.266 -18.516 1 81.06 234 ASN A N 1
ATOM 1953 C CA . ASN A 1 234 ? -0.156 -20.031 -18.828 1 81.06 234 ASN A CA 1
ATOM 1954 C C . ASN A 1 234 ? -1.14 -19.219 -19.656 1 81.06 234 ASN A C 1
ATOM 1956 O O . ASN A 1 234 ? -2.287 -19.641 -19.844 1 81.06 234 ASN A O 1
ATOM 1960 N N . VAL A 1 235 ? -0.801 -18.016 -20.016 1 81.94 235 VAL A N 1
ATOM 1961 C CA . VAL A 1 235 ? -1.544 -17.172 -20.953 1 81.94 235 VAL A CA 1
ATOM 1962 C C . VAL A 1 235 ? -0.588 -16.578 -21.969 1 81.94 235 VAL A C 1
ATOM 1964 O O . VAL A 1 235 ? 0.628 -16.562 -21.781 1 81.94 235 VAL A O 1
ATOM 1967 N N . SER A 1 236 ? -1.134 -16.172 -23.047 1 89.25 236 SER A N 1
ATOM 1968 C CA . SER A 1 236 ? -0.287 -15.531 -24.047 1 89.25 236 SER A CA 1
ATOM 1969 C C . SER A 1 236 ? 0.25 -14.195 -23.547 1 89.25 236 SER A C 1
ATOM 1971 O O . SER A 1 236 ? -0.352 -13.562 -22.672 1 89.25 236 SER A O 1
ATOM 1973 N N . LEU A 1 237 ? 1.335 -13.852 -24.109 1 90.81 237 LEU A N 1
ATOM 1974 C CA . LEU A 1 237 ? 1.987 -12.602 -23.734 1 90.81 237 LEU A CA 1
ATOM 1975 C C . LEU A 1 237 ? 1.04 -11.422 -23.922 1 90.81 237 LEU A C 1
ATOM 1977 O O . LEU A 1 237 ? 0.944 -10.555 -23.047 1 90.81 237 LEU A O 1
ATOM 1981 N N . PHE A 1 238 ? 0.293 -11.367 -24.891 1 90.12 238 PHE A N 1
ATOM 1982 C CA . PHE A 1 238 ? -0.545 -10.211 -25.172 1 90.12 238 PHE A CA 1
ATOM 1983 C C . PHE A 1 238 ? -1.791 -10.219 -24.297 1 90.12 238 PHE A C 1
ATOM 1985 O O . PHE A 1 238 ? -2.281 -9.164 -23.891 1 90.12 238 PHE A O 1
ATOM 1992 N N . THR A 1 239 ? -2.355 -11.414 -24.047 1 87.88 239 THR A N 1
ATOM 1993 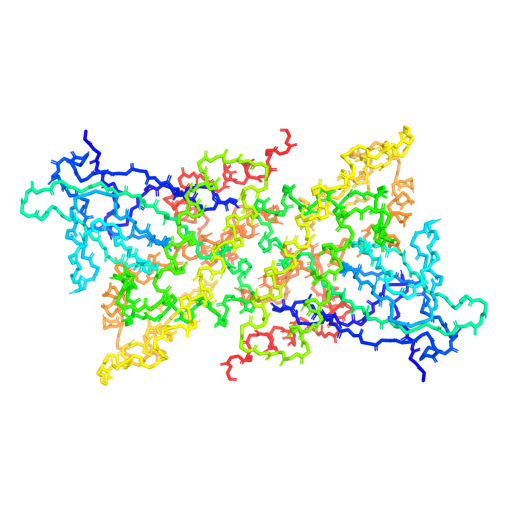C CA . THR A 1 239 ? -3.434 -11.484 -23.062 1 87.88 239 THR A CA 1
ATOM 1994 C C . THR A 1 239 ? -2.971 -10.938 -21.703 1 87.88 239 THR A C 1
ATOM 1996 O O . THR A 1 239 ? -3.668 -10.133 -21.094 1 87.88 239 THR A O 1
ATOM 1999 N N . PHE A 1 240 ? -1.734 -11.336 -21.391 1 88.56 240 PHE A N 1
ATOM 2000 C CA . PHE A 1 240 ? -1.163 -10.852 -20.141 1 88.56 240 PHE A CA 1
ATOM 2001 C C . PHE A 1 240 ? -0.997 -9.336 -20.172 1 88.56 240 PHE A C 1
ATOM 2003 O O . PHE A 1 240 ? -1.34 -8.648 -19.203 1 88.56 240 PHE A O 1
ATOM 2010 N N . LEU A 1 241 ? -0.484 -8.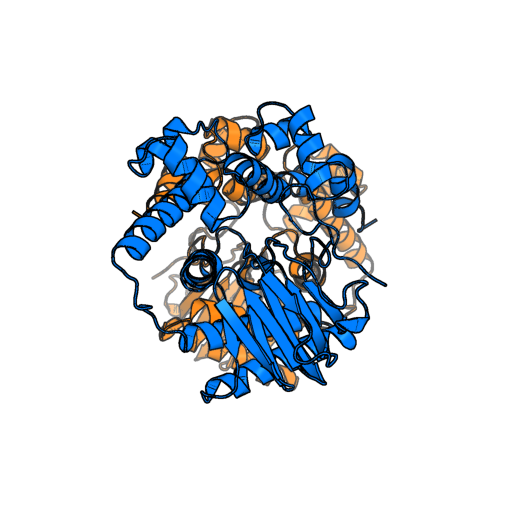883 -21.188 1 90.69 241 LEU A N 1
ATOM 2011 C CA . LEU A 1 241 ? -0.27 -7.445 -21.359 1 90.69 241 LEU A CA 1
ATOM 2012 C C . LEU A 1 241 ? -1.58 -6.68 -21.188 1 90.69 241 LEU A C 1
ATOM 2014 O O . LEU A 1 241 ? -1.628 -5.66 -20.5 1 90.69 241 LEU A O 1
ATOM 2018 N N . GLN A 1 242 ? -2.635 -7.129 -21.734 1 90.19 242 GLN A N 1
ATOM 2019 C CA . GLN A 1 242 ? -3.93 -6.461 -21.641 1 90.19 242 GLN A CA 1
ATOM 2020 C C . GLN A 1 242 ? -4.449 -6.453 -20.219 1 90.19 242 GLN A C 1
ATOM 2022 O O . GLN A 1 242 ? -4.969 -5.441 -19.734 1 90.19 242 GLN A O 1
ATOM 2027 N N . GLU A 1 243 ? -4.332 -7.555 -19.531 1 86.75 243 GLU A N 1
ATOM 2028 C CA . GLU A 1 243 ? -4.781 -7.637 -18.141 1 86.75 243 GLU A CA 1
ATOM 2029 C C . GLU A 1 243 ? -3.945 -6.73 -17.234 1 86.75 243 GLU A C 1
ATOM 2031 O O . GLU A 1 243 ? -4.48 -6.086 -16.344 1 86.75 243 GLU A O 1
ATOM 2036 N N . TYR A 1 244 ? -2.66 -6.727 -17.531 1 86.44 244 TYR A N 1
ATOM 2037 C CA . TYR A 1 244 ? -1.754 -5.84 -16.812 1 86.44 244 TYR A CA 1
ATOM 2038 C C . TYR A 1 244 ? -2.16 -4.383 -17 1 86.44 244 TYR A C 1
ATOM 2040 O O . TYR A 1 244 ? -2.215 -3.621 -16.031 1 86.44 244 TYR A O 1
ATOM 2048 N N . ARG A 1 245 ? -2.467 -4.039 -18.172 1 89.06 245 ARG A N 1
ATOM 2049 C CA . ARG A 1 245 ? -2.893 -2.682 -18.5 1 89.06 245 ARG A CA 1
ATOM 2050 C C . ARG A 1 245 ? -4.191 -2.326 -17.781 1 89.06 245 ARG A C 1
ATOM 2052 O O . ARG A 1 245 ? -4.359 -1.201 -17.297 1 89.06 245 ARG A O 1
ATOM 2059 N N . VAL A 1 246 ? -5.094 -3.258 -17.688 1 89.56 246 VAL A N 1
ATOM 2060 C CA . VAL A 1 246 ? -6.344 -3.023 -16.969 1 89.56 246 VAL A CA 1
ATOM 2061 C C . VAL A 1 246 ? -6.059 -2.744 -15.492 1 89.56 246 VAL A C 1
ATOM 2063 O O . VAL A 1 246 ? -6.582 -1.784 -14.922 1 89.56 246 VAL A O 1
ATOM 2066 N N . GLU A 1 247 ? -5.211 -3.551 -14.922 1 83.44 247 GLU A N 1
ATOM 2067 C CA . GLU A 1 247 ? -4.871 -3.363 -13.516 1 83.44 247 GLU A CA 1
ATOM 2068 C C . GLU A 1 247 ? -4.246 -1.992 -13.273 1 83.44 247 GLU A C 1
ATOM 2070 O O . GLU A 1 247 ? -4.59 -1.31 -12.305 1 83.44 247 GLU A O 1
ATOM 2075 N N . ARG A 1 248 ? -3.4 -1.61 -14.141 1 82.56 248 ARG A N 1
ATOM 2076 C CA . ARG A 1 248 ? -2.738 -0.314 -14.031 1 82.56 248 ARG A CA 1
ATOM 2077 C C . ARG A 1 248 ? -3.717 0.826 -14.297 1 82.56 248 ARG A C 1
ATOM 2079 O O . ARG A 1 248 ? -3.572 1.916 -13.734 1 82.56 248 ARG A O 1
ATOM 2086 N N . SER A 1 249 ? -4.672 0.563 -15.039 1 87.56 249 SER A N 1
ATOM 2087 C CA . SER A 1 249 ? -5.629 1.6 -15.406 1 87.56 249 SER A CA 1
ATOM 2088 C C . SER A 1 249 ? -6.465 2.029 -14.203 1 87.56 249 SER A C 1
ATOM 2090 O O . SER A 1 249 ? -7.07 3.104 -14.219 1 87.56 249 SER A O 1
ATOM 2092 N N . LEU A 1 250 ? -6.539 1.134 -13.258 1 81.62 250 LEU A N 1
ATOM 2093 C CA . LEU A 1 250 ? -7.391 1.411 -12.109 1 81.62 250 LEU A CA 1
ATOM 2094 C C . LEU A 1 250 ? -6.945 2.682 -11.391 1 81.62 250 LEU A C 1
ATOM 2096 O O . LEU A 1 250 ? -7.773 3.439 -10.883 1 81.62 250 LEU A O 1
ATOM 2100 N N . GLU A 1 251 ? -5.711 2.791 -11.414 1 73.75 251 GLU A N 1
ATOM 2101 C CA . GLU A 1 251 ? -5.188 4.004 -10.797 1 73.75 251 GLU A CA 1
ATOM 2102 C C . GLU A 1 251 ? -5.691 5.254 -11.523 1 73.75 251 GLU A C 1
ATOM 2104 O O . GLU A 1 251 ? -6.047 6.246 -10.883 1 73.75 251 GLU A O 1
ATOM 2109 N N . PHE A 1 252 ? -5.762 5.164 -12.812 1 79.06 252 PHE A N 1
ATOM 2110 C CA . PHE A 1 252 ? -6.246 6.277 -13.617 1 79.06 252 PHE A CA 1
ATOM 2111 C C . PHE A 1 252 ? -7.762 6.402 -13.516 1 79.06 252 PHE A C 1
ATOM 2113 O O . PHE A 1 252 ? -8.297 7.512 -13.453 1 79.06 252 PHE A O 1
ATOM 2120 N N . LEU A 1 253 ? -8.359 5.297 -13.484 1 83.44 253 LEU A N 1
ATOM 2121 C CA . LEU A 1 253 ? -9.812 5.238 -13.508 1 83.44 253 LEU A CA 1
ATOM 2122 C C . LEU A 1 253 ? -10.406 5.801 -12.219 1 83.44 253 LEU A C 1
ATOM 2124 O O . LEU A 1 253 ? -11.414 6.504 -12.25 1 83.44 253 LEU A O 1
ATOM 2128 N N . LEU A 1 254 ? -9.742 5.504 -11.156 1 76.12 254 LEU A N 1
ATOM 2129 C CA . LEU A 1 254 ? -10.328 5.816 -9.859 1 76.12 254 LEU A CA 1
ATOM 2130 C C . LEU A 1 254 ? -9.781 7.137 -9.32 1 76.12 254 LEU A C 1
ATOM 2132 O O . LEU A 1 254 ? -10.383 7.738 -8.43 1 76.12 254 LEU A O 1
ATOM 2136 N N . SER A 1 255 ? -8.711 7.473 -9.906 1 66.75 255 SER A N 1
ATOM 2137 C CA . SER A 1 255 ? -8.062 8.648 -9.344 1 66.75 255 SER A CA 1
ATOM 2138 C C . SER A 1 255 ? -8.289 9.883 -10.219 1 66.75 255 SER A C 1
ATOM 2140 O O . SER A 1 255 ? -7.832 10.977 -9.891 1 66.75 255 SER A O 1
ATOM 2142 N N . SER A 1 256 ? -9.055 9.68 -11.398 1 67.19 256 SER A N 1
ATOM 2143 C CA . SER A 1 256 ? -9.219 10.789 -12.328 1 67.19 256 SER A CA 1
ATOM 2144 C C . SER A 1 256 ? -10.633 10.82 -12.906 1 67.19 256 SER A C 1
ATOM 2146 O O . SER A 1 256 ? -11.414 9.891 -12.695 1 67.19 256 SER A O 1
ATOM 2148 N N . ASP A 1 257 ? -10.938 11.945 -13.492 1 74.12 257 ASP A N 1
ATOM 2149 C CA . ASP A 1 257 ? -12.195 12.055 -14.219 1 74.12 257 ASP A CA 1
ATOM 2150 C C . ASP A 1 257 ? -11.984 11.867 -15.719 1 74.12 257 ASP A C 1
ATOM 2152 O O . ASP A 1 257 ? -12.789 12.336 -16.531 1 74.12 257 ASP A O 1
ATOM 2156 N N . ASP A 1 258 ? -10.883 11.273 -15.992 1 80.06 258 ASP A N 1
ATOM 2157 C CA . ASP A 1 258 ? -10.609 10.992 -17.406 1 80.06 258 ASP A CA 1
ATOM 2158 C C . ASP A 1 258 ? -11.766 10.234 -18.047 1 80.06 258 ASP A C 1
ATOM 2160 O O . ASP A 1 258 ? -12.422 9.422 -17.391 1 80.06 258 ASP A O 1
ATOM 2164 N N . SER A 1 259 ? -11.961 10.727 -19.234 1 89.38 259 SER A N 1
ATOM 2165 C CA . SER A 1 259 ? -12.898 9.883 -19.969 1 89.38 259 SER A CA 1
ATOM 2166 C C . SER A 1 259 ? -12.375 8.461 -20.109 1 89.38 259 SER A C 1
ATOM 2168 O O . SER A 1 259 ? -11.18 8.211 -19.938 1 89.38 259 SER A O 1
ATOM 2170 N N . ILE A 1 260 ? -13.258 7.59 -20.359 1 92.75 260 ILE A N 1
ATOM 2171 C CA . ILE A 1 260 ? -12.875 6.191 -20.531 1 92.75 260 ILE A CA 1
ATOM 2172 C C . ILE A 1 260 ? -11.859 6.074 -21.656 1 92.75 260 ILE A C 1
ATOM 2174 O O . ILE A 1 260 ? -10.938 5.262 -21.594 1 92.75 260 ILE A O 1
ATOM 2178 N N . MET A 1 261 ? -12.039 6.934 -22.641 1 92.62 261 MET A N 1
ATOM 2179 C CA . MET A 1 261 ? -11.109 6.953 -23.766 1 92.62 261 MET A CA 1
ATOM 2180 C C . MET A 1 261 ? -9.711 7.359 -23.312 1 92.62 261 MET A C 1
ATOM 2182 O O . MET A 1 261 ? -8.727 6.742 -23.719 1 92.62 261 MET A O 1
ATOM 2186 N N . GLU A 1 262 ? -9.594 8.305 -22.516 1 89.5 262 GLU A N 1
ATOM 2187 C CA . GLU A 1 262 ? -8.305 8.781 -22.016 1 89.5 262 GLU A CA 1
ATOM 2188 C C . GLU A 1 262 ? -7.641 7.734 -21.125 1 89.5 262 GLU A C 1
ATOM 2190 O O . GLU A 1 262 ? -6.43 7.512 -21.219 1 89.5 262 GLU A O 1
ATOM 2195 N N . VAL A 1 263 ? -8.438 7.148 -20.266 1 90.19 263 VAL A N 1
ATOM 2196 C CA . VAL A 1 263 ? -7.922 6.094 -19.406 1 90.19 263 VAL A CA 1
ATOM 2197 C C . VAL A 1 263 ? -7.348 4.961 -20.25 1 90.19 263 VAL A C 1
ATOM 2199 O O . VAL A 1 263 ? -6.262 4.449 -19.953 1 90.19 263 VAL A O 1
ATOM 2202 N N . ALA A 1 264 ? -8.094 4.625 -21.266 1 92.94 264 ALA A N 1
ATOM 2203 C CA . ALA A 1 264 ? -7.652 3.568 -22.172 1 92.94 264 ALA A CA 1
ATOM 2204 C C . ALA A 1 264 ? -6.309 3.914 -22.812 1 92.94 264 ALA A C 1
ATOM 2206 O O . ALA A 1 264 ? -5.379 3.102 -22.797 1 92.94 264 ALA A O 1
ATOM 2207 N N . GLN A 1 265 ? -6.18 5.102 -23.266 1 89.31 265 GLN A N 1
ATOM 2208 C CA . GLN A 1 265 ? -4.957 5.551 -23.922 1 89.31 265 GLN A CA 1
ATOM 2209 C C . GLN A 1 265 ? -3.787 5.594 -22.938 1 89.31 265 GLN A C 1
ATOM 2211 O O . GLN A 1 265 ? -2.688 5.137 -23.266 1 89.31 265 GLN A O 1
ATOM 2216 N N . LYS A 1 266 ? -4.039 5.949 -21.797 1 85.56 266 LYS A N 1
ATOM 2217 C CA . LYS A 1 266 ? -3.002 6.07 -20.781 1 85.56 266 LYS A CA 1
ATOM 2218 C C . LYS A 1 266 ? -2.508 4.695 -20.344 1 85.56 266 LYS A C 1
ATOM 2220 O O . LYS A 1 266 ? -1.38 4.562 -19.859 1 85.56 266 LYS A O 1
ATOM 2225 N N . SER A 1 267 ? -3.383 3.861 -20.5 1 88.88 267 SER A N 1
ATOM 2226 C CA . SER A 1 267 ? -3.047 2.518 -20.047 1 88.88 267 SER A CA 1
ATOM 2227 C C . SER A 1 267 ? -2.494 1.665 -21.188 1 88.88 267 SER A C 1
ATOM 2229 O O . SER A 1 267 ? -2.197 0.484 -20.984 1 88.88 267 SER A O 1
ATOM 2231 N N . GLY A 1 268 ? -2.402 2.229 -22.422 1 89.88 268 GLY A N 1
ATOM 2232 C CA . GLY A 1 268 ? -1.717 1.545 -23.5 1 89.88 268 GLY A CA 1
ATOM 2233 C C . GLY A 1 268 ? -2.666 0.943 -24.516 1 89.88 268 GLY A C 1
ATOM 2234 O O . GLY A 1 268 ? -2.234 0.267 -25.453 1 89.88 268 GLY A O 1
ATOM 2235 N N . PHE A 1 269 ? -3.959 1.185 -24.344 1 92.5 269 PHE A N 1
ATOM 2236 C CA . PHE A 1 269 ? -4.918 0.704 -25.328 1 92.5 269 PHE A CA 1
ATOM 2237 C C . PHE A 1 269 ? -5.074 1.705 -26.469 1 92.5 269 PHE A C 1
ATOM 2239 O O . PHE A 1 269 ? -5.117 2.914 -26.234 1 92.5 269 PHE A O 1
ATOM 2246 N N . THR A 1 270 ? -5.066 1.257 -27.656 1 88.06 270 THR A N 1
ATOM 2247 C CA . THR A 1 270 ? -5.23 2.133 -28.812 1 88.06 270 THR A CA 1
ATOM 2248 C C . THR A 1 270 ? -6.711 2.342 -29.125 1 88.06 270 THR A C 1
ATOM 2250 O O . THR A 1 270 ? -7.074 3.275 -29.844 1 88.06 270 THR A O 1
ATOM 2253 N N . ASP A 1 271 ? -7.523 1.513 -28.578 1 91.31 271 ASP A N 1
ATOM 2254 C CA . ASP A 1 271 ? -8.961 1.508 -28.844 1 91.31 271 ASP A CA 1
ATOM 2255 C C . ASP A 1 271 ? -9.75 1.433 -27.531 1 91.31 271 ASP A C 1
ATOM 2257 O O . ASP A 1 271 ? -9.648 0.455 -26.797 1 91.31 271 ASP A O 1
ATOM 2261 N N . SER A 1 272 ? -10.609 2.443 -27.281 1 93.19 272 SER A N 1
ATOM 2262 C CA . SER A 1 272 ? -11.367 2.521 -26.047 1 93.19 272 SER A CA 1
ATOM 2263 C C . SER A 1 272 ? -12.414 1.414 -25.969 1 93.19 272 SER A C 1
ATOM 2265 O O . SER A 1 272 ? -12.727 0.929 -24.875 1 93.19 272 SER A O 1
ATOM 2267 N N . ASN A 1 273 ? -12.953 1.08 -27.125 1 93.5 273 ASN A N 1
ATOM 2268 C CA . ASN A 1 273 ? -13.906 -0.022 -27.141 1 93.5 273 ASN A CA 1
ATOM 2269 C C . ASN A 1 273 ? -13.25 -1.339 -26.734 1 93.5 273 ASN A C 1
ATOM 2271 O O . ASN A 1 273 ? -13.828 -2.125 -25.984 1 93.5 273 ASN A O 1
ATOM 2275 N N . TYR A 1 274 ? -12.109 -1.46 -27.281 1 93.44 274 TYR A N 1
ATOM 2276 C CA . TYR A 1 274 ? -11.383 -2.67 -26.922 1 93.44 274 TYR A CA 1
ATOM 2277 C C . TYR A 1 274 ? -11.008 -2.66 -25.438 1 93.44 274 TYR A C 1
ATOM 2279 O O . TYR A 1 274 ? -11.102 -3.688 -24.766 1 93.44 274 TYR A O 1
ATOM 2287 N N . TYR A 1 275 ? -10.578 -1.559 -24.906 1 95.06 275 TYR A N 1
ATOM 2288 C CA . TYR A 1 275 ? -10.297 -1.405 -23.484 1 95.06 275 TYR A CA 1
ATOM 2289 C C . TYR A 1 275 ? -11.508 -1.804 -22.641 1 95.06 275 TYR A C 1
ATOM 2291 O O . TYR A 1 275 ? -11.383 -2.584 -21.703 1 95.06 275 TYR A O 1
ATOM 2299 N N . ALA A 1 276 ? -12.617 -1.324 -23.016 1 93.06 276 ALA A N 1
ATOM 2300 C CA . ALA A 1 276 ? -13.836 -1.593 -22.266 1 93.06 276 ALA A CA 1
ATOM 2301 C C . ALA A 1 276 ? -14.172 -3.082 -22.266 1 93.06 276 ALA A C 1
ATOM 2303 O O . ALA A 1 276 ? -14.602 -3.631 -21.25 1 93.06 276 ALA A O 1
ATOM 2304 N N . LYS A 1 277 ? -14.016 -3.668 -23.391 1 93.56 277 LYS A N 1
ATOM 2305 C CA . LYS A 1 277 ? -14.281 -5.098 -23.5 1 93.56 277 LYS A CA 1
ATOM 2306 C C . LYS A 1 277 ? -13.359 -5.906 -22.594 1 93.56 277 LYS A C 1
ATOM 2308 O O . LYS A 1 277 ? -13.812 -6.777 -21.859 1 93.56 277 LYS A O 1
ATOM 2313 N N . VAL A 1 278 ? -12.086 -5.578 -22.719 1 90.69 278 VAL A N 1
ATOM 2314 C CA . VAL A 1 278 ? -11.109 -6.301 -21.906 1 90.69 278 VAL A CA 1
ATOM 2315 C C . VAL A 1 278 ? -11.359 -6.027 -20.422 1 90.69 278 VAL A C 1
ATOM 2317 O O . VAL A 1 278 ? -11.305 -6.945 -19.594 1 90.69 278 VAL A O 1
ATOM 2320 N N . PHE A 1 279 ? -11.625 -4.809 -20.078 1 92 279 PHE A N 1
ATOM 2321 C CA . PHE A 1 279 ? -11.922 -4.41 -18.703 1 92 279 PHE A CA 1
ATOM 2322 C C . PHE A 1 279 ? -13.086 -5.215 -18.156 1 92 279 PHE A C 1
ATOM 2324 O O . PHE A 1 279 ? -13 -5.773 -17.062 1 92 279 PHE A O 1
ATOM 2331 N N . SER A 1 280 ? -14.102 -5.355 -18.875 1 88.94 280 SER A N 1
ATOM 2332 C CA . SER A 1 280 ? -15.289 -6.086 -18.438 1 88.94 280 SER A CA 1
ATOM 2333 C C . SER A 1 280 ? -14.984 -7.562 -18.219 1 88.94 280 SER A C 1
ATOM 2335 O O . SER A 1 280 ? -15.5 -8.18 -17.297 1 88.94 280 SER A O 1
ATOM 2337 N N . ARG A 1 281 ? -14.242 -8.008 -19.094 1 82.81 281 ARG A N 1
ATOM 2338 C CA . ARG A 1 281 ? -13.852 -9.406 -18.953 1 82.81 281 ARG A CA 1
ATOM 2339 C C . ARG A 1 281 ? -13.062 -9.625 -17.656 1 82.81 281 ARG A C 1
ATOM 2341 O O . ARG A 1 281 ? -13.258 -10.617 -16.969 1 82.81 281 ARG A O 1
ATOM 2348 N N . VAL A 1 282 ? -12.203 -8.664 -17.359 1 81.94 282 VAL A N 1
ATOM 2349 C CA . VAL A 1 282 ? -11.273 -8.812 -16.25 1 81.94 282 VAL A CA 1
ATOM 2350 C C . VAL A 1 282 ? -11.977 -8.453 -14.938 1 81.94 282 VAL A C 1
ATOM 2352 O O . VAL A 1 282 ? -11.789 -9.133 -13.922 1 81.94 282 VAL A O 1
ATOM 2355 N N . LYS A 1 283 ? -12.82 -7.383 -14.961 1 80.88 283 LYS A N 1
ATOM 2356 C CA . LYS A 1 283 ? -13.367 -6.828 -13.727 1 80.88 283 LYS A CA 1
ATOM 2357 C C . LYS A 1 283 ? -14.828 -7.215 -13.555 1 80.88 283 LYS A C 1
ATOM 2359 O O . LYS A 1 283 ? -15.414 -7.004 -12.484 1 80.88 283 LYS A O 1
ATOM 2364 N N . GLY A 1 284 ? -15.453 -7.723 -14.625 1 78.56 284 GLY A N 1
ATOM 2365 C CA . GLY A 1 284 ? -16.812 -8.203 -14.531 1 78.56 284 GLY A CA 1
ATOM 2366 C C . GLY A 1 284 ? -17.844 -7.117 -14.758 1 78.56 284 GLY A C 1
ATOM 2367 O O . GLY A 1 284 ? -19.047 -7.363 -14.648 1 78.56 284 GLY A O 1
ATOM 2368 N N . CYS A 1 285 ? -17.391 -5.902 -14.992 1 85.56 285 CYS A N 1
ATOM 2369 C CA . CYS A 1 285 ? -18.266 -4.777 -15.289 1 85.56 285 CYS A CA 1
ATOM 2370 C C . CYS A 1 285 ? -17.562 -3.746 -16.156 1 85.56 285 CYS A C 1
ATOM 2372 O O . CYS A 1 285 ? -16.359 -3.824 -16.359 1 85.56 285 CYS A O 1
ATOM 2374 N N . SER A 1 286 ? -18.297 -2.828 -16.656 1 91.38 286 SER A N 1
ATOM 2375 C CA . SER A 1 286 ? -17.719 -1.803 -17.516 1 91.38 286 SER A CA 1
ATOM 2376 C C . SER A 1 286 ? -16.859 -0.826 -16.703 1 91.38 286 SER A C 1
ATOM 2378 O O . SER A 1 286 ? -17.062 -0.679 -15.492 1 91.38 286 SER A O 1
ATOM 2380 N N . PRO A 1 287 ? -15.93 -0.218 -17.391 1 91.12 287 PRO A N 1
ATOM 2381 C CA . PRO A 1 287 ? -15.133 0.789 -16.703 1 91.12 287 PRO A CA 1
ATOM 2382 C C . PRO A 1 287 ? -15.984 1.884 -16.062 1 91.12 287 PRO A C 1
ATOM 2384 O O . PRO A 1 287 ? -15.711 2.309 -14.938 1 91.12 287 PRO A O 1
ATOM 2387 N N . GLN A 1 288 ? -16.969 2.254 -16.75 1 91.5 288 GLN A N 1
ATOM 2388 C CA . GLN A 1 288 ? -17.844 3.303 -16.219 1 91.5 288 GLN A CA 1
ATOM 2389 C C . GLN A 1 288 ? -18.547 2.846 -14.953 1 91.5 288 GLN A C 1
ATOM 2391 O O . GLN A 1 288 ? -18.625 3.592 -13.977 1 91.5 288 GLN A O 1
ATOM 2396 N N . LYS A 1 289 ? -19.109 1.679 -14.984 1 88.94 289 LYS A N 1
ATOM 2397 C CA . LYS A 1 289 ? -19.781 1.121 -13.812 1 88.94 289 LYS A CA 1
ATOM 2398 C C . LYS A 1 289 ? -18.812 0.967 -12.641 1 88.94 289 LYS A C 1
ATOM 2400 O O . LYS A 1 289 ? -19.156 1.274 -11.5 1 88.94 289 LYS A O 1
ATOM 2405 N N . TYR A 1 290 ? -17.672 0.496 -13.016 1 85.19 290 TYR A N 1
ATOM 2406 C CA . TYR A 1 290 ? -16.656 0.3 -11.992 1 85.19 290 TYR A CA 1
ATOM 2407 C C . TYR A 1 290 ? -16.328 1.611 -11.289 1 85.19 290 TYR A C 1
ATOM 2409 O O . TYR A 1 290 ? -16.234 1.655 -10.055 1 85.19 290 TYR A O 1
ATOM 2417 N N . ARG A 1 291 ? -16.078 2.623 -12.055 1 85.12 291 ARG A N 1
ATOM 2418 C CA . ARG A 1 291 ? -15.789 3.949 -11.523 1 85.12 291 ARG A CA 1
ATOM 2419 C C . ARG A 1 291 ? -16.906 4.43 -10.609 1 85.12 291 ARG A C 1
ATOM 2421 O O . ARG A 1 291 ? -16.656 4.938 -9.516 1 85.12 291 ARG A O 1
ATOM 2428 N N . LYS A 1 292 ? -18.141 4.23 -10.984 1 81.25 292 LYS A N 1
ATOM 2429 C CA . LYS A 1 292 ? -19.312 4.66 -10.211 1 81.25 292 LYS A CA 1
ATOM 2430 C C . LYS A 1 292 ? -19.391 3.918 -8.875 1 81.25 292 LYS A C 1
ATOM 2432 O O . LYS A 1 292 ? -19.719 4.512 -7.848 1 81.25 292 LYS A O 1
ATOM 2437 N N . GLN A 1 293 ? -19.125 2.646 -8.961 1 73.94 293 GLN A N 1
ATOM 2438 C CA . GLN A 1 293 ? -19.219 1.803 -7.777 1 73.94 293 GLN A CA 1
ATOM 2439 C C . GLN A 1 293 ? -18.109 2.117 -6.777 1 73.94 293 GLN A C 1
ATOM 2441 O O . GLN A 1 293 ? -18.266 1.883 -5.578 1 73.94 293 GLN A O 1
ATOM 2446 N N . ASN A 1 294 ? -17.094 2.623 -7.27 1 65.56 294 ASN A N 1
ATOM 2447 C CA . ASN A 1 294 ? -15.945 2.783 -6.391 1 65.56 294 ASN A CA 1
ATOM 2448 C C . ASN A 1 294 ? -15.688 4.254 -6.066 1 65.56 294 ASN A C 1
ATOM 2450 O O . ASN A 1 294 ? -14.859 4.566 -5.211 1 65.56 294 ASN A O 1
ATOM 2454 N N . ILE A 1 295 ? -16.219 5.148 -6.891 1 58.94 295 ILE A N 1
ATOM 2455 C CA . ILE A 1 295 ? -16.219 6.547 -6.473 1 58.94 295 ILE A CA 1
ATOM 2456 C C . ILE A 1 295 ? -17.344 6.781 -5.457 1 58.94 295 ILE A C 1
ATOM 2458 O O . ILE A 1 295 ? -17.156 7.52 -4.484 1 58.94 295 ILE A O 1
ATOM 2462 N N . ARG A 1 296 ? -18.844 6.348 -5.844 1 47.09 296 ARG A N 1
ATOM 2463 C CA . ARG A 1 296 ? -20.078 6.777 -5.172 1 47.09 296 ARG A CA 1
ATOM 2464 C C . ARG A 1 296 ? -20.109 6.277 -3.73 1 47.09 296 ARG A C 1
ATOM 2466 O O . ARG A 1 296 ? -20.984 6.676 -2.951 1 47.09 296 ARG A O 1
ATOM 2473 N N . LYS A 1 297 ? -19.672 5.121 -3.453 1 40.31 297 LYS A N 1
ATOM 2474 C CA . LYS A 1 297 ? -20.188 4.656 -2.172 1 40.31 297 LYS A CA 1
ATOM 2475 C C . LYS A 1 297 ? -20.031 5.719 -1.092 1 40.31 297 LYS A C 1
ATOM 2477 O O . LYS A 1 297 ? -20.391 5.5 0.065 1 40.31 297 LYS A O 1
ATOM 2482 N N . ASP A 1 298 ? -19.344 6.691 -1.06 1 32.03 298 ASP A N 1
ATOM 2483 C CA . ASP A 1 298 ? -19.516 7.648 0.027 1 32.03 298 ASP A CA 1
ATOM 2484 C C . ASP A 1 298 ? -20.766 8.5 -0.181 1 32.03 298 ASP A C 1
ATOM 2486 O O . ASP A 1 298 ? -20.953 9.516 0.489 1 32.03 298 ASP A O 1
ATOM 2490 N N . MET A 1 299 ? -21.609 8.234 -1.259 1 26.28 299 MET A N 1
ATOM 2491 C CA . MET A 1 299 ? -22.891 8.844 -0.923 1 26.28 299 MET A CA 1
ATOM 2492 C C . MET A 1 299 ? -23.734 7.91 -0.056 1 26.28 299 MET A C 1
ATOM 2494 O O . MET A 1 299 ? -23.75 6.699 -0.283 1 26.28 299 MET A O 1
ATOM 2498 N N . MET B 1 1 ? 24.281 26.5 11.836 1 56.94 1 MET B N 1
ATOM 2499 C CA . MET B 1 1 ? 22.922 26.5 12.367 1 56.94 1 MET B CA 1
ATOM 2500 C C . MET B 1 1 ? 21.906 26.281 11.25 1 56.94 1 MET B C 1
ATOM 2502 O O . MET B 1 1 ? 22.094 26.766 10.133 1 56.94 1 MET B O 1
ATOM 2506 N N . ALA B 1 2 ? 21.062 25.359 11.492 1 68.31 2 ALA B N 1
ATOM 2507 C CA . ALA B 1 2 ? 20.156 24.922 10.43 1 68.31 2 ALA B CA 1
ATOM 2508 C C . ALA B 1 2 ? 18.875 25.766 10.422 1 68.31 2 ALA B C 1
ATOM 2510 O O . ALA B 1 2 ? 18.594 26.484 11.383 1 68.31 2 ALA B O 1
ATOM 2511 N N . GLU B 1 3 ? 18.297 26.141 9.289 1 68.19 3 GLU B N 1
ATOM 2512 C CA . GLU B 1 3 ? 16.969 26.734 9.18 1 68.19 3 GLU B CA 1
ATOM 2513 C C . GLU B 1 3 ? 16.062 25.891 8.297 1 68.19 3 GLU B C 1
ATOM 2515 O O . GLU B 1 3 ? 16.531 25.281 7.332 1 68.19 3 GLU B O 1
ATOM 2520 N N . ILE B 1 4 ? 14.805 25.859 8.844 1 79.81 4 ILE B N 1
ATOM 2521 C CA . ILE B 1 4 ? 13.836 25.203 7.969 1 79.81 4 ILE B CA 1
ATOM 2522 C C . ILE B 1 4 ? 13.602 26.062 6.73 1 79.81 4 ILE B C 1
ATOM 2524 O O . ILE B 1 4 ? 13.289 27.25 6.84 1 79.81 4 ILE B O 1
ATOM 2528 N N . ILE B 1 5 ? 13.906 25.547 5.688 1 76.06 5 ILE B N 1
ATOM 2529 C CA . ILE B 1 5 ? 13.703 26.266 4.434 1 76.06 5 ILE B CA 1
ATOM 2530 C C . ILE B 1 5 ? 12.289 26.016 3.916 1 76.06 5 ILE B C 1
ATOM 2532 O O . ILE B 1 5 ? 11.867 24.859 3.791 1 76.06 5 ILE B O 1
ATOM 2536 N N . THR B 1 6 ? 11.594 27.125 3.785 1 72.75 6 THR B N 1
ATOM 2537 C CA . THR B 1 6 ? 10.203 27.031 3.34 1 72.75 6 THR B CA 1
ATOM 2538 C C . THR B 1 6 ? 9.992 27.828 2.062 1 72.75 6 THR B C 1
ATOM 2540 O O . THR B 1 6 ? 10.836 28.641 1.682 1 72.75 6 THR B O 1
ATOM 2543 N N . ASP B 1 7 ? 8.969 27.578 1.439 1 70.56 7 ASP B N 1
ATOM 2544 C CA . ASP B 1 7 ? 8.578 28.406 0.304 1 70.56 7 ASP B CA 1
ATOM 2545 C C . ASP B 1 7 ? 7.699 29.562 0.754 1 70.56 7 ASP B C 1
ATOM 2547 O O . ASP B 1 7 ? 7.613 29.859 1.948 1 70.56 7 ASP B O 1
ATOM 2551 N N . GLY B 1 8 ? 7.184 30.328 -0.126 1 64.81 8 GLY B N 1
ATOM 2552 C CA . GLY B 1 8 ? 6.414 31.531 0.16 1 64.81 8 GLY B CA 1
ATOM 2553 C C . GLY B 1 8 ? 5.168 31.266 0.983 1 64.81 8 GLY B C 1
ATOM 2554 O O . GLY B 1 8 ? 4.637 32.156 1.631 1 64.81 8 GLY B O 1
ATOM 2555 N N . SER B 1 9 ? 4.742 30.031 1.063 1 66.88 9 SER B N 1
ATOM 2556 C CA . SER B 1 9 ? 3.559 29.656 1.827 1 66.88 9 SER B CA 1
ATOM 2557 C C . SER B 1 9 ? 3.939 28.938 3.117 1 66.88 9 SER B C 1
ATOM 2559 O O . SER B 1 9 ? 3.09 28.312 3.768 1 66.88 9 SER B O 1
ATOM 2561 N N . GLN B 1 10 ? 5.223 28.922 3.467 1 72 10 GLN B N 1
ATOM 2562 C CA . GLN B 1 10 ? 5.773 28.297 4.668 1 72 10 GLN B CA 1
ATOM 2563 C C . GLN B 1 10 ? 5.82 26.781 4.539 1 72 10 GLN B C 1
ATOM 2565 O O . GLN B 1 10 ? 5.941 26.078 5.535 1 72 10 GLN B O 1
ATOM 2570 N N . LYS B 1 11 ? 5.656 26.281 3.404 1 76.75 11 LYS B N 1
ATOM 2571 C CA . LYS B 1 11 ? 5.824 24.859 3.176 1 76.75 11 LYS B CA 1
ATOM 2572 C C . LYS B 1 11 ? 7.297 24.453 3.219 1 76.75 11 LYS B C 1
ATOM 2574 O O . LYS B 1 11 ? 8.133 25.078 2.555 1 76.75 11 LYS B O 1
ATOM 2579 N N . GLU B 1 12 ? 7.52 23.453 3.996 1 81.38 12 GLU B N 1
ATOM 2580 C CA . GLU B 1 12 ? 8.891 22.969 4.109 1 81.38 12 GLU B CA 1
ATOM 2581 C C . GLU B 1 12 ? 9.359 22.312 2.814 1 81.38 12 GLU B C 1
ATOM 2583 O O . GLU B 1 12 ? 8.609 21.547 2.193 1 81.38 12 GLU B O 1
ATOM 2588 N N . LEU B 1 13 ? 10.578 22.562 2.441 1 73.88 13 LEU B N 1
ATOM 2589 C CA . LEU B 1 13 ? 11.109 22.078 1.17 1 73.88 13 LEU B CA 1
ATOM 2590 C C . LEU B 1 13 ? 11.977 20.844 1.376 1 73.88 13 LEU B C 1
ATOM 2592 O O . LEU B 1 13 ? 12.289 20.141 0.419 1 73.88 13 LEU B O 1
ATOM 2596 N N . LYS B 1 14 ? 12.312 20.656 2.588 1 77.94 14 LYS B N 1
ATOM 2597 C CA . LYS B 1 14 ? 13.133 19.484 2.902 1 77.94 14 LYS B CA 1
ATOM 2598 C C . LYS B 1 14 ? 12.43 18.203 2.486 1 77.94 14 LYS B C 1
ATOM 2600 O O . LYS B 1 14 ? 11.242 18.016 2.762 1 77.94 14 LYS B O 1
ATOM 2605 N N . LYS B 1 15 ? 13.141 17.328 1.752 1 78.31 15 LYS B N 1
ATOM 2606 C CA . LYS B 1 15 ? 12.625 16 1.392 1 78.31 15 LYS B CA 1
ATOM 2607 C C . LYS B 1 15 ? 12.68 15.047 2.58 1 78.31 15 LYS B C 1
ATOM 2609 O O . LYS B 1 15 ? 13.664 15.023 3.322 1 78.31 15 LYS B O 1
ATOM 2614 N N . HIS B 1 16 ? 11.617 14.359 2.727 1 82.69 16 HIS B N 1
ATOM 2615 C CA . HIS B 1 16 ? 11.562 13.359 3.789 1 82.69 16 HIS B CA 1
ATOM 2616 C C . HIS B 1 16 ? 11.539 11.953 3.217 1 82.69 16 HIS B C 1
ATOM 2618 O O . HIS B 1 16 ? 10.469 11.398 2.953 1 82.69 16 HIS B O 1
ATOM 2624 N N . GLY B 1 17 ? 12.742 11.352 3.09 1 83.12 17 GLY B N 1
ATOM 2625 C CA . GLY B 1 17 ? 12.875 10.016 2.516 1 83.12 17 GLY B CA 1
ATOM 2626 C C . GLY B 1 17 ? 12.781 10.008 1.002 1 83.12 17 GLY B C 1
ATOM 2627 O O . GLY B 1 17 ? 13.047 11.023 0.353 1 83.12 17 GLY B O 1
ATOM 2628 N N . SER B 1 18 ? 12.547 8.82 0.462 1 85 18 SER B N 1
ATOM 2629 C CA . SER B 1 18 ? 12.43 8.656 -0.983 1 85 18 SER B CA 1
ATOM 2630 C C . SER B 1 18 ? 10.977 8.422 -1.397 1 85 18 SER B C 1
ATOM 2632 O O . SER B 1 18 ? 10.117 8.203 -0.549 1 85 18 SER B O 1
ATOM 2634 N N . ASP B 1 19 ? 10.719 8.5 -2.641 1 81.19 19 ASP B N 1
ATOM 2635 C CA . ASP B 1 19 ? 9.375 8.25 -3.146 1 81.19 19 ASP B CA 1
ATOM 2636 C C . ASP B 1 19 ? 8.953 6.805 -2.906 1 81.19 19 ASP B C 1
ATOM 2638 O O . ASP B 1 19 ? 7.773 6.52 -2.701 1 81.19 19 ASP B O 1
ATOM 2642 N N . GLU B 1 20 ? 9.914 5.922 -2.928 1 88.62 20 GLU B N 1
ATOM 2643 C CA . GLU B 1 20 ? 9.633 4.508 -2.721 1 88.62 20 GLU B CA 1
ATOM 2644 C C . GLU B 1 20 ? 9.406 4.199 -1.243 1 88.62 20 GLU B C 1
ATOM 2646 O O . GLU B 1 20 ? 8.703 3.242 -0.905 1 88.62 20 GLU B O 1
ATOM 2651 N N . PHE B 1 21 ? 10.125 4.895 -0.434 1 94.44 21 PHE B N 1
ATOM 2652 C CA . PHE B 1 21 ? 9.992 4.754 1.013 1 94.44 21 PHE B CA 1
ATOM 2653 C C . PHE B 1 21 ? 10.023 6.117 1.692 1 94.44 21 PHE B C 1
ATOM 2655 O O . PHE B 1 21 ? 11.039 6.512 2.268 1 94.44 21 PHE B O 1
ATOM 2662 N N . PRO B 1 22 ? 8.883 6.836 1.688 1 94.25 22 PRO B N 1
ATOM 2663 C CA . PRO B 1 22 ? 8.82 8.234 2.125 1 94.25 22 PRO B CA 1
ATOM 2664 C C . PRO B 1 22 ? 8.758 8.375 3.645 1 94.25 22 PRO B C 1
ATOM 2666 O O . PRO B 1 22 ? 7.75 8.828 4.188 1 94.25 22 PRO B O 1
ATOM 2669 N N . LEU B 1 23 ? 9.867 8.047 4.277 1 97.38 23 LEU B N 1
ATOM 2670 C CA . LEU B 1 23 ? 10.023 8.148 5.723 1 97.38 23 LEU B CA 1
ATOM 2671 C C . LEU B 1 23 ? 11.438 8.594 6.082 1 97.38 23 LEU B C 1
ATOM 2673 O O . LEU B 1 23 ? 12.414 8.117 5.496 1 97.38 23 LEU B O 1
ATOM 2677 N N . LEU B 1 24 ? 11.516 9.516 6.977 1 97.06 24 LEU B N 1
ATOM 2678 C CA . LEU B 1 24 ? 12.805 10.008 7.461 1 97.06 24 LEU B CA 1
ATOM 2679 C C . LEU B 1 24 ? 12.805 10.125 8.984 1 97.06 24 LEU B C 1
ATOM 2681 O O . LEU B 1 24 ? 11.852 10.641 9.57 1 97.06 24 LEU B O 1
ATOM 2685 N N . VAL B 1 25 ? 13.773 9.523 9.562 1 97.5 25 VAL B N 1
ATOM 2686 C CA . VAL B 1 25 ? 14.039 9.727 10.984 1 97.5 25 VAL B CA 1
ATOM 2687 C C . VAL B 1 25 ? 15.242 10.656 11.156 1 97.5 25 VAL B C 1
ATOM 2689 O O . VAL B 1 25 ? 16.312 10.398 10.602 1 97.5 25 VAL B O 1
ATOM 2692 N N . SER B 1 26 ? 15.062 11.719 11.891 1 95.94 26 SER B N 1
ATOM 2693 C CA . SER B 1 26 ? 16.141 12.695 12.055 1 95.94 26 SER B CA 1
ATOM 2694 C C . SER B 1 26 ? 16.297 13.094 13.516 1 95.94 26 SER B C 1
ATOM 2696 O O . SER B 1 26 ? 15.312 13.227 14.242 1 95.94 26 SER B O 1
ATOM 2698 N N . TYR B 1 27 ? 17.531 13.242 13.914 1 95.88 27 TYR B N 1
ATOM 2699 C CA . TYR B 1 27 ? 17.859 13.766 15.234 1 95.88 27 TYR B CA 1
ATOM 2700 C C . TYR B 1 27 ? 18.141 15.266 15.172 1 95.88 27 TYR B C 1
ATOM 2702 O O . TYR B 1 27 ? 18.969 15.719 14.383 1 95.88 27 TYR B O 1
ATOM 2710 N N . GLU B 1 28 ? 17.375 16 16.031 1 94 28 GLU B N 1
ATOM 2711 C CA . GLU B 1 28 ? 17.453 17.469 15.977 1 94 28 GLU B CA 1
ATOM 2712 C C . GLU B 1 28 ? 17.578 18.062 17.375 1 94 28 GLU B C 1
ATOM 2714 O O . GLU B 1 28 ? 17.438 17.359 18.375 1 94 28 GLU B O 1
ATOM 2719 N N . LYS B 1 29 ? 18 19.266 17.453 1 93.94 29 LYS B N 1
ATOM 2720 C CA . LYS B 1 29 ? 18 20.078 18.656 1 93.94 29 LYS B CA 1
ATOM 2721 C C . LYS B 1 29 ? 17.625 21.531 18.344 1 93.94 29 LYS B C 1
ATOM 2723 O O . LYS B 1 29 ? 17.984 22.047 17.281 1 93.94 29 LYS B O 1
ATOM 2728 N N . LEU B 1 30 ? 16.922 22.125 19.281 1 90.44 30 LEU B N 1
ATOM 2729 C CA . LEU B 1 30 ? 16.469 23.484 19.047 1 90.44 30 LEU B CA 1
ATOM 2730 C C . LEU B 1 30 ? 17.656 24.438 18.875 1 90.44 30 LEU B C 1
ATOM 2732 O O . LEU B 1 30 ? 17.609 25.359 18.062 1 90.44 30 LEU B O 1
ATOM 2736 N N . SER B 1 31 ? 18.719 24.188 19.609 1 88.56 31 SER B N 1
ATOM 2737 C CA . SER B 1 31 ? 19.906 25.031 19.531 1 88.56 31 SER B CA 1
ATOM 2738 C C . SER B 1 31 ? 20.594 24.891 18.188 1 88.56 31 SER B C 1
ATOM 2740 O O . SER B 1 31 ? 21.469 25.703 17.844 1 88.56 31 SER B O 1
ATOM 2742 N N . GLY B 1 32 ? 20.219 23.859 17.438 1 85.31 32 GLY B N 1
ATOM 2743 C CA . GLY B 1 32 ? 20.766 23.688 16.094 1 85.31 32 GLY B CA 1
ATOM 2744 C C . GLY B 1 32 ? 20.203 24.688 15.094 1 85.31 32 GLY B C 1
ATOM 2745 O O . GLY B 1 32 ? 20.781 24.875 14.016 1 85.31 32 GLY B O 1
ATOM 2746 N N . TYR B 1 33 ? 19.156 25.328 15.484 1 82.94 33 TYR B N 1
ATOM 2747 C CA . TYR B 1 33 ? 18.562 26.359 14.633 1 82.94 33 TYR B CA 1
ATOM 2748 C C . TYR B 1 33 ? 19.078 27.734 14.984 1 82.94 33 TYR B C 1
ATOM 2750 O O . TYR B 1 33 ? 19.328 28.031 16.156 1 82.94 33 TYR B O 1
ATOM 2758 N N . LYS B 1 34 ? 19.203 28.609 14.07 1 73.38 34 LYS B N 1
ATOM 2759 C CA . LYS B 1 34 ? 19.703 29.969 14.266 1 73.38 34 LYS B CA 1
ATOM 2760 C C . LYS B 1 34 ? 18.906 30.688 15.344 1 73.38 34 LYS B C 1
ATOM 2762 O O . LYS B 1 34 ? 19.484 31.359 16.203 1 73.38 34 LYS B O 1
ATOM 2767 N N . SER B 1 35 ? 17.641 30.594 15.391 1 72.56 35 SER B N 1
ATOM 2768 C CA . SER B 1 35 ? 16.766 31.281 16.328 1 72.56 35 SER B CA 1
ATOM 2769 C C . SER B 1 35 ? 16.484 30.438 17.562 1 72.56 35 SER B C 1
ATOM 2771 O O . SER B 1 35 ? 15.719 30.844 18.438 1 72.56 35 SER B O 1
ATOM 2773 N N . GLY B 1 36 ? 17.078 29.266 17.578 1 77.69 36 GLY B N 1
ATOM 2774 C CA . GLY B 1 36 ? 16.766 28.344 18.656 1 77.69 36 GLY B CA 1
ATOM 2775 C C . GLY B 1 36 ? 15.383 27.719 18.531 1 77.69 36 GLY B C 1
ATOM 2776 O O . GLY B 1 36 ? 14.82 27.25 19.531 1 77.69 36 GLY B O 1
ATOM 2777 N N . SER B 1 37 ? 14.805 27.938 17.375 1 82.75 37 SER B N 1
ATOM 2778 C CA . SER B 1 37 ? 13.453 27.453 17.109 1 82.75 37 SER B CA 1
ATOM 2779 C C . SER B 1 37 ? 13.312 27 15.656 1 82.75 37 SER B C 1
ATOM 2781 O O . SER B 1 37 ? 14.008 27.5 14.773 1 82.75 37 SER B O 1
ATOM 2783 N N . PHE B 1 38 ? 12.602 25.938 15.43 1 82.31 38 PHE B N 1
ATOM 2784 C CA . PHE B 1 38 ? 12.117 25.75 14.07 1 82.31 38 PHE B CA 1
ATOM 2785 C C . PHE B 1 38 ? 10.805 26.484 13.859 1 82.31 38 PHE B C 1
ATOM 2787 O O . PHE B 1 38 ? 9.805 26.188 14.516 1 82.31 38 PHE B O 1
ATOM 2794 N N . LEU B 1 39 ? 10.836 27.391 12.945 1 78.12 39 LEU B N 1
ATOM 2795 C CA . LEU B 1 39 ? 9.75 28.344 12.742 1 78.12 39 LEU B CA 1
ATOM 2796 C C . LEU B 1 39 ? 8.578 27.688 12.031 1 78.12 39 LEU B C 1
ATOM 2798 O O . LEU B 1 39 ? 8.688 26.547 11.555 1 78.12 39 LEU B O 1
ATOM 2802 N N . TRP B 1 40 ? 7.492 28.422 12.062 1 78.88 40 TRP B N 1
ATOM 2803 C CA . TRP B 1 40 ? 6.219 27.953 11.523 1 78.88 40 TRP B CA 1
ATOM 2804 C C . TRP B 1 40 ? 6.391 27.406 10.109 1 78.88 40 TRP B C 1
ATOM 2806 O O . TRP B 1 40 ? 6.953 28.078 9.242 1 78.88 40 TRP B O 1
ATOM 2816 N N . HIS B 1 41 ? 5.949 26.172 9.883 1 81.94 41 HIS B N 1
ATOM 2817 C CA . HIS B 1 41 ? 5.957 25.531 8.578 1 81.94 41 HIS B CA 1
ATOM 2818 C C . HIS B 1 41 ? 4.969 24.375 8.531 1 81.94 41 HIS B C 1
ATOM 2820 O O . HIS B 1 41 ? 4.398 23.984 9.562 1 81.94 41 HIS B O 1
ATOM 2826 N N . TRP B 1 42 ? 4.664 23.984 7.301 1 82.12 42 TRP B N 1
ATOM 2827 C CA . TRP B 1 42 ? 3.811 22.797 7.141 1 82.12 42 TRP B CA 1
ATOM 2828 C C . TRP B 1 42 ? 4.324 21.906 6.016 1 82.12 42 TRP B C 1
ATOM 2830 O O . TRP B 1 42 ? 5.184 22.312 5.23 1 82.12 42 TRP B O 1
ATOM 2840 N N . HIS B 1 43 ? 3.879 20.656 6.051 1 85.25 43 HIS B N 1
ATOM 2841 C CA . HIS B 1 43 ? 4.188 19.672 5.016 1 85.25 43 HIS B CA 1
ATOM 2842 C C . HIS B 1 43 ? 3.16 18.547 5.008 1 85.25 43 HIS B C 1
ATOM 2844 O O . HIS B 1 43 ? 2.402 18.391 5.965 1 85.25 43 HIS B O 1
ATOM 2850 N N . PRO B 1 44 ? 3.041 17.797 3.9 1 86.5 44 PRO B N 1
ATOM 2851 C CA . PRO B 1 44 ? 2.02 16.766 3.768 1 86.5 44 PRO B CA 1
ATOM 2852 C C . PRO B 1 44 ? 2.324 15.523 4.609 1 86.5 44 PRO B C 1
ATOM 2854 O O . PRO B 1 44 ? 1.449 14.68 4.812 1 86.5 44 PRO B O 1
ATOM 2857 N N . GLU B 1 45 ? 3.486 15.391 5.074 1 93.5 45 GLU B N 1
ATOM 2858 C CA . GLU B 1 45 ? 3.863 14.242 5.895 1 93.5 45 GLU B CA 1
ATOM 2859 C C . GLU B 1 45 ? 3.285 14.359 7.305 1 93.5 45 GLU B C 1
ATOM 2861 O O . GLU B 1 45 ? 3.127 15.461 7.828 1 93.5 45 GLU B O 1
ATOM 2866 N N . ILE B 1 46 ? 2.975 13.242 7.828 1 96.62 46 ILE B N 1
ATOM 2867 C CA . ILE B 1 46 ? 2.756 13.141 9.266 1 96.62 46 ILE B CA 1
ATOM 2868 C C . ILE B 1 46 ? 4.094 13.234 10 1 96.62 46 ILE B C 1
ATOM 2870 O O . ILE B 1 46 ? 5.113 12.75 9.508 1 96.62 46 ILE B O 1
ATOM 2874 N N . GLU B 1 47 ? 4.066 13.852 11.117 1 97.38 47 GLU B N 1
ATOM 2875 C CA . GLU B 1 47 ? 5.312 13.977 11.867 1 97.38 47 GLU B CA 1
ATOM 2876 C C . GLU B 1 47 ? 5.129 13.539 13.312 1 97.38 47 GLU B C 1
ATOM 2878 O O . GLU B 1 47 ? 4.207 13.992 13.992 1 97.38 47 GLU B O 1
ATOM 2883 N N . ILE B 1 48 ? 5.973 12.633 13.719 1 98.69 48 ILE B N 1
ATOM 2884 C CA . ILE B 1 48 ? 6.055 12.227 15.117 1 98.69 48 ILE B CA 1
ATOM 2885 C C . ILE B 1 48 ? 7.324 12.789 15.75 1 98.69 48 ILE B C 1
ATOM 2887 O O . ILE B 1 48 ? 8.43 12.57 15.242 1 98.69 48 ILE B O 1
ATOM 2891 N N . THR B 1 49 ? 7.176 13.508 16.812 1 98.56 49 THR B N 1
ATOM 2892 C CA . THR B 1 49 ? 8.305 14.109 17.531 1 98.56 49 THR B CA 1
ATOM 2893 C C . THR B 1 49 ? 8.438 13.523 18.922 1 98.56 49 THR B C 1
ATOM 2895 O O . THR B 1 49 ? 7.504 13.609 19.734 1 98.56 49 THR B O 1
ATOM 2898 N N . LEU B 1 50 ? 9.516 12.914 19.203 1 98.81 50 LEU B N 1
ATOM 2899 C CA . LEU B 1 50 ? 9.859 12.422 20.531 1 98.81 50 LEU B CA 1
ATOM 2900 C C . LEU B 1 50 ? 10.922 13.297 21.188 1 98.81 50 LEU B C 1
ATOM 2902 O O . LEU B 1 50 ? 12.031 13.414 20.672 1 98.81 50 LEU B O 1
ATOM 2906 N N . VAL B 1 51 ? 10.641 13.891 22.312 1 98.31 51 VAL B N 1
ATOM 2907 C CA . VAL B 1 51 ? 11.609 14.703 23.031 1 98.31 51 VAL B CA 1
ATOM 2908 C C . VAL B 1 51 ? 12.57 13.805 23.812 1 98.31 51 VAL B C 1
ATOM 2910 O O . VAL B 1 51 ? 12.141 13 24.641 1 98.31 51 VAL B O 1
ATOM 2913 N N . LEU B 1 52 ? 13.812 13.906 23.516 1 98 52 LEU B N 1
ATOM 2914 C CA . LEU B 1 52 ? 14.82 13.07 24.141 1 98 52 LEU B CA 1
ATOM 2915 C C . LEU B 1 52 ? 15.352 13.727 25.422 1 98 52 LEU B C 1
ATOM 2917 O O . LEU B 1 52 ? 15.617 13.039 26.406 1 98 52 LEU B O 1
ATOM 2921 N N . ASP B 1 53 ? 15.57 14.961 25.344 1 97.06 53 ASP B N 1
ATOM 2922 C CA . ASP B 1 53 ? 16.141 15.742 26.438 1 97.06 53 ASP B CA 1
ATOM 2923 C C . ASP B 1 53 ? 15.633 17.172 26.422 1 97.06 53 ASP B C 1
ATOM 2925 O O . ASP B 1 53 ? 15.383 17.734 25.344 1 97.06 53 ASP B O 1
ATOM 2929 N N . GLY B 1 54 ? 15.477 17.766 27.672 1 95.62 54 GLY B N 1
ATOM 2930 C CA . GLY B 1 54 ? 15.008 19.125 27.766 1 95.62 54 GLY B CA 1
ATOM 2931 C C . GLY B 1 54 ? 13.508 19.266 27.562 1 95.62 54 GLY B C 1
ATOM 2932 O O . GLY B 1 54 ? 12.734 18.422 28.031 1 95.62 54 GLY B O 1
ATOM 2933 N N . GLN B 1 55 ? 13.148 20.5 27.062 1 94.69 55 GLN B N 1
ATOM 2934 C CA . GLN B 1 55 ? 11.734 20.797 26.844 1 94.69 55 GLN B CA 1
ATOM 2935 C C . GLN B 1 55 ? 11.531 21.516 25.516 1 94.69 55 GLN B C 1
ATOM 2937 O O . GLN B 1 55 ? 12.445 22.172 25 1 94.69 55 GLN B O 1
ATOM 2942 N N . ILE B 1 56 ? 10.414 21.344 24.969 1 95.88 56 ILE B N 1
ATOM 2943 C CA . ILE B 1 56 ? 10.039 22.016 23.719 1 95.88 56 ILE B CA 1
ATOM 2944 C C . ILE B 1 56 ? 8.641 22.609 23.859 1 95.88 56 ILE B C 1
ATOM 2946 O O . ILE B 1 56 ? 7.703 21.906 24.25 1 95.88 56 ILE B O 1
ATOM 2950 N N . LEU B 1 57 ? 8.555 23.875 23.688 1 93.81 57 LEU B N 1
ATOM 2951 C CA . LEU B 1 57 ? 7.254 24.484 23.453 1 93.81 57 LEU B CA 1
ATOM 2952 C C . LEU B 1 57 ? 6.805 24.266 22.016 1 93.81 57 LEU B C 1
ATOM 2954 O O . LEU B 1 57 ? 7.273 24.953 21.109 1 93.81 57 LEU B O 1
ATOM 2958 N N . TYR B 1 58 ? 5.883 23.359 21.844 1 95.12 58 TYR B N 1
ATOM 2959 C CA . TYR B 1 58 ? 5.457 22.953 20.5 1 95.12 58 TYR B CA 1
ATOM 2960 C C . TYR B 1 58 ? 4.074 23.5 20.188 1 95.12 58 TYR B C 1
ATOM 2962 O O . TYR B 1 58 ? 3.131 23.328 20.953 1 95.12 58 TYR B O 1
ATOM 2970 N N . LYS B 1 59 ? 3.982 24.188 19.141 1 88.25 59 LYS B N 1
ATOM 2971 C CA . LYS B 1 59 ? 2.711 24.766 18.719 1 88.25 59 LYS B CA 1
ATOM 2972 C C . LYS B 1 59 ? 2.213 24.125 17.422 1 88.25 59 LYS B C 1
ATOM 2974 O O . LYS B 1 59 ? 2.99 23.906 16.5 1 88.25 59 LYS B O 1
ATOM 2979 N N . VAL B 1 60 ? 1.013 23.75 17.469 1 90.06 60 VAL B N 1
ATOM 2980 C CA . VAL B 1 60 ? 0.327 23.234 16.281 1 90.06 60 VAL B CA 1
ATOM 2981 C C . VAL B 1 60 ? -0.975 24 16.062 1 90.06 60 VAL B C 1
ATOM 2983 O O . VAL B 1 60 ? -1.904 23.906 16.875 1 90.06 60 VAL B O 1
ATOM 2986 N N . ASN B 1 61 ? -0.982 24.656 14.883 1 80.75 61 ASN B N 1
ATOM 2987 C CA . ASN B 1 61 ? -2.092 25.578 14.672 1 80.75 61 ASN B CA 1
ATOM 2988 C C . ASN B 1 61 ? -2.309 26.484 15.883 1 80.75 61 ASN B C 1
ATOM 2990 O O . ASN B 1 61 ? -1.403 27.219 16.281 1 80.75 61 ASN B O 1
ATOM 2994 N N . GLN B 1 62 ? -3.475 26.328 16.594 1 76.75 62 GLN B N 1
ATOM 2995 C CA . GLN B 1 62 ? -3.76 27.219 17.719 1 76.75 62 GLN B CA 1
ATOM 2996 C C . GLN B 1 62 ? -3.479 26.531 19.047 1 76.75 62 GLN B C 1
ATOM 2998 O O . GLN B 1 62 ? -3.662 27.125 20.125 1 76.75 62 GLN B O 1
ATOM 3003 N N . CYS B 1 63 ? -3.012 25.375 18.984 1 85.56 63 CYS B N 1
ATOM 3004 C CA . CYS B 1 63 ? -2.762 24.594 20.188 1 85.56 63 CYS B CA 1
ATOM 3005 C C . CYS B 1 63 ? -1.295 24.672 20.594 1 85.56 63 CYS B C 1
ATOM 3007 O O . CYS B 1 63 ? -0.41 24.656 19.734 1 85.56 63 CYS B O 1
ATOM 3009 N N . THR B 1 64 ? -1.119 24.781 21.922 1 90.44 64 THR B N 1
ATOM 3010 C CA . THR B 1 64 ? 0.231 24.828 22.469 1 90.44 64 THR B CA 1
ATOM 3011 C C . THR B 1 64 ? 0.482 23.625 23.375 1 90.44 64 THR B C 1
ATOM 3013 O O . THR B 1 64 ? -0.344 23.297 24.234 1 90.44 64 THR B O 1
ATOM 3016 N N . TYR B 1 65 ? 1.584 22.969 23.172 1 95 65 TYR B N 1
ATOM 3017 C CA . TYR B 1 65 ? 1.982 21.812 23.969 1 95 65 TYR B CA 1
ATOM 3018 C C . TYR B 1 65 ? 3.324 22.062 24.656 1 95 65 TYR B C 1
ATOM 3020 O O . TYR B 1 65 ? 4.316 22.375 23.984 1 95 65 TYR B O 1
ATOM 3028 N N . HIS B 1 66 ? 3.309 21.938 25.969 1 95.94 66 HIS B N 1
ATOM 3029 C CA . HIS B 1 66 ? 4.551 21.984 26.719 1 95.94 66 HIS B CA 1
ATOM 3030 C C . HIS B 1 66 ? 5.141 20.578 26.891 1 95.94 66 HIS B C 1
ATOM 3032 O O . HIS B 1 66 ? 4.766 19.859 27.812 1 95.94 66 HIS B O 1
ATOM 3038 N N . MET B 1 67 ? 6.129 20.266 26.047 1 96.94 67 MET B N 1
ATOM 3039 C CA . MET B 1 67 ? 6.621 18.891 25.969 1 96.94 67 MET B CA 1
ATOM 3040 C C . MET B 1 67 ? 7.902 18.734 26.781 1 96.94 67 MET B C 1
ATOM 3042 O O . MET B 1 67 ? 8.836 19.531 26.641 1 96.94 67 MET B O 1
ATOM 3046 N N . LYS B 1 68 ? 7.887 17.734 27.562 1 96.44 68 LYS B N 1
ATOM 3047 C CA . LYS B 1 68 ? 9.078 17.375 28.328 1 96.44 68 LYS B CA 1
ATOM 3048 C C . LYS B 1 68 ? 9.711 16.094 27.781 1 96.44 68 LYS B C 1
ATOM 3050 O O . LYS B 1 68 ? 9.141 15.43 26.922 1 96.44 68 LYS B O 1
ATOM 3055 N N . ALA B 1 69 ? 10.914 15.742 28.344 1 97.69 69 ALA B N 1
ATOM 3056 C CA . ALA B 1 69 ? 11.609 14.531 27.922 1 97.69 69 ALA B CA 1
ATOM 3057 C C . ALA B 1 69 ? 10.711 13.305 28.047 1 97.69 69 ALA B C 1
ATOM 3059 O O . ALA B 1 69 ? 10.07 13.094 29.078 1 97.69 69 ALA B O 1
ATOM 3060 N N . GLY B 1 70 ? 10.641 12.57 26.922 1 98.12 70 GLY B N 1
ATOM 3061 C CA . GLY B 1 70 ? 9.805 11.383 26.891 1 98.12 70 GLY B CA 1
ATOM 3062 C C . GLY B 1 70 ? 8.477 11.602 26.188 1 98.12 70 GLY B C 1
ATOM 3063 O O . GLY B 1 70 ? 7.859 10.656 25.703 1 98.12 70 GLY B O 1
ATOM 3064 N N . ASP B 1 71 ? 7.977 12.844 26.156 1 98.44 71 ASP B N 1
ATOM 3065 C CA . ASP B 1 71 ? 6.707 13.148 25.5 1 98.44 71 ASP B CA 1
ATOM 3066 C C . ASP B 1 71 ? 6.809 12.961 23.984 1 98.44 71 ASP B C 1
ATOM 3068 O O . ASP B 1 71 ? 7.895 13.062 23.422 1 98.44 71 ASP B O 1
ATOM 3072 N N . ILE B 1 72 ? 5.656 12.625 23.422 1 98.81 72 ILE B N 1
ATOM 3073 C CA . ILE B 1 72 ? 5.574 12.453 21.969 1 98.81 72 ILE B CA 1
ATOM 3074 C C . ILE B 1 72 ? 4.406 13.273 21.422 1 98.81 72 ILE B C 1
ATOM 3076 O O . ILE B 1 72 ? 3.35 13.359 22.047 1 98.81 72 ILE B O 1
ATOM 3080 N N . LEU B 1 73 ? 4.598 13.906 20.328 1 98.5 73 LEU B N 1
ATOM 3081 C CA . LEU B 1 73 ? 3.525 14.586 19.609 1 98.5 73 LEU B CA 1
ATOM 3082 C C . LEU B 1 73 ? 3.432 14.094 18.172 1 98.5 73 LEU B C 1
ATOM 3084 O O . LEU B 1 73 ? 4.426 14.109 17.438 1 98.5 73 LEU B O 1
ATOM 3088 N N . LEU B 1 74 ? 2.27 13.586 17.844 1 98.44 74 LEU B N 1
ATOM 3089 C CA . LEU B 1 74 ? 1.984 13.281 16.438 1 98.44 74 LEU B CA 1
ATOM 3090 C C . LEU B 1 74 ? 1.208 14.414 15.789 1 98.44 74 LEU B C 1
ATOM 3092 O O . LEU B 1 74 ? 0.053 14.672 16.141 1 98.44 74 LEU B O 1
ATOM 3096 N N . GLY B 1 75 ? 1.913 15.141 14.922 1 96.38 75 GLY B N 1
ATOM 3097 C CA . GLY B 1 75 ? 1.244 16.172 14.133 1 96.38 75 GLY B CA 1
ATOM 3098 C C . GLY B 1 75 ? 0.6 15.625 12.875 1 96.38 75 GLY B C 1
ATOM 3099 O O . GLY B 1 75 ? 1.235 14.891 12.109 1 96.38 75 GLY B O 1
ATOM 3100 N N . ASN B 1 76 ? -0.614 15.93 12.672 1 93.94 76 ASN B N 1
ATOM 3101 C CA . ASN B 1 76 ? -1.351 15.516 11.477 1 93.94 76 ASN B CA 1
ATOM 3102 C C . ASN B 1 76 ? -0.744 16.109 10.211 1 93.94 76 ASN B C 1
ATOM 3104 O O . ASN B 1 76 ? 0.124 16.984 10.281 1 93.94 76 ASN B O 1
ATOM 3108 N N . ALA B 1 77 ? -1.089 15.516 9.094 1 91 77 ALA B N 1
ATOM 3109 C CA . ALA B 1 77 ? -0.624 16 7.797 1 91 77 ALA B CA 1
ATOM 3110 C C . ALA B 1 77 ? -1.152 17.406 7.523 1 91 77 ALA B C 1
ATOM 3112 O O . ALA B 1 77 ? -2.291 17.734 7.875 1 91 77 ALA B O 1
ATOM 3113 N N . ASN B 1 78 ? -0.272 18.25 6.938 1 82.88 78 ASN B N 1
ATOM 3114 C CA . ASN B 1 78 ? -0.623 19.562 6.43 1 82.88 78 ASN B CA 1
ATOM 3115 C C . ASN B 1 78 ? -0.964 20.531 7.562 1 82.88 78 ASN B C 1
ATOM 3117 O O . ASN B 1 78 ? -1.725 21.484 7.367 1 82.88 78 ASN B O 1
ATOM 3121 N N . VAL B 1 79 ? -0.489 20.266 8.672 1 85.62 79 VAL B N 1
ATOM 3122 C CA . VAL B 1 79 ? -0.76 21.156 9.797 1 85.62 79 VAL B CA 1
ATOM 3123 C C . VAL B 1 79 ? 0.432 22.078 10.023 1 85.62 79 VAL B C 1
ATOM 3125 O O . VAL B 1 79 ? 1.585 21.672 9.898 1 85.62 79 VAL B O 1
ATOM 3128 N N . LEU B 1 80 ? 0.078 23.328 10.305 1 81.38 80 LEU B N 1
ATOM 3129 C CA . LEU B 1 80 ? 1.099 24.312 10.664 1 81.38 80 LEU B CA 1
ATOM 3130 C C . LEU B 1 80 ? 1.631 24.062 12.07 1 81.38 80 LEU B C 1
ATOM 3132 O O . LEU B 1 80 ? 0.856 23.812 12.992 1 81.38 80 LEU B O 1
ATOM 3136 N N . HIS B 1 81 ? 2.982 24 12.164 1 88.62 81 HIS B N 1
ATOM 3137 C CA . HIS B 1 81 ? 3.553 23.766 13.484 1 88.62 81 HIS B CA 1
ATOM 3138 C C . HIS B 1 81 ? 4.918 24.422 13.625 1 88.62 81 HIS B C 1
ATOM 3140 O O . HIS B 1 81 ? 5.543 24.797 12.625 1 88.62 81 HIS B O 1
ATOM 3146 N N . ALA B 1 82 ? 5.266 24.75 14.852 1 85.56 82 ALA B N 1
ATOM 3147 C CA . ALA B 1 82 ? 6.531 25.375 15.242 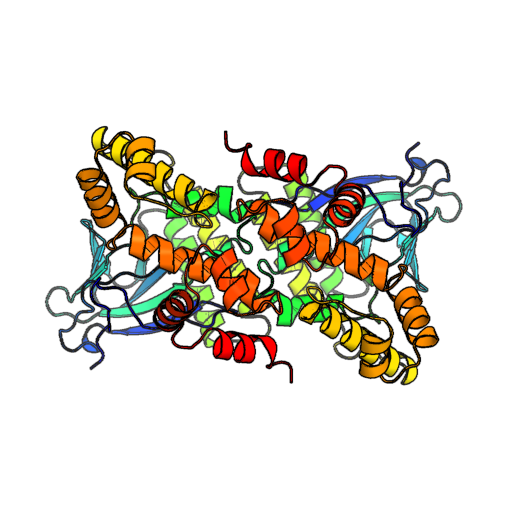1 85.56 82 ALA B CA 1
ATOM 3148 C C . ALA B 1 82 ? 6.992 24.875 16.609 1 85.56 82 ALA B C 1
ATOM 3150 O O . ALA B 1 82 ? 6.195 24.328 17.375 1 85.56 82 ALA B O 1
ATOM 3151 N N . GLY B 1 83 ? 8.242 24.984 16.828 1 90.5 83 GLY B N 1
ATOM 3152 C CA . GLY B 1 83 ? 8.82 24.609 18.109 1 90.5 83 GLY B CA 1
ATOM 3153 C C . GLY B 1 83 ? 9.797 25.641 18.641 1 90.5 83 GLY B C 1
ATOM 3154 O O . GLY B 1 83 ? 10.594 26.203 17.891 1 90.5 83 GLY B O 1
ATOM 3155 N N . PHE B 1 84 ? 9.68 25.859 19.953 1 88.25 84 PHE B N 1
ATOM 3156 C CA . PHE B 1 84 ? 10.477 26.891 20.609 1 88.25 84 PHE B CA 1
ATOM 3157 C C . PHE B 1 84 ? 11.109 26.359 21.891 1 88.25 84 PHE B C 1
ATOM 3159 O O . PHE B 1 84 ? 10.648 25.375 22.453 1 88.25 84 PHE B O 1
ATOM 3166 N N . MET B 1 85 ? 12.172 27.078 22.25 1 88.5 85 MET B N 1
ATOM 3167 C CA . MET B 1 85 ? 12.727 26.828 23.578 1 88.5 85 MET B CA 1
ATOM 3168 C C . MET B 1 85 ? 11.805 27.391 24.672 1 88.5 85 MET B C 1
ATOM 3170 O O . MET B 1 85 ? 11.195 28.438 24.484 1 88.5 85 MET B O 1
ATOM 3174 N N . GLU B 1 86 ? 11.664 26.562 25.594 1 84 86 GLU B N 1
ATOM 3175 C CA . GLU B 1 86 ? 10.969 27.047 26.781 1 84 86 GLU B CA 1
ATOM 3176 C C . GLU B 1 86 ? 11.945 27.391 27.906 1 84 86 GLU B C 1
ATOM 3178 O O . GLU B 1 86 ? 12.828 26.594 28.219 1 84 86 GLU B O 1
ATOM 3183 N N . ASP B 1 87 ? 11.836 28.594 28.469 1 81.44 87 ASP B N 1
ATOM 3184 C CA . ASP B 1 87 ? 12.703 29.078 29.531 1 81.44 87 ASP B CA 1
ATOM 3185 C C . ASP B 1 87 ? 14.172 29.016 29.109 1 81.44 87 ASP B C 1
ATOM 3187 O O . ASP B 1 87 ? 15.031 28.609 29.906 1 81.44 87 ASP B O 1
ATOM 3191 N N . MET B 1 88 ? 14.414 29.203 27.875 1 79.69 88 MET B N 1
ATOM 3192 C CA . MET B 1 88 ? 15.742 29.281 27.281 1 79.69 88 MET B CA 1
ATOM 3193 C C . MET B 1 88 ? 16.469 27.938 27.406 1 79.69 88 MET B C 1
ATOM 3195 O O . MET B 1 88 ? 17.688 27.875 27.359 1 79.69 88 MET B O 1
ATOM 3199 N N . LYS B 1 89 ? 15.75 26.953 27.703 1 88.62 89 LYS B N 1
ATOM 3200 C CA . LYS B 1 89 ? 16.328 25.609 27.781 1 88.62 89 LYS B CA 1
ATOM 3201 C C . LYS B 1 89 ? 16.234 24.891 26.422 1 88.62 89 LYS B C 1
ATOM 3203 O O . LYS B 1 89 ? 15.219 24.984 25.734 1 88.62 89 LYS B O 1
ATOM 3208 N N . ASP B 1 90 ? 17.312 24.234 26.125 1 90.19 90 ASP B N 1
ATOM 3209 C CA . ASP B 1 90 ? 17.391 23.516 24.859 1 90.19 90 ASP B CA 1
ATOM 3210 C C . ASP B 1 90 ? 16.562 22.234 24.906 1 90.19 90 ASP B C 1
ATOM 3212 O O . ASP B 1 90 ? 16.203 21.766 26 1 90.19 90 ASP B O 1
ATOM 3216 N N . GLY B 1 91 ? 16.109 21.859 23.75 1 93.81 91 GLY B N 1
ATOM 3217 C CA . GLY B 1 91 ? 15.406 20.594 23.594 1 93.81 91 GLY B CA 1
ATOM 3218 C C . GLY B 1 91 ? 15.984 19.734 22.484 1 93.81 91 GLY B C 1
ATOM 3219 O O . GLY B 1 91 ? 16.156 20.188 21.359 1 93.81 91 GLY B O 1
ATOM 3220 N N . LYS B 1 92 ? 16.359 18.531 22.859 1 97.12 92 LYS B N 1
ATOM 3221 C CA . LYS B 1 92 ? 16.766 17.516 21.875 1 97.12 92 LYS B CA 1
ATOM 3222 C C . LYS B 1 92 ? 15.633 16.562 21.562 1 97.12 92 LYS B C 1
ATOM 3224 O O . LYS B 1 92 ? 14.906 16.125 22.469 1 97.12 92 LYS B O 1
ATOM 3229 N N . TYR B 1 93 ? 15.461 16.312 20.281 1 97.25 93 TYR B N 1
ATOM 3230 C CA . TYR B 1 93 ? 14.32 15.484 19.922 1 97.25 93 TYR B CA 1
ATOM 3231 C C . TYR B 1 93 ? 14.609 14.688 18.656 1 97.25 93 TYR B C 1
ATOM 3233 O O . TYR B 1 93 ? 15.562 14.984 17.938 1 97.25 93 TYR B O 1
ATOM 3241 N N . VAL B 1 94 ? 13.859 13.609 18.453 1 98.31 94 VAL B N 1
ATOM 3242 C CA . VAL B 1 94 ? 13.836 12.844 17.219 1 98.31 94 VAL B CA 1
ATOM 3243 C C . VAL B 1 94 ? 12.531 13.117 16.469 1 98.31 94 VAL B C 1
ATOM 3245 O O . VAL B 1 94 ? 11.461 13.195 17.078 1 98.31 94 VAL B O 1
ATOM 3248 N N . SER B 1 95 ? 12.609 13.391 15.18 1 97.5 95 SER B N 1
ATOM 3249 C CA . SER B 1 95 ? 11.445 13.57 14.328 1 97.5 95 SER B CA 1
ATOM 3250 C C . SER B 1 95 ? 11.312 12.43 13.328 1 97.5 95 SER B C 1
ATOM 3252 O O . SER B 1 95 ? 12.281 12.07 12.648 1 97.5 95 SER B O 1
ATOM 3254 N N . ILE B 1 96 ? 10.227 11.797 13.328 1 98.44 96 ILE B N 1
ATOM 3255 C CA . ILE B 1 96 ? 9.852 10.836 12.289 1 98.44 96 ILE B CA 1
ATOM 3256 C C . ILE B 1 96 ? 8.828 11.469 11.352 1 98.44 96 ILE B C 1
ATOM 3258 O O . ILE B 1 96 ? 7.691 11.742 11.75 1 98.44 96 ILE B O 1
ATOM 3262 N N . THR B 1 97 ? 9.188 11.727 10.102 1 97.5 97 THR B N 1
ATOM 3263 C CA . THR B 1 97 ? 8.297 12.297 9.094 1 97.5 97 THR B CA 1
ATOM 3264 C C . THR B 1 97 ? 8.008 11.273 7.992 1 97.5 97 THR B C 1
ATOM 3266 O O . THR B 1 97 ? 8.93 10.664 7.445 1 97.5 97 THR B O 1
ATOM 3269 N N . PHE B 1 98 ? 6.738 11.062 7.699 1 97.62 98 PHE B N 1
ATOM 3270 C CA . PHE B 1 98 ? 6.418 10.062 6.684 1 97.62 98 PHE B CA 1
ATOM 3271 C C . PHE B 1 98 ? 5.113 10.406 5.98 1 97.62 98 PHE B C 1
ATOM 3273 O O . PHE B 1 98 ? 4.234 11.047 6.562 1 97.62 98 PHE B O 1
ATOM 3280 N N . LEU B 1 99 ? 5.004 9.992 4.746 1 95.25 99 LEU B N 1
ATOM 3281 C CA . LEU B 1 99 ? 3.732 10.109 4.043 1 95.25 99 LEU B CA 1
ATOM 3282 C C . LEU B 1 99 ? 2.754 9.039 4.504 1 95.25 99 LEU B C 1
ATOM 3284 O O . LEU B 1 99 ? 3.143 7.887 4.715 1 95.25 99 LEU B O 1
ATOM 3288 N N . PRO B 1 100 ? 1.446 9.344 4.598 1 95.81 100 PRO B N 1
ATOM 3289 C CA . PRO B 1 100 ? 0.454 8.391 5.102 1 95.81 100 PRO B CA 1
ATOM 3290 C C . PRO B 1 100 ? 0.36 7.133 4.242 1 95.81 100 PRO B C 1
ATOM 3292 O O . PRO B 1 100 ? -0.076 6.086 4.727 1 95.81 100 PRO B O 1
ATOM 3295 N N . LYS B 1 101 ? 0.788 7.184 3.012 1 93.38 101 LYS B N 1
ATOM 3296 C CA . LYS B 1 101 ? 0.665 6.051 2.102 1 93.38 101 LYS B CA 1
ATOM 3297 C C . LYS B 1 101 ? 1.493 4.863 2.588 1 93.38 101 LYS B C 1
ATOM 3299 O O . LYS B 1 101 ? 1.262 3.727 2.172 1 93.38 101 LYS B O 1
ATOM 3304 N N . ILE B 1 102 ? 2.49 5.094 3.428 1 96.25 102 ILE B N 1
ATOM 3305 C CA . ILE B 1 102 ? 3.246 3.986 4.004 1 96.25 102 ILE B CA 1
ATOM 3306 C C . ILE B 1 102 ? 2.318 3.102 4.832 1 96.25 102 ILE B C 1
ATOM 3308 O O . ILE B 1 102 ? 2.514 1.886 4.91 1 96.25 102 ILE B O 1
ATOM 3312 N N . ILE B 1 103 ? 1.278 3.738 5.375 1 96.81 103 ILE B N 1
ATOM 3313 C CA . ILE B 1 103 ? 0.343 3.012 6.227 1 96.81 103 ILE B CA 1
ATOM 3314 C C . ILE B 1 103 ? -0.729 2.346 5.367 1 96.81 103 ILE B C 1
ATOM 3316 O O . ILE B 1 103 ? -1.022 1.16 5.539 1 96.81 103 ILE B O 1
ATOM 3320 N N . TYR B 1 104 ? -1.255 3.111 4.398 1 95.44 104 TYR B N 1
ATOM 3321 C CA . TYR B 1 104 ? -2.465 2.605 3.758 1 95.44 104 TYR B CA 1
ATOM 3322 C C . TYR B 1 104 ? -2.141 1.944 2.424 1 95.44 104 TYR B C 1
ATOM 3324 O O . TYR B 1 104 ? -2.984 1.259 1.842 1 95.44 104 TYR B O 1
ATOM 3332 N N . GLY B 1 105 ? -0.952 2.172 1.928 1 92.44 105 GLY B N 1
ATOM 3333 C CA . GLY B 1 105 ? -0.551 1.55 0.676 1 92.44 105 GLY B CA 1
ATOM 3334 C C . GLY B 1 105 ? -1.091 2.268 -0.546 1 92.44 105 GLY B C 1
ATOM 3335 O O . GLY B 1 105 ? -0.763 3.432 -0.785 1 92.44 105 GLY B O 1
ATOM 3336 N N . SER B 1 106 ? -2.051 1.672 -1.208 1 86.5 106 SER B N 1
ATOM 3337 C CA . SER B 1 106 ? -2.572 2.223 -2.455 1 86.5 106 SER B CA 1
ATOM 3338 C C . SER B 1 106 ? -3.756 3.148 -2.199 1 86.5 106 SER B C 1
ATOM 3340 O O . SER B 1 106 ? -4.512 2.949 -1.246 1 86.5 106 SER B O 1
ATOM 3342 N N . TYR B 1 107 ? -3.906 4.066 -3.051 1 80.38 107 TYR B N 1
ATOM 3343 C CA . TYR B 1 107 ? -4.938 5.082 -2.889 1 80.38 107 TYR B CA 1
ATOM 3344 C C . TYR B 1 107 ? -6.324 4.453 -2.834 1 80.38 107 TYR B C 1
ATOM 3346 O O . TYR B 1 107 ? -7.203 4.934 -2.111 1 80.38 107 TYR B O 1
ATOM 3354 N N . GLY B 1 108 ? -6.539 3.42 -3.566 1 82.38 108 GLY B N 1
ATOM 3355 C CA . GLY B 1 108 ? -7.855 2.797 -3.613 1 82.38 108 GLY B CA 1
ATOM 3356 C C . GLY B 1 108 ? -8.07 1.77 -2.52 1 82.38 108 GLY B C 1
ATOM 3357 O O . GLY B 1 108 ? -9.109 1.109 -2.475 1 82.38 108 GLY B O 1
ATOM 3358 N N . SER B 1 109 ? -7.25 1.689 -1.554 1 90.5 109 SER B N 1
ATOM 3359 C CA . SER B 1 109 ? -7.312 0.636 -0.546 1 90.5 109 SER B CA 1
ATOM 3360 C C . SER B 1 109 ? -8.344 0.959 0.53 1 90.5 109 SER B C 1
ATOM 3362 O O . SER B 1 109 ? -8.594 2.129 0.829 1 90.5 109 SER B O 1
ATOM 3364 N N . ILE B 1 110 ? -8.844 -0.052 1.147 1 93.5 110 ILE B N 1
ATOM 3365 C CA . ILE B 1 110 ? -9.781 0.089 2.256 1 93.5 110 ILE B CA 1
ATOM 3366 C C . ILE B 1 110 ? -9.07 0.705 3.459 1 93.5 110 ILE B C 1
ATOM 3368 O O . ILE B 1 110 ? -9.68 1.421 4.254 1 93.5 110 ILE B O 1
ATOM 3372 N N . LEU B 1 111 ? -7.812 0.463 3.594 1 95.75 111 LEU B N 1
ATOM 3373 C CA . LEU B 1 111 ? -7.051 1.016 4.707 1 95.75 111 LEU B CA 1
ATOM 3374 C C . LEU B 1 111 ? -7.047 2.539 4.66 1 95.75 111 LEU B C 1
ATOM 3376 O O . LEU B 1 111 ? -7.172 3.195 5.699 1 95.75 111 LEU B O 1
ATOM 3380 N N . ARG B 1 112 ? -6.875 3.051 3.494 1 92.31 112 ARG B N 1
ATOM 3381 C CA . ARG B 1 112 ? -6.906 4.504 3.35 1 92.31 112 ARG B CA 1
ATOM 3382 C C . ARG B 1 112 ? -8.273 5.062 3.732 1 92.31 112 ARG B C 1
ATOM 3384 O O . ARG B 1 112 ? -8.375 5.949 4.586 1 92.31 112 ARG B O 1
ATOM 3391 N N . ARG B 1 113 ? -9.25 4.547 3.107 1 88.62 113 ARG B N 1
ATOM 3392 C CA . ARG B 1 113 ? -10.594 5.09 3.219 1 88.62 113 ARG B CA 1
ATOM 3393 C C . ARG B 1 113 ? -11.125 4.965 4.645 1 88.62 113 ARG B C 1
ATOM 3395 O O . ARG B 1 113 ? -11.695 5.91 5.188 1 88.62 113 ARG B O 1
ATOM 3402 N N . LYS B 1 114 ? -10.938 3.877 5.227 1 93.38 114 LYS B N 1
ATOM 3403 C CA . LYS B 1 114 ? -11.602 3.555 6.488 1 93.38 114 LYS B CA 1
ATOM 3404 C C . LYS B 1 114 ? -10.75 3.99 7.68 1 93.38 114 LYS B C 1
ATOM 3406 O O . LYS B 1 114 ? -11.289 4.402 8.711 1 93.38 114 LYS B O 1
ATOM 3411 N N . TYR B 1 115 ? -9.438 3.969 7.52 1 95 115 TYR B N 1
ATOM 3412 C CA . TYR B 1 115 ? -8.641 4.066 8.742 1 95 115 TYR B CA 1
ATOM 3413 C C . TYR B 1 115 ? -7.727 5.285 8.695 1 95 115 TYR B C 1
ATOM 3415 O O . TYR B 1 115 ? -7.297 5.781 9.742 1 95 115 TYR B O 1
ATOM 3423 N N . VAL B 1 116 ? -7.355 5.77 7.559 1 94.94 116 VAL B N 1
ATOM 3424 C CA . VAL B 1 116 ? -6.324 6.801 7.516 1 94.94 116 VAL B CA 1
ATOM 3425 C C . VAL B 1 116 ? -6.957 8.148 7.164 1 94.94 116 VAL B C 1
ATOM 3427 O O . VAL B 1 116 ? -6.766 9.133 7.875 1 94.94 116 VAL B O 1
ATOM 3430 N N . GLU B 1 117 ? -7.758 8.211 6.25 1 89.06 117 GLU B N 1
ATOM 3431 C CA . GLU B 1 117 ? -8.336 9.445 5.723 1 89.06 117 GLU B CA 1
ATOM 3432 C C . GLU B 1 117 ? -9.188 10.148 6.773 1 89.06 117 GLU B C 1
ATOM 3434 O O . GLU B 1 117 ? -9.148 11.375 6.887 1 89.06 117 GLU B O 1
ATOM 3439 N N . PRO B 1 118 ? -9.977 9.375 7.523 1 87.81 118 PRO B N 1
ATOM 3440 C CA . PRO B 1 118 ? -10.781 10.062 8.539 1 87.81 118 PRO B CA 1
ATOM 3441 C C . PRO B 1 118 ? -9.93 10.852 9.531 1 87.81 118 PRO B C 1
ATOM 3443 O O . PRO B 1 118 ? -10.336 11.922 9.992 1 87.81 118 PRO B O 1
ATOM 3446 N N . PHE B 1 119 ? -8.82 10.32 9.883 1 90.69 119 PHE B N 1
ATOM 3447 C CA . PHE B 1 119 ? -7.926 11.039 10.773 1 90.69 119 PHE B CA 1
ATOM 3448 C C . PHE B 1 119 ? -7.297 12.234 10.062 1 90.69 119 PHE B C 1
ATOM 3450 O O . PHE B 1 119 ? -7.242 13.336 10.609 1 90.69 119 PHE B O 1
ATOM 3457 N N . LEU B 1 120 ? -6.809 12.039 8.828 1 88.5 120 LEU B N 1
ATOM 3458 C CA . LEU B 1 120 ? -6.113 13.078 8.07 1 88.5 120 LEU B CA 1
ATOM 3459 C C . LEU B 1 120 ? -7.023 14.281 7.84 1 88.5 120 LEU B C 1
ATOM 3461 O O . LEU B 1 120 ? -6.555 15.422 7.793 1 88.5 120 LEU B O 1
ATOM 3465 N N . HIS B 1 121 ? -8.273 13.945 7.738 1 79.94 121 HIS B N 1
ATOM 3466 C CA . HIS B 1 121 ? -9.219 15 7.398 1 79.94 121 HIS B CA 1
ATOM 3467 C C . HIS B 1 121 ? -9.992 15.461 8.633 1 79.94 121 HIS B C 1
ATOM 3469 O O . HIS B 1 121 ? -11.016 16.141 8.508 1 79.94 121 HIS B O 1
ATOM 3475 N N . ASN B 1 122 ? -9.555 14.969 9.719 1 83.31 122 ASN B N 1
ATOM 3476 C CA . ASN B 1 122 ? -10.133 15.492 10.953 1 83.31 122 ASN B CA 1
ATOM 3477 C C . ASN B 1 122 ? -9.422 16.766 11.406 1 83.31 122 ASN B C 1
ATOM 3479 O O . ASN B 1 122 ? -8.453 16.703 12.172 1 83.31 122 ASN B O 1
ATOM 3483 N N . PHE B 1 123 ? -9.977 17.859 11.078 1 76.38 123 PHE B N 1
ATOM 3484 C CA . PHE B 1 123 ? -9.336 19.156 11.297 1 76.38 123 PHE B CA 1
ATOM 3485 C C . PHE B 1 123 ? -9.438 19.578 12.758 1 76.38 123 PHE B C 1
ATOM 3487 O O . PHE B 1 123 ? -8.766 20.516 13.188 1 76.38 123 PHE B O 1
ATOM 3494 N N . SER B 1 124 ? -10.203 18.844 13.492 1 78.25 124 SER B N 1
ATOM 3495 C CA . SER B 1 124 ? -10.289 19.094 14.93 1 78.25 124 SER B CA 1
ATOM 3496 C C . SER B 1 124 ? -9.18 18.375 15.688 1 78.25 124 SER B C 1
ATOM 3498 O O . SER B 1 124 ? -8.992 18.594 16.891 1 78.25 124 SER B O 1
ATOM 3500 N N . LEU B 1 125 ? -8.5 17.594 14.977 1 87.06 125 LEU B N 1
ATOM 3501 C CA . LEU B 1 125 ? -7.41 16.844 15.586 1 87.06 125 LEU B CA 1
ATOM 3502 C C . LEU B 1 125 ? -6.09 17.125 14.875 1 87.06 125 LEU B C 1
ATOM 3504 O O . LEU B 1 125 ? -5.523 16.234 14.242 1 87.06 125 LEU B O 1
ATOM 3508 N N . PRO B 1 126 ? -5.59 18.297 15.07 1 87.94 126 PRO B N 1
ATOM 3509 C CA . PRO B 1 126 ? -4.34 18.625 14.391 1 87.94 126 PRO B CA 1
ATOM 3510 C C . PRO B 1 126 ? -3.143 17.844 14.922 1 87.94 126 PRO B C 1
ATOM 3512 O O . PRO B 1 126 ? -2.125 17.719 14.242 1 87.94 126 PRO B O 1
ATOM 3515 N N . ALA B 1 127 ? -3.283 17.375 16.172 1 94.06 127 ALA B N 1
ATOM 3516 C CA . ALA B 1 127 ? -2.186 16.625 16.781 1 94.06 127 ALA B CA 1
ATOM 3517 C C . ALA B 1 127 ? -2.699 15.688 17.875 1 94.06 127 ALA B C 1
ATOM 3519 O O . ALA B 1 127 ? -3.816 15.859 18.375 1 94.06 127 ALA B O 1
ATOM 3520 N N . VAL B 1 128 ? -1.955 14.703 18.109 1 96 128 VAL B N 1
ATOM 3521 C CA . VAL B 1 128 ? -2.174 13.789 19.234 1 96 128 VAL B CA 1
ATOM 3522 C C . VAL B 1 128 ? -0.985 13.859 20.188 1 96 128 VAL B C 1
ATOM 3524 O O . VAL B 1 128 ? 0.155 13.609 19.781 1 96 128 VAL B O 1
ATOM 3527 N N . TYR B 1 129 ? -1.301 14.203 21.406 1 97.19 129 TYR B N 1
ATOM 3528 C CA . TYR B 1 129 ? -0.256 14.383 22.406 1 97.19 129 TYR B CA 1
ATOM 3529 C C . TYR B 1 129 ? -0.151 13.164 23.312 1 97.19 129 TYR B C 1
ATOM 3531 O O . TYR B 1 129 ? -1.121 12.797 23.984 1 97.19 129 TYR B O 1
ATOM 3539 N N . ILE B 1 130 ? 0.981 12.539 23.344 1 98.19 130 ILE B N 1
ATOM 3540 C CA . ILE B 1 130 ? 1.279 11.383 24.172 1 98.19 130 ILE B CA 1
ATOM 3541 C C . ILE B 1 130 ? 2.076 11.82 25.391 1 98.19 130 ILE B C 1
ATOM 3543 O O . ILE B 1 130 ? 3.309 11.875 25.359 1 98.19 130 ILE B O 1
ATOM 3547 N N . ASP B 1 131 ? 1.386 12.016 26.453 1 96.94 131 ASP B N 1
ATOM 3548 C CA . ASP B 1 131 ? 2.002 12.523 27.672 1 96.94 131 ASP B CA 1
ATOM 3549 C C . ASP B 1 131 ? 1.906 11.5 28.812 1 96.94 131 ASP B C 1
ATOM 3551 O O . ASP B 1 131 ? 2.072 11.852 29.984 1 96.94 131 ASP B O 1
ATOM 3555 N N . TYR B 1 132 ? 1.528 10.305 28.516 1 96.94 132 TYR B N 1
ATOM 3556 C CA . TYR B 1 132 ? 1.459 9.164 29.422 1 96.94 132 TYR B CA 1
ATOM 3557 C C . TYR B 1 132 ? 0.333 9.336 30.422 1 96.94 132 TYR B C 1
ATOM 3559 O O . TYR B 1 132 ? 0.361 8.742 31.5 1 96.94 132 TYR B O 1
ATOM 3567 N N . SER B 1 133 ? -0.621 10.172 30.094 1 96.12 133 SER B N 1
ATOM 3568 C CA . SER B 1 133 ? -1.806 10.32 30.938 1 96.12 133 SER B CA 1
ATOM 3569 C C . SER B 1 133 ? -2.752 9.133 30.781 1 96.12 133 SER B C 1
ATOM 3571 O O . SER B 1 133 ? -3.646 8.938 31.594 1 96.12 133 SER B O 1
ATOM 3573 N N . GLN B 1 134 ? -2.613 8.43 29.734 1 96.44 134 GLN B N 1
ATOM 3574 C CA . GLN B 1 134 ? -3.422 7.246 29.453 1 96.44 134 GLN B CA 1
ATOM 3575 C C . GLN B 1 134 ? -2.547 6.016 29.234 1 96.44 134 GLN B C 1
ATOM 3577 O O . GLN B 1 134 ? -1.43 6.129 28.734 1 96.44 134 GLN B O 1
ATOM 3582 N N . PRO B 1 135 ? -3.057 4.84 29.484 1 96.81 135 PRO B N 1
ATOM 3583 C CA . PRO B 1 135 ? -2.252 3.617 29.406 1 96.81 135 PRO B CA 1
ATOM 3584 C C . PRO B 1 135 ? -1.729 3.344 28 1 96.81 135 PRO B C 1
ATOM 3586 O O . PRO B 1 135 ? -0.593 2.893 27.844 1 96.81 135 PRO B O 1
ATOM 3589 N N . TRP B 1 136 ? -2.477 3.643 27.078 1 97.25 136 TRP B N 1
ATOM 3590 C CA . TRP B 1 136 ? -2.092 3.295 25.719 1 97.25 136 TRP B CA 1
ATOM 3591 C C . TRP B 1 136 ? -0.936 4.168 25.234 1 97.25 136 TRP B C 1
ATOM 3593 O O . TRP B 1 136 ? -0.272 3.842 24.25 1 97.25 136 TRP B O 1
ATOM 3603 N N . HIS B 1 137 ? -0.649 5.266 25.953 1 98.25 137 HIS B N 1
ATOM 3604 C CA . HIS B 1 137 ? 0.467 6.137 25.594 1 98.25 137 HIS B CA 1
ATOM 3605 C C . HIS B 1 137 ? 1.797 5.395 25.703 1 98.25 137 HIS B C 1
ATOM 3607 O O . HIS B 1 137 ? 2.717 5.652 24.922 1 98.25 137 HIS B O 1
ATOM 3613 N N . GLU B 1 138 ? 1.863 4.484 26.609 1 98.38 138 GLU B N 1
ATOM 3614 C CA . GLU B 1 138 ? 3.084 3.695 26.766 1 98.38 138 GLU B CA 1
ATOM 3615 C C . GLU B 1 138 ? 3.303 2.777 25.562 1 98.38 138 GLU B C 1
ATOM 3617 O O . GLU B 1 138 ? 4.422 2.666 25.062 1 98.38 138 GLU B O 1
ATOM 3622 N N . ILE B 1 139 ? 2.244 2.139 25.172 1 98.44 139 ILE B N 1
ATOM 3623 C CA . ILE B 1 139 ? 2.305 1.237 24.031 1 98.44 139 ILE B CA 1
ATOM 3624 C C . ILE B 1 139 ? 2.688 2.021 22.766 1 98.44 139 ILE B C 1
ATOM 3626 O O . ILE B 1 139 ? 3.549 1.593 22 1 98.44 139 ILE B O 1
ATOM 3630 N N . PHE B 1 140 ? 2.102 3.158 22.594 1 98.56 140 PHE B N 1
ATOM 3631 C CA . PHE B 1 140 ? 2.404 4.035 21.469 1 98.56 140 PHE B CA 1
ATOM 3632 C C . PHE B 1 140 ? 3.879 4.426 21.469 1 98.56 140 PHE B C 1
ATOM 3634 O O . PHE B 1 140 ? 4.539 4.371 20.422 1 98.56 140 PHE B O 1
ATOM 3641 N N . SER B 1 141 ? 4.383 4.77 22.594 1 98.69 141 SER B N 1
ATOM 3642 C CA . SER B 1 141 ? 5.781 5.16 22.75 1 98.69 141 SER B CA 1
ATOM 3643 C C . SER B 1 141 ? 6.719 4.016 22.375 1 98.69 141 SER B C 1
ATOM 3645 O O . SER B 1 141 ? 7.773 4.238 21.781 1 98.69 141 SER B O 1
ATOM 3647 N N . GLU B 1 142 ? 6.359 2.844 22.734 1 98.75 142 GLU B N 1
ATOM 3648 C CA . GLU B 1 142 ? 7.168 1.676 22.406 1 98.75 142 GLU B CA 1
ATOM 3649 C C . GLU B 1 142 ? 7.277 1.503 20.891 1 98.75 142 GLU B C 1
ATOM 3651 O O . GLU B 1 142 ? 8.352 1.182 20.375 1 98.75 142 GLU B O 1
ATOM 3656 N N . TYR B 1 143 ? 6.16 1.713 20.203 1 98.75 143 TYR B N 1
ATOM 3657 C CA . TYR B 1 143 ? 6.18 1.608 18.75 1 98.75 143 TYR B CA 1
ATOM 3658 C C . TYR B 1 143 ? 7.062 2.691 18.141 1 98.75 143 TYR B C 1
ATOM 3660 O O . TYR B 1 143 ? 7.797 2.434 17.172 1 98.75 143 TYR B O 1
ATOM 3668 N N . VAL B 1 144 ? 6.98 3.904 18.688 1 98.88 144 VAL B N 1
ATOM 3669 C CA . VAL B 1 144 ? 7.801 5.004 18.188 1 98.88 144 VAL B CA 1
ATOM 3670 C C . VAL B 1 144 ? 9.281 4.652 18.359 1 98.88 144 VAL B C 1
ATOM 3672 O O . VAL B 1 144 ? 10.062 4.797 17.406 1 98.88 144 VAL B O 1
ATOM 3675 N N . ARG B 1 145 ? 9.664 4.172 19.469 1 98.81 145 ARG B N 1
ATOM 3676 C CA . ARG B 1 145 ? 11.062 3.83 19.734 1 98.81 145 ARG B CA 1
ATOM 3677 C C . ARG B 1 145 ? 11.516 2.664 18.875 1 98.81 145 ARG B C 1
ATOM 3679 O O . ARG B 1 145 ? 12.672 2.615 18.438 1 98.81 145 ARG B O 1
ATOM 3686 N N . GLU B 1 146 ? 10.641 1.763 18.672 1 98.75 146 GLU B N 1
ATOM 3687 C CA . GLU B 1 146 ? 10.961 0.645 17.781 1 98.75 146 GLU B CA 1
ATOM 3688 C C . GLU B 1 146 ? 11.258 1.127 16.375 1 98.75 146 GLU B C 1
ATOM 3690 O O . GLU B 1 146 ? 12.203 0.664 15.734 1 98.75 146 GLU B O 1
ATOM 3695 N N . ILE B 1 147 ? 10.438 2.021 15.859 1 98.75 147 ILE B N 1
ATOM 3696 C CA . ILE B 1 147 ? 10.633 2.566 14.523 1 98.75 147 ILE B CA 1
ATOM 3697 C C . ILE B 1 147 ? 12 3.24 14.438 1 98.75 147 ILE B C 1
ATOM 3699 O O . ILE B 1 147 ? 12.742 3.039 13.469 1 98.75 147 ILE B O 1
ATOM 3703 N N . ILE B 1 148 ? 12.328 4.012 15.453 1 98.75 148 ILE B N 1
ATOM 3704 C CA . ILE B 1 148 ? 13.609 4.703 15.5 1 98.75 148 ILE B CA 1
ATOM 3705 C C . ILE B 1 148 ? 14.75 3.686 15.445 1 98.75 148 ILE B C 1
ATOM 3707 O O . ILE B 1 148 ? 15.688 3.83 14.656 1 98.75 148 ILE B O 1
ATOM 3711 N N . THR B 1 149 ? 14.648 2.676 16.203 1 98.69 149 THR B N 1
ATOM 3712 C CA . THR B 1 149 ? 15.672 1.64 16.281 1 98.69 149 THR B CA 1
ATOM 3713 C C . THR B 1 149 ? 15.805 0.929 14.93 1 98.69 149 THR B C 1
ATOM 3715 O O . THR B 1 149 ? 16.922 0.733 14.438 1 98.69 149 THR B O 1
ATOM 3718 N N . LEU B 1 150 ? 14.727 0.539 14.367 1 98.5 150 LEU B N 1
ATOM 3719 C CA . LEU B 1 150 ? 14.734 -0.142 13.078 1 98.5 150 LEU B CA 1
ATOM 3720 C C . LEU B 1 150 ? 15.383 0.727 12.008 1 98.5 150 LEU B C 1
ATOM 3722 O O . LEU B 1 150 ? 16.156 0.231 11.18 1 98.5 150 LEU B O 1
ATOM 3726 N N . TYR B 1 151 ? 15.031 1.951 12.023 1 98.19 151 TYR B N 1
ATOM 3727 C CA . TYR B 1 151 ? 15.562 2.877 11.023 1 98.19 151 TYR B CA 1
ATOM 3728 C C . TYR B 1 151 ? 17.062 3.062 11.188 1 98.19 151 TYR B C 1
ATOM 3730 O O . TYR B 1 151 ? 17.797 3.197 10.203 1 98.19 151 TYR B O 1
ATOM 3738 N N . GLU B 1 152 ? 17.562 3.115 12.375 1 97.38 152 GLU B N 1
ATOM 3739 C CA . GLU B 1 152 ? 18.969 3.33 12.656 1 97.38 152 GLU B CA 1
ATOM 3740 C C . GLU B 1 152 ? 19.797 2.098 12.289 1 97.38 152 GLU B C 1
ATOM 3742 O O . GLU B 1 152 ? 20.891 2.219 11.727 1 97.38 152 GLU B O 1
ATOM 3747 N N . GLU B 1 153 ? 19.281 0.984 12.633 1 97.38 153 GLU B N 1
ATOM 3748 C CA . GLU B 1 153 ? 20.047 -0.248 12.438 1 97.38 153 GLU B CA 1
ATOM 3749 C C . GLU B 1 153 ? 20.031 -0.674 10.969 1 97.38 153 GLU B C 1
ATOM 3751 O O . GLU B 1 153 ? 21.016 -1.215 10.469 1 97.38 153 GLU B O 1
ATOM 3756 N N . LYS B 1 154 ? 18.828 -0.472 10.344 1 96.62 154 LYS B N 1
ATOM 3757 C CA . LYS B 1 154 ? 18.625 -0.792 8.938 1 96.62 154 LYS B CA 1
ATOM 3758 C C . LYS B 1 154 ? 19.031 -2.229 8.633 1 96.62 154 LYS B C 1
ATOM 3760 O O . LYS B 1 154 ? 19.766 -2.48 7.672 1 96.62 154 LYS B O 1
ATOM 3765 N N . LYS B 1 155 ? 18.719 -3.104 9.492 1 95.75 155 LYS B N 1
ATOM 3766 C CA . LYS B 1 155 ? 18.938 -4.523 9.242 1 95.75 155 LYS B CA 1
ATOM 3767 C C . LYS B 1 155 ? 18.062 -5.016 8.086 1 95.75 155 LYS B C 1
ATOM 3769 O O . LYS B 1 155 ? 17.234 -4.266 7.559 1 95.75 155 LYS B O 1
ATOM 3774 N N . GLU B 1 156 ? 18.281 -6.234 7.746 1 94.75 156 GLU B N 1
ATOM 3775 C CA . GLU B 1 156 ? 17.484 -6.836 6.688 1 94.75 156 GLU B CA 1
ATOM 3776 C C . GLU B 1 156 ? 15.992 -6.734 7 1 94.75 156 GLU B C 1
ATOM 3778 O O . GLU B 1 156 ? 15.57 -6.957 8.141 1 94.75 156 GLU B O 1
ATOM 3783 N N . PHE B 1 157 ? 15.18 -6.23 6.105 1 96.75 157 PHE B N 1
ATOM 3784 C CA . PHE B 1 157 ? 13.719 -6.152 6.141 1 96.75 157 PHE B CA 1
ATOM 3785 C C . PHE B 1 157 ? 13.266 -4.918 6.91 1 96.75 157 PHE B C 1
ATOM 3787 O O . PHE B 1 157 ? 12.094 -4.816 7.293 1 96.75 157 PHE B O 1
ATOM 3794 N N . TYR B 1 158 ? 14.117 -3.979 7.23 1 97.44 158 TYR B N 1
ATOM 3795 C CA . TYR B 1 158 ? 13.75 -2.891 8.133 1 97.44 158 TYR B CA 1
ATOM 3796 C C . TYR B 1 158 ? 12.602 -2.068 7.551 1 97.44 158 TYR B C 1
ATOM 3798 O O . TYR B 1 158 ? 11.75 -1.57 8.289 1 97.44 158 TYR B O 1
ATOM 3806 N N . GLU B 1 159 ? 12.531 -1.927 6.168 1 97.81 159 GLU B N 1
ATOM 3807 C CA . GLU B 1 159 ? 11.438 -1.17 5.562 1 97.81 159 GLU B CA 1
ATOM 3808 C C . GLU B 1 159 ? 10.094 -1.852 5.805 1 97.81 159 GLU B C 1
ATOM 3810 O O . GLU B 1 159 ? 9.102 -1.188 6.117 1 97.81 159 GLU B O 1
ATOM 3815 N N . LEU B 1 160 ? 10.102 -3.152 5.652 1 97.5 160 LEU B N 1
ATOM 3816 C CA . LEU B 1 160 ? 8.906 -3.941 5.934 1 97.5 160 LEU B CA 1
ATOM 3817 C C . LEU B 1 160 ? 8.531 -3.85 7.406 1 97.5 160 LEU B C 1
ATOM 3819 O O . LEU B 1 160 ? 7.359 -3.67 7.742 1 97.5 160 LEU B O 1
ATOM 3823 N N . ASP B 1 161 ? 9.539 -3.941 8.25 1 98.25 161 ASP B N 1
ATOM 3824 C CA . ASP B 1 161 ? 9.32 -3.906 9.695 1 98.25 161 ASP B CA 1
ATOM 3825 C C . ASP B 1 161 ? 8.805 -2.539 10.133 1 98.25 161 ASP B C 1
ATOM 3827 O O . ASP B 1 161 ? 7.902 -2.451 10.977 1 98.25 161 ASP B O 1
ATOM 3831 N N . ILE B 1 162 ? 9.359 -1.507 9.602 1 98.56 162 ILE B N 1
ATOM 3832 C CA . ILE B 1 162 ? 8.914 -0.157 9.938 1 98.56 162 ILE B CA 1
ATOM 3833 C C . ILE B 1 162 ? 7.469 0.038 9.492 1 98.56 162 ILE B C 1
ATOM 3835 O O . ILE B 1 162 ? 6.652 0.583 10.242 1 98.56 162 ILE B O 1
ATOM 3839 N N . THR B 1 163 ? 7.125 -0.395 8.297 1 98.31 163 THR B N 1
ATOM 3840 C CA . THR B 1 163 ? 5.762 -0.284 7.793 1 98.31 163 THR B CA 1
ATOM 3841 C C . THR B 1 163 ? 4.781 -0.987 8.727 1 98.31 163 THR B C 1
ATOM 3843 O O . THR B 1 163 ? 3.756 -0.416 9.102 1 98.31 163 THR B O 1
ATOM 3846 N N . GLY B 1 164 ? 5.133 -2.178 9.117 1 97.94 164 GLY B N 1
ATOM 3847 C CA . GLY B 1 164 ? 4.285 -2.91 10.039 1 97.94 164 GLY B CA 1
ATOM 3848 C C . GLY B 1 164 ? 4.145 -2.229 11.391 1 97.94 164 GLY B C 1
ATOM 3849 O O . GLY B 1 164 ? 3.051 -2.195 11.961 1 97.94 164 GLY B O 1
ATOM 3850 N N . THR B 1 165 ? 5.219 -1.718 11.883 1 98.5 165 THR B N 1
ATOM 3851 C CA . THR B 1 165 ? 5.188 -1.046 13.18 1 98.5 165 THR B CA 1
ATOM 3852 C C . THR B 1 165 ? 4.367 0.238 13.102 1 98.5 165 THR B C 1
ATOM 3854 O O . THR B 1 165 ? 3.633 0.567 14.039 1 98.5 165 THR B O 1
ATOM 3857 N N . LEU B 1 166 ? 4.469 0.967 12.008 1 98.56 166 LEU B N 1
ATOM 3858 C CA . LEU B 1 166 ? 3.658 2.162 11.805 1 98.56 166 LEU B CA 1
ATOM 3859 C C . LEU B 1 166 ? 2.174 1.812 11.789 1 98.56 166 LEU B C 1
ATOM 3861 O O . LEU B 1 166 ? 1.351 2.557 12.328 1 98.56 166 LEU B O 1
ATOM 3865 N N . GLN B 1 167 ? 1.854 0.724 11.172 1 98.31 167 GLN B N 1
ATOM 3866 C CA . GLN B 1 167 ? 0.46 0.298 11.133 1 98.31 167 GLN B CA 1
ATOM 3867 C C . GLN B 1 167 ? -0.046 -0.064 12.523 1 98.31 167 GLN B C 1
ATOM 3869 O O . GLN B 1 167 ? -1.184 0.249 12.883 1 98.31 167 GLN B O 1
ATOM 3874 N N . LYS B 1 168 ? 0.789 -0.726 13.312 1 98.06 168 LYS B N 1
ATOM 3875 C CA . LYS B 1 168 ? 0.427 -1.037 14.695 1 98.06 168 LYS B CA 1
ATOM 3876 C C . LYS B 1 168 ? 0.228 0.236 15.516 1 98.06 168 LYS B C 1
ATOM 3878 O O . LYS B 1 168 ? -0.718 0.334 16.297 1 98.06 168 LYS B O 1
ATOM 3883 N N . LEU B 1 169 ? 1.161 1.137 15.336 1 98.56 169 LEU B N 1
ATOM 3884 C CA . LEU B 1 169 ? 1.086 2.43 16 1 98.56 169 LEU B CA 1
ATOM 3885 C C . LEU B 1 169 ? -0.21 3.152 15.656 1 98.56 169 LEU B C 1
ATOM 3887 O O . LEU B 1 169 ? -0.903 3.66 16.531 1 98.56 169 LEU B O 1
ATOM 3891 N N . TRP B 1 170 ? -0.54 3.188 14.391 1 98 170 TRP B N 1
ATOM 3892 C CA . TRP B 1 170 ? -1.748 3.836 13.891 1 98 170 TRP B CA 1
ATOM 3893 C C . TRP B 1 170 ? -2.996 3.178 14.469 1 98 170 TRP B C 1
ATOM 3895 O O . TRP B 1 170 ? -3.928 3.865 14.898 1 98 170 TRP B O 1
ATOM 3905 N N . ARG B 1 171 ? -2.988 1.867 14.469 1 97.25 171 ARG B N 1
ATOM 3906 C CA . ARG B 1 171 ? -4.09 1.094 15.031 1 97.25 171 ARG B CA 1
ATOM 3907 C C . ARG B 1 171 ? -4.301 1.43 16.5 1 97.25 171 ARG B C 1
ATOM 3909 O O . ARG B 1 171 ? -5.434 1.639 16.938 1 97.25 171 ARG B O 1
ATOM 3916 N N . CYS B 1 172 ? -3.236 1.474 17.25 1 97.56 172 CYS B N 1
ATOM 3917 C CA . CYS B 1 172 ? -3.266 1.818 18.672 1 97.56 172 CYS B CA 1
ATOM 3918 C C . CYS B 1 172 ? -3.889 3.193 18.875 1 97.56 172 CYS B C 1
ATOM 3920 O O . CYS B 1 172 ? -4.75 3.361 19.75 1 97.56 172 CYS B O 1
ATOM 3922 N N . MET B 1 173 ? -3.49 4.109 18.094 1 96.62 173 MET B N 1
ATOM 3923 C CA . MET B 1 173 ? -3.988 5.48 18.172 1 96.62 173 MET B CA 1
ATOM 3924 C C . MET B 1 173 ? -5.484 5.535 17.891 1 96.62 173 MET B C 1
ATOM 3926 O O . MET B 1 173 ? -6.258 6.062 18.688 1 96.62 173 MET B O 1
ATOM 3930 N N . LEU B 1 174 ? -5.91 4.945 16.781 1 95.19 174 LEU B N 1
ATOM 3931 C CA . LEU B 1 174 ? -7.309 5.004 16.359 1 95.19 174 LEU B CA 1
ATOM 3932 C C . LEU B 1 174 ? -8.211 4.352 17.406 1 95.19 174 LEU B C 1
ATOM 3934 O O . LEU B 1 174 ? -9.336 4.809 17.625 1 95.19 174 LEU B O 1
ATOM 3938 N N . GLN B 1 175 ? -7.754 3.295 17.922 1 94.88 175 GLN B N 1
ATOM 3939 C CA . GLN B 1 175 ? -8.523 2.539 18.906 1 94.88 175 GLN B CA 1
ATOM 3940 C C . GLN B 1 175 ? -8.812 3.379 20.156 1 94.88 175 GLN B C 1
ATOM 3942 O O . GLN B 1 175 ? -9.789 3.133 20.859 1 94.88 175 GLN B O 1
ATOM 3947 N N . ASN B 1 176 ? -8.023 4.398 20.406 1 94.88 176 ASN B N 1
ATOM 3948 C CA . ASN B 1 176 ? -8.094 5.078 21.703 1 94.88 176 ASN B CA 1
ATOM 3949 C C . ASN B 1 176 ? -8.492 6.543 21.531 1 94.88 176 ASN B C 1
ATOM 3951 O O . ASN B 1 176 ? -8.758 7.234 22.516 1 94.88 176 ASN B O 1
ATOM 3955 N N . LEU B 1 177 ? -8.477 7.023 20.281 1 89.5 177 LEU B N 1
ATOM 3956 C CA . LEU B 1 177 ? -8.922 8.391 20.062 1 89.5 177 LEU B CA 1
ATOM 3957 C C . LEU B 1 177 ? -10.43 8.516 20.234 1 89.5 177 LEU B C 1
ATOM 3959 O O . LEU B 1 177 ? -11.18 7.59 19.906 1 89.5 177 LEU B O 1
ATOM 3963 N N . PRO B 1 178 ? -10.812 9.617 20.797 1 76.5 178 PRO B N 1
ATOM 3964 C CA . PRO B 1 178 ? -12.258 9.797 20.969 1 76.5 178 PRO B CA 1
ATOM 3965 C C . PRO B 1 178 ? -12.992 9.922 19.641 1 76.5 178 PRO B C 1
ATOM 3967 O O . PRO B 1 178 ? -12.461 10.508 18.688 1 76.5 178 PRO B O 1
ATOM 3970 N N . GLU B 1 179 ? -14.016 9.148 19.312 1 65 179 GLU B N 1
ATOM 3971 C CA . GLU B 1 179 ? -14.805 9.172 18.078 1 65 179 GLU B CA 1
ATOM 3972 C C . GLU B 1 179 ? -15.312 10.578 17.781 1 65 179 GLU B C 1
ATOM 3974 O O . GLU B 1 179 ? -15.328 11.016 16.641 1 65 179 GLU B O 1
ATOM 3979 N N . ASN B 1 180 ? -16.016 11.211 18.734 1 58.22 180 ASN B N 1
ATOM 3980 C CA . ASN B 1 180 ? -16.641 12.516 18.578 1 58.22 180 ASN B CA 1
ATOM 3981 C C . ASN B 1 180 ? -15.906 13.586 19.391 1 58.22 180 ASN B C 1
ATOM 3983 O O . ASN B 1 180 ? -15.805 13.477 20.625 1 58.22 180 ASN B O 1
ATOM 3987 N N . LEU B 1 181 ? -14.922 14.094 18.703 1 55.94 181 LEU B N 1
ATOM 3988 C CA . LEU B 1 181 ? -14.398 15.227 19.469 1 55.94 181 LEU B CA 1
ATOM 3989 C C . LEU B 1 181 ? -15.445 16.328 19.594 1 55.94 181 LEU B C 1
ATOM 3991 O O . LEU B 1 181 ? -16.234 16.547 18.672 1 55.94 181 LEU B O 1
ATOM 3995 N N . PRO B 1 182 ? -15.648 16.797 20.797 1 51.34 182 PRO B N 1
ATOM 3996 C CA . PRO B 1 182 ? -16.641 17.859 21 1 51.34 182 PRO B CA 1
ATOM 3997 C C . PRO B 1 182 ? -16.375 19.078 20.125 1 51.34 182 PRO B C 1
ATOM 3999 O O . PRO B 1 182 ? -15.234 19.5 19.984 1 51.34 182 PRO B O 1
ATOM 4002 N N . TYR B 1 183 ? -17.078 19.234 19.031 1 54.22 183 TYR B N 1
ATOM 4003 C CA . TYR B 1 183 ? -16.938 20.453 18.25 1 54.22 183 TYR B CA 1
ATOM 4004 C C . TYR B 1 183 ? -18.078 21.422 18.547 1 54.22 183 TYR B C 1
ATOM 4006 O O . TYR B 1 183 ? -19.172 21 18.922 1 54.22 183 TYR B O 1
ATOM 4014 N N . THR B 1 184 ? -17.609 22.656 18.672 1 55.38 184 THR B N 1
ATOM 4015 C CA . THR B 1 184 ? -18.688 23.641 18.562 1 55.38 184 THR B CA 1
ATOM 4016 C C . THR B 1 184 ? -19.406 23.484 17.219 1 55.38 184 THR B C 1
ATOM 4018 O O . THR B 1 184 ? -18.875 22.906 16.281 1 55.38 184 THR B O 1
ATOM 4021 N N . GLU B 1 185 ? -20.594 23.781 17.219 1 54.88 185 GLU B N 1
ATOM 4022 C CA . GLU B 1 185 ? -21.406 23.703 16 1 54.88 185 GLU B CA 1
ATOM 4023 C C . GLU B 1 185 ? -20.688 24.344 14.82 1 54.88 185 GLU B C 1
ATOM 4025 O O . GLU B 1 185 ? -20.719 23.828 13.703 1 54.88 185 GLU B O 1
ATOM 4030 N N . HIS B 1 186 ? -20.078 25.516 15.008 1 58.09 186 HIS B N 1
ATOM 4031 C CA . HIS B 1 186 ? -19.375 26.25 13.961 1 58.09 186 HIS B CA 1
ATOM 4032 C C . HIS B 1 186 ? -18.188 25.453 13.445 1 58.09 186 HIS B C 1
ATOM 4034 O O . HIS B 1 186 ? -17.969 25.375 12.234 1 58.09 186 HIS B O 1
ATOM 4040 N N . SER B 1 187 ? -17.594 24.859 14.336 1 65.75 187 SER B N 1
ATOM 4041 C CA . SER B 1 187 ? -16.406 24.094 13.977 1 65.75 187 SER B CA 1
ATOM 4042 C C . SER B 1 187 ? -16.781 22.828 13.195 1 65.75 187 SER B C 1
ATOM 4044 O O . SER B 1 187 ? -16.094 22.453 12.25 1 65.75 187 SER B O 1
ATOM 4046 N N . LYS B 1 188 ? -17.984 22.469 13.492 1 72.5 188 LYS B N 1
ATOM 4047 C CA . LYS B 1 188 ? -18.484 21.281 12.789 1 72.5 188 LYS B CA 1
ATOM 4048 C C . LYS B 1 188 ? -18.812 21.609 11.336 1 72.5 188 LYS B C 1
ATOM 4050 O O . LYS B 1 188 ? -18.5 20.828 10.438 1 72.5 188 LYS B O 1
ATOM 4055 N N . LEU B 1 189 ? -19.469 22.781 11.188 1 79.12 189 LEU B N 1
ATOM 4056 C CA . LEU B 1 189 ? -19.844 23.203 9.844 1 79.12 189 LEU B CA 1
ATOM 4057 C C . LEU B 1 189 ? -18.594 23.422 8.984 1 79.12 189 LEU B C 1
ATOM 4059 O O . LEU B 1 189 ? -18.547 22.984 7.836 1 79.12 189 LEU B O 1
ATOM 4063 N N . GLU B 1 190 ? -17.641 24.125 9.508 1 80.31 190 GLU B N 1
ATOM 4064 C CA . GLU B 1 190 ? -16.406 24.391 8.766 1 80.31 190 GLU B CA 1
ATOM 4065 C C . GLU B 1 190 ? -15.664 23.109 8.43 1 80.31 190 GLU B C 1
ATOM 4067 O O . GLU B 1 190 ? -15.109 22.969 7.336 1 80.31 190 GLU B O 1
ATOM 4072 N N . ARG B 1 191 ? -15.812 22.281 9.297 1 75.75 191 ARG B N 1
ATOM 4073 C CA . ARG B 1 191 ? -15.156 21 9.086 1 75.75 191 ARG B CA 1
ATOM 4074 C C . ARG B 1 191 ? -15.82 20.219 7.961 1 75.75 191 ARG B C 1
ATOM 4076 O O . ARG B 1 191 ? -15.148 19.594 7.141 1 75.75 191 ARG B O 1
ATOM 4083 N N . ASN B 1 192 ? -17.047 20.234 8.086 1 81.06 192 ASN B N 1
ATOM 4084 C CA . ASN B 1 192 ? -17.781 19.578 7.016 1 81.06 192 ASN B CA 1
ATOM 4085 C C . ASN B 1 192 ? -17.484 20.203 5.656 1 81.06 192 ASN B C 1
ATOM 4087 O O . ASN B 1 192 ? -17.328 19.484 4.66 1 81.06 192 ASN B O 1
ATOM 4091 N N . ARG B 1 193 ? -17.391 21.453 5.695 1 86.62 193 ARG B N 1
ATOM 4092 C CA . ARG B 1 193 ? -17.078 22.156 4.457 1 86.62 193 ARG B CA 1
ATOM 4093 C C . ARG B 1 193 ? -15.68 21.781 3.957 1 86.62 193 ARG B C 1
ATOM 4095 O O . ARG B 1 193 ? -15.484 21.562 2.762 1 86.62 193 ARG B O 1
ATOM 4102 N N . MET B 1 194 ? -14.734 21.719 4.832 1 83.94 194 MET B N 1
ATOM 4103 C CA . MET B 1 194 ? -13.375 21.344 4.449 1 83.94 194 MET B CA 1
ATOM 4104 C C . MET B 1 194 ? -13.336 19.938 3.877 1 83.94 194 MET B C 1
ATOM 4106 O O . MET B 1 194 ? -12.648 19.672 2.887 1 83.94 194 MET B O 1
ATOM 4110 N N . ARG B 1 195 ? -14.07 19.078 4.527 1 79 195 ARG B N 1
ATOM 4111 C CA . ARG B 1 195 ? -14.172 17.719 4.004 1 79 195 ARG B CA 1
ATOM 4112 C C . ARG B 1 195 ? -14.727 17.734 2.584 1 79 195 ARG B C 1
ATOM 4114 O O . ARG B 1 195 ? -14.227 17.016 1.712 1 79 195 ARG B O 1
ATOM 4121 N N . GLU B 1 196 ? -15.688 18.469 2.391 1 86.38 196 GLU B N 1
ATOM 4122 C CA . GLU B 1 196 ? -16.312 18.562 1.075 1 86.38 196 GLU B CA 1
ATOM 4123 C C . GLU B 1 196 ? -15.328 19.125 0.044 1 86.38 196 GLU B C 1
ATOM 4125 O O . GLU B 1 196 ? -15.305 18.672 -1.103 1 86.38 196 GLU B O 1
ATOM 4130 N N . ILE B 1 197 ? -14.586 20.094 0.447 1 87.81 197 ILE B N 1
ATOM 4131 C CA . ILE B 1 197 ? -13.586 20.672 -0.448 1 87.81 197 ILE B CA 1
ATOM 4132 C C . ILE B 1 197 ? -12.562 19.594 -0.842 1 87.81 197 ILE B C 1
ATOM 4134 O O . ILE B 1 197 ? -12.273 19.422 -2.027 1 87.81 197 ILE B O 1
ATOM 4138 N N . MET B 1 198 ? -12.109 18.922 0.182 1 82 198 MET B N 1
ATOM 4139 C CA . MET B 1 198 ? -11.094 17.891 -0.069 1 82 198 MET B CA 1
ATOM 4140 C C . MET B 1 198 ? -11.641 16.797 -0.972 1 82 198 MET B C 1
ATOM 4142 O O . MET B 1 198 ? -10.953 16.344 -1.888 1 82 198 MET B O 1
ATOM 4146 N N . ASP B 1 199 ? -12.844 16.406 -0.657 1 81.25 199 ASP B N 1
ATOM 4147 C CA . ASP B 1 199 ? -13.5 15.406 -1.497 1 81.25 199 ASP B CA 1
ATOM 4148 C C . ASP B 1 199 ? -13.633 15.898 -2.936 1 81.25 199 ASP B C 1
ATOM 4150 O O . ASP B 1 199 ? -13.391 15.141 -3.881 1 81.25 199 ASP B O 1
ATOM 4154 N N . TYR B 1 200 ? -14.039 17.078 -3.074 1 86.19 200 TYR B N 1
ATOM 4155 C CA . TYR B 1 200 ? -14.18 17.688 -4.398 1 86.19 200 TYR B CA 1
ATOM 4156 C C . TYR B 1 200 ? -12.852 17.672 -5.145 1 86.19 200 TYR B C 1
ATOM 4158 O O . TYR B 1 200 ? -12.797 17.297 -6.316 1 86.19 200 TYR B O 1
ATOM 4166 N N . LEU B 1 201 ? -11.812 18.062 -4.535 1 85.38 201 LEU B N 1
ATOM 4167 C CA . LEU B 1 201 ? -10.492 18.109 -5.152 1 85.38 201 LEU B CA 1
ATOM 4168 C C . LEU B 1 201 ? -10.031 16.719 -5.562 1 85.38 201 LEU B C 1
ATOM 4170 O O . LEU B 1 201 ? -9.477 16.531 -6.648 1 85.38 201 LEU B O 1
ATOM 4174 N N . GLU B 1 202 ? -10.242 15.859 -4.66 1 77.44 202 GLU B N 1
ATOM 4175 C CA . GLU B 1 202 ? -9.828 14.484 -4.93 1 77.44 202 GLU B CA 1
ATOM 4176 C C . GLU B 1 202 ? -10.492 13.945 -6.195 1 77.44 202 GLU B C 1
ATOM 4178 O O . GLU B 1 202 ? -9.859 13.234 -6.98 1 77.44 202 GLU B O 1
ATOM 4183 N N . HIS B 1 203 ? -11.648 14.367 -6.371 1 78.94 203 HIS B N 1
ATOM 4184 C CA . HIS B 1 203 ? -12.43 13.773 -7.453 1 78.94 203 HIS B CA 1
ATOM 4185 C C . HIS B 1 203 ? -12.352 14.625 -8.719 1 78.94 203 HIS B C 1
ATOM 4187 O O . HIS B 1 203 ? -12.68 14.156 -9.812 1 78.94 203 HIS B O 1
ATOM 4193 N N . ASN B 1 204 ? -11.836 15.852 -8.617 1 85.44 204 ASN B N 1
ATOM 4194 C CA . ASN B 1 204 ? -11.961 16.75 -9.758 1 85.44 204 ASN B CA 1
ATOM 4195 C C . ASN B 1 204 ? -10.617 17.375 -10.117 1 85.44 204 ASN B C 1
ATOM 4197 O O . ASN B 1 204 ? -10.547 18.219 -11.023 1 85.44 204 ASN B O 1
ATOM 4201 N N . TYR B 1 205 ? -9.523 16.984 -9.484 1 86.5 205 TYR B N 1
ATOM 4202 C CA . TYR B 1 205 ? -8.25 17.672 -9.633 1 86.5 205 TYR B CA 1
ATOM 4203 C C . TYR B 1 205 ? -7.781 17.641 -11.086 1 86.5 205 TYR B C 1
ATOM 4205 O O . TYR B 1 205 ? -6.98 18.484 -11.5 1 86.5 205 TYR B O 1
ATOM 4213 N N . MET B 1 206 ? -8.211 16.75 -11.828 1 85.56 206 MET B N 1
ATOM 4214 C CA . MET B 1 206 ? -7.766 16.578 -13.211 1 85.56 206 MET B CA 1
ATOM 4215 C C . MET B 1 206 ? -8.438 17.594 -14.133 1 85.56 206 MET B C 1
ATOM 4217 O O . MET B 1 206 ? -8 17.781 -15.266 1 85.56 206 MET B O 1
ATOM 4221 N N . ASN B 1 207 ? -9.5 18.141 -13.734 1 86.19 207 ASN B N 1
ATOM 4222 C CA . ASN B 1 207 ? -10.297 19.078 -14.516 1 86.19 207 ASN B CA 1
ATOM 4223 C C . ASN B 1 207 ? -9.953 20.531 -14.18 1 86.19 207 ASN B C 1
ATOM 4225 O O . ASN B 1 207 ? -9.242 20.797 -13.211 1 86.19 207 ASN B O 1
ATOM 4229 N N . LYS B 1 208 ? -10.398 21.359 -15.133 1 89 208 LYS B N 1
ATOM 4230 C CA . LYS B 1 208 ? -10.32 22.781 -14.781 1 89 208 LYS B CA 1
ATOM 4231 C C . LYS B 1 208 ? -11.234 23.109 -13.602 1 89 208 LYS B C 1
ATOM 4233 O O . LYS B 1 208 ? -12.414 22.75 -13.609 1 89 208 LYS B O 1
ATOM 4238 N N . ILE B 1 209 ? -10.633 23.578 -12.617 1 90.31 209 ILE B N 1
ATOM 4239 C CA . ILE B 1 209 ? -11.375 23.922 -11.406 1 90.31 209 ILE B CA 1
ATOM 4240 C C . ILE B 1 209 ? -11.305 25.422 -11.164 1 90.31 209 ILE B C 1
ATOM 4242 O O . ILE B 1 209 ? -10.242 26.031 -11.281 1 90.31 209 ILE B O 1
ATOM 4246 N N . GLN B 1 210 ? -12.453 25.984 -10.953 1 90.25 210 GLN B N 1
ATOM 4247 C CA . GLN B 1 210 ? -12.539 27.375 -10.539 1 90.25 210 GLN B CA 1
ATOM 4248 C C . GLN B 1 210 ? -13.047 27.5 -9.102 1 90.25 210 GLN B C 1
ATOM 4250 O O . GLN B 1 210 ? -13.734 26.609 -8.609 1 90.25 210 GLN B O 1
ATOM 4255 N N . MET B 1 211 ? -12.625 28.609 -8.508 1 90.44 211 MET B N 1
ATOM 4256 C CA . MET B 1 211 ? -13.047 28.844 -7.129 1 90.44 211 MET B CA 1
ATOM 4257 C C . MET B 1 211 ? -14.562 28.797 -7.004 1 90.44 211 MET B C 1
ATOM 4259 O O . MET B 1 211 ? -15.094 28.281 -6.012 1 90.44 211 MET B O 1
ATOM 4263 N N . LYS B 1 212 ? -15.195 29.281 -8.016 1 91.75 212 LYS B N 1
ATOM 4264 C CA . LYS B 1 212 ? -16.656 29.328 -8.008 1 91.75 212 LYS B CA 1
ATOM 4265 C C . LYS B 1 212 ? -17.25 27.938 -7.918 1 91.75 212 LYS B C 1
ATOM 4267 O O . LYS B 1 212 ? -18.266 27.734 -7.242 1 91.75 212 LYS B O 1
ATOM 4272 N N . ASP B 1 213 ? -16.672 27 -8.578 1 91.12 213 ASP B N 1
ATOM 4273 C CA . ASP B 1 213 ? -17.141 25.609 -8.57 1 91.12 213 ASP B CA 1
ATOM 4274 C C . ASP B 1 213 ? -17.109 25.031 -7.164 1 91.12 213 ASP B C 1
ATOM 4276 O O . ASP B 1 213 ? -18.078 24.391 -6.73 1 91.12 213 ASP B O 1
ATOM 4280 N N . ILE B 1 214 ? -16.047 25.297 -6.453 1 91.62 214 ILE B N 1
ATOM 4281 C CA . ILE B 1 214 ? -15.859 24.75 -5.113 1 91.62 214 ILE B CA 1
ATOM 4282 C C . ILE B 1 214 ? -16.734 25.516 -4.117 1 91.62 214 ILE B C 1
ATOM 4284 O O . ILE B 1 214 ? -17.375 24.906 -3.258 1 91.62 214 ILE B O 1
ATOM 4288 N N . ALA B 1 215 ? -16.703 26.797 -4.25 1 93 215 ALA B N 1
ATOM 4289 C CA . ALA B 1 215 ? -17.484 27.625 -3.346 1 93 215 ALA B CA 1
ATOM 4290 C C . ALA B 1 215 ? -18.969 27.25 -3.396 1 93 215 ALA B C 1
ATOM 4292 O O . ALA B 1 215 ? -19.625 27.172 -2.357 1 93 215 ALA B O 1
ATOM 4293 N N . GLU B 1 216 ? -19.469 26.984 -4.555 1 91.31 216 GLU B N 1
ATOM 4294 C CA . GLU B 1 216 ? -20.859 26.578 -4.734 1 91.31 216 GLU B CA 1
ATOM 4295 C C . GLU B 1 216 ? -21.141 25.234 -4.082 1 91.31 216 GLU B C 1
ATOM 4297 O O . GLU B 1 216 ? -22.188 25.031 -3.482 1 91.31 216 GLU B O 1
ATOM 4302 N N . GLU B 1 217 ? -20.203 24.422 -4.176 1 87.31 217 GLU B N 1
ATOM 4303 C CA . GLU B 1 217 ? -20.328 23.078 -3.609 1 87.31 217 GLU B CA 1
ATOM 4304 C C . GLU B 1 217 ? -20.5 23.141 -2.094 1 87.31 217 GLU B C 1
ATOM 4306 O O . GLU B 1 217 ? -21.234 22.328 -1.516 1 87.31 217 GLU B O 1
ATOM 4311 N N . ILE B 1 218 ? -19.875 24.078 -1.477 1 88.75 218 ILE B N 1
ATOM 4312 C CA . ILE B 1 218 ? -19.875 24.109 -0.018 1 88.75 218 ILE B CA 1
ATOM 4313 C C . ILE B 1 218 ? -20.75 25.25 0.472 1 88.75 218 ILE B C 1
ATOM 4315 O O . ILE B 1 218 ? -20.734 25.594 1.657 1 88.75 218 ILE B O 1
ATOM 4319 N N . HIS B 1 219 ? -21.422 25.906 -0.45 1 90.69 219 HIS B N 1
ATOM 4320 C CA . HIS B 1 219 ? -22.422 26.953 -0.16 1 90.69 219 HIS B CA 1
ATOM 4321 C C . HIS B 1 219 ? -21.781 28.141 0.537 1 90.69 219 HIS B C 1
ATOM 4323 O O . HIS B 1 219 ? -22.266 28.594 1.573 1 90.69 219 HIS B O 1
ATOM 4329 N N . LEU B 1 220 ? -20.641 28.578 0.104 1 92 220 LEU B N 1
ATOM 4330 C CA . LEU B 1 220 ? -19.969 29.812 0.498 1 92 220 LEU B CA 1
ATOM 4331 C C . LEU B 1 220 ? -19.656 30.672 -0.721 1 92 220 LEU B C 1
ATOM 4333 O O . LEU B 1 220 ? -19.719 30.203 -1.856 1 92 220 LEU B O 1
ATOM 4337 N N . CYS B 1 221 ? -19.484 31.953 -0.461 1 91.56 221 CYS B N 1
ATOM 4338 C CA . CYS B 1 221 ? -18.922 32.781 -1.527 1 91.56 221 CYS B CA 1
ATOM 4339 C C . CYS B 1 221 ? -17.438 32.5 -1.724 1 91.56 221 CYS B C 1
ATOM 4341 O O . CYS B 1 221 ? -16.797 31.859 -0.87 1 91.56 221 CYS B O 1
ATOM 4343 N N . GLU B 1 222 ? -16.891 32.875 -2.799 1 93.75 222 GLU B N 1
ATOM 4344 C CA . GLU B 1 222 ? -15.516 32.531 -3.18 1 93.75 222 GLU B CA 1
ATOM 4345 C C . GLU B 1 222 ? -14.516 33.062 -2.15 1 93.75 222 GLU B C 1
ATOM 4347 O O . GLU B 1 222 ? -13.555 32.375 -1.813 1 93.75 222 GLU B O 1
ATOM 4352 N N . SER B 1 223 ? -14.758 34.25 -1.686 1 93 223 SER B N 1
ATOM 4353 C CA . SER B 1 223 ? -13.844 34.875 -0.725 1 93 223 SER B CA 1
ATOM 4354 C C . SER B 1 223 ? -13.805 34.062 0.579 1 93 223 SER B C 1
ATOM 4356 O O . SER B 1 223 ? -12.734 33.844 1.14 1 93 223 SER B O 1
ATOM 4358 N N . GLU B 1 224 ? -14.953 33.688 1.026 1 92.69 224 GLU B N 1
ATOM 4359 C CA . GLU B 1 224 ? -15.047 32.906 2.264 1 92.69 224 GLU B CA 1
ATOM 4360 C C . GLU B 1 224 ? -14.43 31.516 2.098 1 92.69 224 GLU B C 1
ATOM 4362 O O . GLU B 1 224 ? -13.805 31 3.023 1 92.69 224 GLU B O 1
ATOM 4367 N N . CYS B 1 225 ? -14.703 31 0.949 1 92.56 225 CYS B N 1
ATOM 4368 C CA . CYS B 1 225 ? -14.125 29.703 0.649 1 92.56 225 CYS B CA 1
ATOM 4369 C C . CYS B 1 225 ? -12.602 29.75 0.69 1 92.56 225 CYS B C 1
ATOM 4371 O O . CYS B 1 225 ? -11.961 28.906 1.303 1 92.56 225 CYS B O 1
ATOM 4373 N N . SER B 1 226 ? -12.086 30.719 0.04 1 91.56 226 SER B N 1
ATOM 4374 C CA . SER B 1 226 ? -10.633 30.906 -0.001 1 91.56 226 SER B CA 1
ATOM 4375 C C . SER B 1 226 ? -10.062 31.094 1.4 1 91.56 226 SER B C 1
ATOM 4377 O O . SER B 1 226 ? -9.055 30.484 1.748 1 91.56 226 SER B O 1
ATOM 4379 N N . ARG B 1 227 ? -10.719 31.891 2.189 1 89.94 227 ARG B N 1
ATOM 4380 C CA . ARG B 1 227 ? -10.25 32.156 3.543 1 89.94 227 ARG B CA 1
ATOM 4381 C C . ARG B 1 227 ? -10.32 30.922 4.414 1 89.94 227 ARG B C 1
ATOM 4383 O O . ARG B 1 227 ? -9.391 30.625 5.168 1 89.94 227 ARG B O 1
ATOM 4390 N N . LEU B 1 228 ? -11.422 30.281 4.281 1 87.94 228 LEU B N 1
ATOM 4391 C CA . LEU B 1 228 ? -11.625 29.047 5.043 1 87.94 228 LEU B CA 1
ATOM 4392 C C . LEU B 1 228 ? -10.516 28.047 4.758 1 87.94 228 LEU B C 1
ATOM 4394 O O . LEU B 1 228 ? -9.906 27.5 5.684 1 87.94 228 LEU B O 1
ATOM 4398 N N . PHE B 1 229 ? -10.281 27.828 3.471 1 88 229 PHE B N 1
ATOM 4399 C CA . PHE B 1 229 ? -9.289 26.844 3.064 1 88 229 PHE B CA 1
ATOM 4400 C C . PHE B 1 229 ? -7.906 27.234 3.564 1 88 229 PHE B C 1
ATOM 4402 O O . PHE B 1 229 ? -7.188 26.406 4.133 1 88 229 PHE B O 1
ATOM 4409 N N . LYS B 1 230 ? -7.562 28.469 3.352 1 84.62 230 LYS B N 1
ATOM 4410 C CA . LYS B 1 230 ? -6.246 28.938 3.762 1 84.62 230 LYS B CA 1
ATOM 4411 C C . LYS B 1 230 ? -6.062 28.812 5.273 1 84.62 230 LYS B C 1
ATOM 4413 O O . LYS B 1 230 ? -4.977 28.469 5.742 1 84.62 230 LYS B O 1
ATOM 4418 N N . ARG B 1 231 ? -7.113 29.109 5.934 1 80.06 231 ARG B N 1
ATOM 4419 C CA . ARG B 1 231 ? -7.059 29.016 7.387 1 80.06 231 ARG B CA 1
ATOM 4420 C C . ARG B 1 231 ? -6.746 27.594 7.836 1 80.06 231 ARG B C 1
ATOM 4422 O O . ARG B 1 231 ? -6.012 27.391 8.805 1 80.06 231 ARG B O 1
ATOM 4429 N N . TYR B 1 232 ? -7.309 26.609 7.137 1 76.62 232 TYR B N 1
ATOM 4430 C CA . TYR B 1 232 ? -7.168 25.203 7.547 1 76.62 232 TYR B CA 1
ATOM 4431 C C . TYR B 1 232 ? -5.922 24.578 6.934 1 76.62 232 TYR B C 1
ATOM 4433 O O . TYR B 1 232 ? -5.27 23.75 7.562 1 76.62 232 TYR B O 1
ATOM 4441 N N . MET B 1 233 ? -5.562 24.969 5.637 1 77 233 MET B N 1
ATOM 4442 C CA . MET B 1 233 ? -4.52 24.266 4.902 1 77 233 MET B CA 1
ATOM 4443 C C . MET B 1 233 ? -3.229 25.078 4.875 1 77 233 MET B C 1
ATOM 4445 O O . MET B 1 233 ? -2.176 24.562 4.484 1 77 233 MET B O 1
ATOM 4449 N N . ASN B 1 234 ? -3.258 26.375 5.242 1 77.25 234 ASN B N 1
ATOM 4450 C CA . ASN B 1 234 ? -2.125 27.297 5.332 1 77.25 234 ASN B CA 1
ATOM 4451 C C . ASN B 1 234 ? -1.626 27.703 3.947 1 77.25 234 ASN B C 1
ATOM 4453 O O . ASN B 1 234 ? -0.634 28.422 3.83 1 77.25 234 ASN B O 1
ATOM 4457 N N . VAL B 1 235 ? -2.16 27.156 2.895 1 77.94 235 VAL B N 1
ATOM 4458 C CA . VAL B 1 235 ? -1.883 27.547 1.515 1 77.94 235 VAL B CA 1
ATOM 4459 C C . VAL B 1 235 ? -3.193 27.828 0.785 1 77.94 235 VAL B C 1
ATOM 4461 O O . VAL B 1 235 ? -4.27 27.453 1.253 1 77.94 235 VAL B O 1
ATOM 4464 N N . SER B 1 236 ? -3.055 28.562 -0.228 1 87.25 236 SER B N 1
ATOM 4465 C CA . SER B 1 236 ? -4.254 28.812 -1.019 1 87.25 236 SER B CA 1
ATOM 4466 C C . SER B 1 236 ? -4.781 27.531 -1.657 1 87.25 236 SER B C 1
ATOM 4468 O O . SER B 1 236 ? -4.023 26.578 -1.868 1 87.25 236 SER B O 1
ATOM 4470 N N . LEU B 1 237 ? -6.035 27.562 -1.885 1 88.81 237 LEU B N 1
ATOM 4471 C CA . LEU B 1 237 ? -6.695 26.422 -2.492 1 88.81 237 LEU B CA 1
ATOM 4472 C C . LEU B 1 237 ? -6.02 26.031 -3.805 1 88.81 237 LEU B C 1
ATOM 4474 O O . LEU B 1 237 ? -5.766 24.859 -4.055 1 88.81 237 LEU B O 1
ATOM 4478 N N . PHE B 1 238 ? -5.617 26.922 -4.574 1 88.69 238 PHE B N 1
ATOM 4479 C CA . PHE B 1 238 ? -5.066 26.609 -5.891 1 88.69 238 PHE B CA 1
ATOM 4480 C C . PHE B 1 238 ? -3.621 26.141 -5.773 1 88.69 238 PHE B C 1
ATOM 4482 O O . PHE B 1 238 ? -3.178 25.281 -6.543 1 88.69 238 PHE B O 1
ATOM 4489 N N . THR B 1 239 ? -2.85 26.75 -4.855 1 86.06 239 THR B N 1
ATOM 4490 C CA . THR B 1 239 ? -1.521 26.203 -4.594 1 86.06 239 THR B CA 1
ATOM 4491 C C . THR B 1 239 ? -1.604 24.75 -4.172 1 86.06 239 THR B C 1
ATOM 4493 O O . THR B 1 239 ? -0.861 23.906 -4.68 1 86.06 239 THR B O 1
ATOM 4496 N N . PHE B 1 240 ? -2.602 24.5 -3.324 1 86.31 240 PHE B N 1
ATOM 4497 C CA . PHE B 1 240 ? -2.814 23.125 -2.879 1 86.31 240 PHE B CA 1
ATOM 4498 C C . PHE B 1 240 ? -3.178 22.234 -4.055 1 86.31 240 PHE B C 1
ATOM 4500 O O . PHE B 1 240 ? -2.645 21.125 -4.188 1 86.31 240 PHE B O 1
ATOM 4507 N N . LEU B 1 241 ? -4.035 22.703 -4.805 1 88.69 241 LEU B N 1
ATOM 4508 C CA . LEU B 1 241 ? -4.477 21.938 -5.965 1 88.69 241 LEU B CA 1
ATOM 4509 C C . LEU B 1 241 ? -3.299 21.594 -6.871 1 88.69 241 LEU B C 1
ATOM 4511 O O . LEU B 1 241 ? -3.174 20.469 -7.332 1 88.69 241 LEU B O 1
ATOM 4515 N N . GLN B 1 242 ? -2.414 22.469 -7.098 1 88.06 242 GLN B N 1
ATOM 4516 C CA . GLN B 1 242 ? -1.259 22.25 -7.961 1 88.06 242 GLN B CA 1
ATOM 4517 C C . GLN B 1 242 ? -0.322 21.203 -7.359 1 88.06 242 GLN B C 1
ATOM 4519 O O . GLN B 1 242 ? 0.176 20.328 -8.07 1 88.06 242 GLN B O 1
ATOM 4524 N N . GLU B 1 243 ? -0.08 21.312 -6.09 1 84.12 243 GLU B N 1
ATOM 4525 C CA . GLU B 1 243 ? 0.787 20.344 -5.418 1 84.12 243 GLU B CA 1
ATOM 4526 C C . GLU B 1 243 ? 0.166 18.953 -5.418 1 84.12 243 GLU B C 1
ATOM 4528 O O . GLU B 1 243 ? 0.866 17.953 -5.609 1 84.12 243 GLU B O 1
ATOM 4533 N N . TYR B 1 244 ? -1.132 18.953 -5.188 1 82.94 244 TYR B N 1
ATOM 4534 C CA . TYR B 1 244 ? -1.875 17.703 -5.254 1 82.94 244 TYR B CA 1
ATOM 4535 C C . TYR B 1 244 ? -1.748 17.062 -6.629 1 82.94 244 TYR B C 1
ATOM 4537 O O . TYR B 1 244 ? -1.5 15.852 -6.742 1 82.94 244 TYR B O 1
ATOM 4545 N N . ARG B 1 245 ? -1.854 17.844 -7.582 1 86.81 245 ARG B N 1
ATOM 4546 C CA . ARG B 1 245 ? -1.741 17.375 -8.961 1 86.81 245 ARG B CA 1
ATOM 4547 C C . ARG B 1 245 ? -0.345 16.828 -9.242 1 86.81 245 ARG B C 1
ATOM 4549 O O . ARG B 1 245 ? -0.194 15.82 -9.938 1 86.81 245 ARG B O 1
ATOM 4556 N N . VAL B 1 246 ? 0.65 17.453 -8.727 1 86.88 246 VAL B N 1
ATOM 4557 C CA . VAL B 1 246 ? 2.016 16.969 -8.891 1 86.88 246 VAL B CA 1
ATOM 4558 C C . VAL B 1 246 ? 2.158 15.594 -8.25 1 86.88 246 VAL B C 1
ATOM 4560 O O . VAL B 1 246 ? 2.699 14.672 -8.859 1 86.88 246 VAL B O 1
ATOM 4563 N N . GLU B 1 247 ? 1.658 15.477 -7.062 1 78.62 247 GLU B N 1
ATOM 4564 C CA . GLU B 1 247 ? 1.748 14.195 -6.363 1 78.62 247 GLU B CA 1
ATOM 4565 C C . GLU B 1 247 ? 1.049 13.086 -7.148 1 78.62 247 GLU B C 1
ATOM 4567 O O . GLU B 1 247 ? 1.577 11.984 -7.277 1 78.62 247 GLU B O 1
ATOM 4572 N N . ARG B 1 248 ? -0.059 13.398 -7.648 1 79.62 248 ARG B N 1
ATOM 4573 C CA . ARG B 1 248 ? -0.82 12.43 -8.43 1 79.62 248 ARG B CA 1
ATOM 4574 C C . ARG B 1 248 ? -0.131 12.133 -9.758 1 79.62 248 ARG B C 1
ATOM 4576 O O . ARG B 1 248 ? -0.241 11.023 -10.281 1 79.62 248 ARG B O 1
ATOM 4583 N N . SER B 1 249 ? 0.557 13.047 -10.227 1 85.5 249 SER B N 1
ATOM 4584 C CA . SER B 1 249 ? 1.212 12.891 -11.523 1 85.5 249 SER B CA 1
ATOM 4585 C C . SER B 1 249 ? 2.307 11.828 -11.461 1 85.5 249 SER B C 1
ATOM 4587 O O . SER B 1 249 ? 2.73 11.305 -12.5 1 85.5 249 SER B O 1
ATOM 4589 N N . LEU B 1 250 ? 2.791 11.625 -10.281 1 77.81 250 LEU B N 1
ATOM 4590 C CA . LEU B 1 250 ? 3.904 10.695 -10.133 1 77.81 250 LEU B CA 1
ATOM 4591 C C . LEU B 1 250 ? 3.529 9.312 -10.641 1 77.81 250 LEU B C 1
ATOM 4593 O O . LEU B 1 250 ? 4.363 8.609 -11.211 1 77.81 250 LEU B O 1
ATOM 4597 N N . GLU B 1 251 ? 2.34 9.031 -10.359 1 71.38 251 GLU B N 1
ATOM 4598 C CA . GLU B 1 251 ? 1.87 7.738 -10.852 1 71.38 251 GLU B CA 1
ATOM 4599 C C . GLU B 1 251 ? 1.971 7.66 -12.375 1 71.38 251 GLU B C 1
ATOM 4601 O O . GLU B 1 251 ? 2.391 6.637 -12.922 1 71.38 251 GLU B O 1
ATOM 4606 N N . PHE B 1 252 ? 1.621 8.727 -13.016 1 77.44 252 PHE B N 1
ATOM 4607 C CA . PHE B 1 252 ? 1.685 8.773 -14.469 1 77.44 252 PHE B CA 1
ATOM 4608 C C . PHE B 1 252 ? 3.129 8.883 -14.945 1 77.44 252 PHE B C 1
ATOM 4610 O O . PHE B 1 252 ? 3.506 8.273 -15.945 1 77.44 252 PHE B O 1
ATOM 4617 N N . LEU B 1 253 ? 3.855 9.609 -14.219 1 81.5 253 LEU B N 1
ATOM 4618 C CA . LEU B 1 253 ? 5.234 9.906 -14.602 1 81.5 253 LEU B CA 1
ATOM 4619 C C . LEU B 1 253 ? 6.098 8.656 -14.516 1 81.5 253 LEU B C 1
ATOM 4621 O O . LEU B 1 253 ? 6.953 8.43 -15.383 1 81.5 253 LEU B O 1
ATOM 4625 N N . LEU B 1 254 ? 5.82 7.887 -13.539 1 73.56 254 LEU B N 1
ATOM 4626 C CA . LEU B 1 254 ? 6.719 6.773 -13.25 1 73.56 254 LEU B CA 1
ATOM 4627 C C . LEU B 1 254 ? 6.191 5.477 -13.859 1 73.56 254 LEU B C 1
ATOM 4629 O O . LEU B 1 254 ? 6.949 4.523 -14.047 1 73.56 254 LEU B O 1
ATOM 4633 N N . SER B 1 255 ? 4.973 5.516 -14.109 1 65.19 255 SER B N 1
ATOM 4634 C CA . SER B 1 255 ? 4.371 4.262 -14.555 1 65.19 255 SER B CA 1
ATOM 4635 C C . SER B 1 255 ? 4.16 4.254 -16.062 1 65.19 255 SER B C 1
ATOM 4637 O O . SER B 1 255 ? 3.695 3.26 -16.625 1 65.19 255 SER B O 1
ATOM 4639 N N . SER B 1 256 ? 4.516 5.398 -16.75 1 66.94 256 SER B N 1
ATOM 4640 C CA . SER B 1 256 ? 4.238 5.492 -18.188 1 66.94 256 SER B CA 1
ATOM 4641 C C . SER B 1 256 ? 5.391 6.164 -18.922 1 66.94 256 SER B C 1
ATOM 4643 O O . SER B 1 256 ? 6.32 6.684 -18.312 1 66.94 256 SER B O 1
ATOM 4645 N N . ASP B 1 257 ? 5.324 5.965 -20.234 1 74.38 257 ASP B N 1
ATOM 4646 C CA . ASP B 1 257 ? 6.277 6.676 -21.078 1 74.38 257 ASP B CA 1
ATOM 4647 C C . ASP B 1 257 ? 5.645 7.934 -21.672 1 74.38 257 ASP B C 1
ATOM 4649 O O . ASP B 1 257 ? 6.09 8.422 -22.719 1 74.38 257 ASP B O 1
ATOM 4653 N N . ASP B 1 258 ? 4.637 8.336 -21.016 1 80.44 258 ASP B N 1
ATOM 4654 C CA . ASP B 1 258 ? 3.984 9.555 -21.469 1 80.44 258 ASP B CA 1
ATOM 4655 C C . ASP B 1 258 ? 4.977 10.711 -21.547 1 80.44 258 ASP B C 1
ATOM 4657 O O . ASP B 1 258 ? 5.906 10.797 -20.75 1 80.44 258 ASP B O 1
ATOM 4661 N N . SER B 1 259 ? 4.723 11.453 -22.641 1 89.88 259 SER B N 1
ATOM 4662 C CA . SER B 1 259 ? 5.492 12.695 -22.641 1 89.88 259 SER B CA 1
ATOM 4663 C C . SER B 1 259 ? 5.156 13.555 -21.422 1 89.88 259 SER B C 1
ATOM 4665 O O . SER B 1 259 ? 4.113 13.367 -20.797 1 89.88 259 SER B O 1
ATOM 4667 N N . ILE B 1 260 ? 6.043 14.43 -21.094 1 92.81 260 ILE B N 1
ATOM 4668 C CA . ILE B 1 260 ? 5.816 15.336 -19.969 1 92.81 260 ILE B CA 1
ATOM 4669 C C . ILE B 1 260 ? 4.531 16.125 -20.203 1 92.81 260 ILE B C 1
ATOM 4671 O O . ILE B 1 260 ? 3.789 16.406 -19.25 1 92.81 260 ILE B O 1
ATOM 4675 N N . MET B 1 261 ? 4.289 16.422 -21.469 1 92.5 261 MET B N 1
ATOM 4676 C CA . MET B 1 261 ? 3.068 17.141 -21.828 1 92.5 261 MET B CA 1
ATOM 4677 C C . MET B 1 261 ? 1.831 16.312 -21.5 1 92.5 261 MET B C 1
ATOM 4679 O O . MET B 1 261 ? 0.864 16.812 -20.938 1 92.5 261 MET B O 1
ATOM 4683 N N . GLU B 1 262 ? 1.824 15.094 -21.781 1 89.62 262 GLU B N 1
ATOM 4684 C CA . GLU B 1 262 ? 0.704 14.203 -21.516 1 89.62 262 GLU B CA 1
ATOM 4685 C C . GLU B 1 262 ? 0.489 14.016 -20.016 1 89.62 262 GLU B C 1
ATOM 4687 O O . GLU B 1 262 ? -0.65 14.008 -19.547 1 89.62 262 GLU B O 1
ATOM 4692 N N . VAL B 1 263 ? 1.573 13.852 -19.312 1 89.69 263 VAL B N 1
ATOM 4693 C CA . VAL B 1 263 ? 1.498 13.703 -17.859 1 89.69 2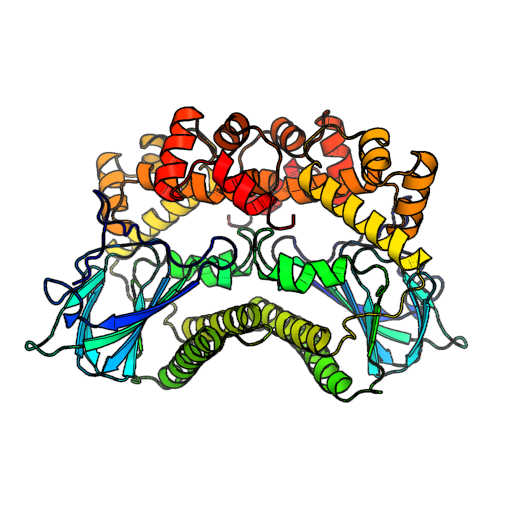63 VAL B CA 1
ATOM 4694 C C . VAL B 1 263 ? 0.852 14.945 -17.25 1 89.69 263 VAL B C 1
ATOM 4696 O O . VAL B 1 263 ? -0.012 14.836 -16.375 1 89.69 263 VAL B O 1
ATOM 4699 N N . ALA B 1 264 ? 1.294 16.078 -17.734 1 92.69 264 ALA B N 1
ATOM 4700 C CA . ALA B 1 264 ? 0.743 17.344 -17.25 1 92.69 264 ALA B CA 1
ATOM 4701 C C . ALA B 1 264 ? -0.765 17.406 -17.484 1 92.69 264 ALA B C 1
ATOM 4703 O O . ALA B 1 264 ? -1.523 17.719 -16.562 1 92.69 264 ALA B O 1
ATOM 4704 N N . GLN B 1 265 ? -1.18 17.031 -18.641 1 89.25 265 GLN B N 1
ATOM 4705 C CA . GLN B 1 265 ? -2.594 17.078 -19 1 89.25 265 GLN B CA 1
ATOM 4706 C C . GLN B 1 265 ? -3.402 16.078 -18.172 1 89.25 265 GLN B C 1
ATOM 4708 O O . GLN B 1 265 ? -4.477 16.406 -17.672 1 89.25 265 GLN B O 1
ATOM 4713 N N . LYS B 1 266 ? -2.863 15.016 -17.922 1 85.44 266 LYS B N 1
ATOM 4714 C CA . LYS B 1 266 ? -3.539 13.961 -17.156 1 85.44 266 LYS B CA 1
ATOM 4715 C C . LYS B 1 266 ? -3.682 14.344 -15.695 1 85.44 266 LYS B C 1
ATOM 4717 O O . LYS B 1 266 ? -4.578 13.859 -15 1 85.44 266 LYS B O 1
ATOM 4722 N N . SER B 1 267 ? -2.791 15.141 -15.359 1 87.88 267 SER B N 1
ATOM 4723 C CA . SER B 1 267 ? -2.781 15.523 -13.953 1 87.88 267 SER B CA 1
ATOM 4724 C C . SER B 1 267 ? -3.539 16.828 -13.719 1 87.88 267 SER B C 1
ATOM 4726 O O . SER B 1 267 ? -3.602 17.328 -12.594 1 87.88 267 SER B O 1
ATOM 4728 N N . GLY B 1 268 ? -4.09 17.422 -14.805 1 89.38 268 GLY B N 1
ATOM 4729 C CA . GLY B 1 268 ? -4.98 18.562 -14.641 1 89.38 268 GLY B CA 1
ATOM 4730 C C . GLY B 1 268 ? -4.324 19.891 -14.984 1 89.38 268 GLY B C 1
ATOM 4731 O O . GLY B 1 268 ? -4.93 20.953 -14.812 1 89.38 268 GLY B O 1
ATOM 4732 N N . PHE B 1 269 ? -3.08 19.828 -15.445 1 92.12 269 PHE B N 1
ATOM 4733 C CA . PHE B 1 269 ? -2.42 21.062 -15.867 1 92.12 269 PHE B CA 1
ATOM 4734 C C . PHE B 1 269 ? -2.764 21.391 -17.312 1 92.12 269 PHE B C 1
ATOM 4736 O O . PHE B 1 269 ? -2.82 20.5 -18.172 1 92.12 269 PHE B O 1
ATOM 4743 N N . THR B 1 270 ? -3.084 22.609 -17.594 1 87.81 270 THR B N 1
ATOM 4744 C CA . THR B 1 270 ? -3.404 23.031 -18.953 1 87.81 270 THR B CA 1
ATOM 4745 C C . THR B 1 270 ? -2.137 23.391 -19.719 1 87.81 270 THR B C 1
ATOM 4747 O O . THR B 1 270 ? -2.148 23.469 -20.953 1 87.81 270 THR B O 1
ATOM 4750 N N . ASP B 1 271 ? -1.093 23.594 -19.016 1 91.06 271 ASP B N 1
ATOM 4751 C CA . ASP B 1 271 ? 0.18 24.047 -19.562 1 91.06 271 ASP B CA 1
ATOM 4752 C C . ASP B 1 271 ? 1.34 23.203 -19.047 1 91.06 271 ASP B C 1
ATOM 4754 O O . ASP B 1 271 ? 1.602 23.188 -17.844 1 91.06 271 ASP B O 1
ATOM 4758 N N . SER B 1 272 ? 2.088 22.531 -19.984 1 93.12 272 SER B N 1
ATOM 4759 C CA . SER B 1 272 ? 3.172 21.641 -19.594 1 93.12 272 SER B CA 1
ATOM 4760 C C . SER B 1 272 ? 4.332 22.422 -18.969 1 93.12 272 SER B C 1
ATOM 4762 O O . SER B 1 272 ? 5.027 21.906 -18.094 1 93.12 272 SER B O 1
ATOM 4764 N N . ASN B 1 273 ? 4.527 23.641 -19.469 1 93.12 273 ASN B N 1
ATOM 4765 C CA . ASN B 1 273 ? 5.574 24.469 -18.875 1 93.12 273 ASN B CA 1
ATOM 4766 C C . ASN B 1 273 ? 5.25 24.812 -17.438 1 93.12 273 ASN B C 1
ATOM 4768 O O . ASN B 1 273 ? 6.133 24.797 -16.562 1 93.12 273 ASN B O 1
ATOM 4772 N N . TYR B 1 274 ? 4.02 25.109 -17.297 1 93.12 274 TYR B N 1
ATOM 4773 C CA . TYR B 1 274 ? 3.604 25.406 -15.93 1 93.12 274 TYR B CA 1
ATOM 4774 C C . TYR B 1 274 ? 3.707 24.188 -15.039 1 93.12 274 TYR B C 1
ATOM 4776 O O . TYR B 1 274 ? 4.141 24.281 -13.883 1 93.12 274 TYR B O 1
ATOM 4784 N N . TYR B 1 275 ? 3.322 23.031 -15.5 1 94.81 275 TYR B N 1
ATOM 4785 C CA . TYR B 1 275 ? 3.479 21.781 -14.781 1 94.81 275 TYR B CA 1
ATOM 4786 C C . TYR B 1 275 ? 4.93 21.562 -14.359 1 94.81 275 TYR B C 1
ATOM 4788 O O . TYR B 1 275 ? 5.207 21.266 -13.203 1 94.81 275 TYR B O 1
ATOM 4796 N N . ALA B 1 276 ? 5.801 21.766 -15.281 1 92.69 276 ALA B N 1
ATOM 4797 C CA . ALA B 1 276 ? 7.219 21.531 -15.016 1 92.69 276 ALA B CA 1
ATOM 4798 C C . ALA B 1 276 ? 7.73 22.484 -13.93 1 92.69 276 ALA B C 1
ATOM 4800 O O . ALA B 1 276 ? 8.523 22.078 -13.078 1 92.69 276 ALA B O 1
ATOM 4801 N N . LYS B 1 277 ? 7.316 23.688 -14.031 1 92.81 277 LYS B N 1
ATOM 4802 C CA . LYS B 1 277 ? 7.715 24.688 -13.031 1 92.81 277 LYS B CA 1
ATOM 4803 C C . LYS B 1 277 ? 7.23 24.297 -11.641 1 92.81 277 LYS B C 1
ATOM 4805 O O . LYS B 1 277 ? 8 24.312 -10.68 1 92.81 277 LYS B O 1
ATOM 4810 N N . VAL B 1 278 ? 5.949 23.969 -11.594 1 89.31 278 VAL B N 1
ATOM 4811 C CA . VAL B 1 278 ? 5.371 23.578 -10.305 1 89.31 278 VAL B CA 1
ATOM 4812 C C . VAL B 1 278 ? 6.027 22.297 -9.797 1 89.31 278 VAL B C 1
ATOM 4814 O O . VAL B 1 278 ? 6.348 22.188 -8.617 1 89.31 278 VAL B O 1
ATOM 4817 N N . PHE B 1 279 ? 6.215 21.344 -10.68 1 90.75 279 PHE B N 1
ATOM 4818 C CA . PHE B 1 279 ? 6.859 20.078 -10.344 1 90.75 279 PHE B CA 1
ATOM 4819 C C . PHE B 1 279 ? 8.242 20.328 -9.742 1 90.75 279 PHE B C 1
ATOM 4821 O O . PHE B 1 279 ? 8.562 19.781 -8.68 1 90.75 279 PHE B O 1
ATOM 4828 N N . SER B 1 280 ? 9.008 21.156 -10.305 1 87.75 280 SER B N 1
ATOM 4829 C CA . SER B 1 280 ? 10.359 21.453 -9.836 1 87.75 280 SER B CA 1
ATOM 4830 C C . SER B 1 280 ? 10.328 22.109 -8.461 1 87.75 280 SER B C 1
ATOM 4832 O O . SER B 1 280 ? 11.188 21.828 -7.621 1 87.75 280 SER B O 1
ATOM 4834 N N . ARG B 1 281 ? 9.414 22.922 -8.359 1 80.88 281 ARG B N 1
ATOM 4835 C CA . ARG B 1 281 ? 9.266 23.578 -7.059 1 80.88 281 ARG B CA 1
ATOM 4836 C C . ARG B 1 281 ? 8.945 22.562 -5.969 1 80.88 281 ARG B C 1
ATOM 4838 O O . ARG B 1 281 ? 9.469 22.641 -4.859 1 80.88 281 ARG B O 1
ATOM 4845 N N . VAL B 1 282 ? 8.117 21.609 -6.332 1 78.5 282 VAL B N 1
ATOM 4846 C CA . VAL B 1 282 ? 7.598 20.672 -5.352 1 78.5 282 VAL B CA 1
ATOM 4847 C C . VAL B 1 282 ? 8.609 19.547 -5.133 1 78.5 282 VAL B C 1
ATOM 4849 O O . VAL B 1 282 ? 8.836 19.109 -4 1 78.5 282 VAL B O 1
ATOM 4852 N N . LYS B 1 283 ? 9.273 19.062 -6.25 1 77.69 283 LYS B N 1
ATOM 4853 C CA . LYS B 1 283 ? 10.094 17.859 -6.184 1 77.69 283 LYS B CA 1
ATOM 4854 C C . LYS B 1 283 ? 11.578 18.203 -6.199 1 77.69 283 LYS B C 1
ATOM 4856 O O . LYS B 1 283 ? 12.422 17.328 -5.957 1 77.69 283 LYS B O 1
ATOM 4861 N N . GLY B 1 284 ? 11.914 19.453 -6.52 1 77 284 GLY B N 1
ATOM 4862 C CA . GLY B 1 284 ? 13.297 19.891 -6.48 1 77 284 GLY B CA 1
ATOM 4863 C C . GLY B 1 284 ? 14.055 19.594 -7.758 1 77 284 GLY B C 1
ATOM 4864 O O . GLY B 1 284 ? 15.258 19.859 -7.852 1 77 284 GLY B O 1
ATOM 4865 N N . CYS B 1 285 ? 13.383 18.969 -8.695 1 83.25 285 CYS B N 1
ATOM 4866 C CA . CYS B 1 285 ? 13.977 18.688 -10 1 83.25 285 CYS B CA 1
ATOM 4867 C C . CYS B 1 285 ? 12.906 18.641 -11.086 1 83.25 285 CYS B C 1
ATOM 4869 O O . CYS B 1 285 ? 11.711 18.641 -10.789 1 83.25 285 CYS B O 1
ATOM 4871 N N . SER B 1 286 ? 13.328 18.594 -12.289 1 90.75 286 SER B N 1
ATOM 4872 C CA . SER B 1 286 ? 12.367 18.562 -13.391 1 90.75 286 SER B CA 1
ATOM 4873 C C . SER B 1 286 ? 11.688 17.203 -13.484 1 90.75 286 SER B C 1
ATOM 4875 O O . SER B 1 286 ? 12.227 16.203 -13.008 1 90.75 286 SER B O 1
ATOM 4877 N N . PRO B 1 287 ? 10.5 17.234 -14.062 1 90.44 287 PRO B N 1
ATOM 4878 C CA . PRO B 1 287 ? 9.828 15.953 -14.258 1 90.44 287 PRO B CA 1
ATOM 4879 C C . PRO B 1 287 ? 10.68 14.945 -15.023 1 90.44 287 PRO B C 1
ATOM 4881 O O . PRO B 1 287 ? 10.703 13.758 -14.672 1 90.44 287 PRO B O 1
ATOM 4884 N N . GLN B 1 288 ? 11.375 15.422 -15.961 1 91.25 288 GLN B N 1
ATOM 4885 C CA . GLN B 1 288 ? 12.211 14.539 -16.766 1 91.25 288 GLN B CA 1
ATOM 4886 C C . GLN B 1 288 ? 13.32 13.922 -15.922 1 91.25 288 GLN B C 1
ATOM 4888 O O . GLN B 1 288 ? 13.578 12.719 -16.016 1 91.25 288 GLN B O 1
ATOM 4893 N N . LYS B 1 289 ? 14 14.734 -15.172 1 88.25 289 LYS B N 1
ATOM 4894 C CA . LYS B 1 289 ? 15.062 14.258 -14.289 1 88.25 289 LYS B CA 1
ATOM 4895 C C . LYS B 1 289 ? 14.516 13.266 -13.266 1 88.25 289 LYS B C 1
ATOM 4897 O O . LYS B 1 289 ? 15.148 12.242 -12.984 1 88.25 289 LYS B O 1
ATOM 4902 N N . TYR B 1 290 ? 13.398 13.641 -12.75 1 82.94 290 TYR B N 1
ATOM 4903 C CA . TYR B 1 290 ? 12.773 12.781 -11.75 1 82.94 290 TYR B CA 1
ATOM 4904 C C . TYR B 1 290 ? 12.5 11.391 -12.32 1 82.94 290 TYR B C 1
ATOM 4906 O O . TYR B 1 290 ? 12.781 10.383 -11.672 1 82.94 290 TYR B O 1
ATOM 4914 N N . ARG B 1 291 ? 11.891 11.336 -13.469 1 83.94 291 ARG B N 1
ATOM 4915 C CA . ARG B 1 291 ? 11.602 10.078 -14.156 1 83.94 291 ARG B CA 1
ATOM 4916 C C . ARG B 1 291 ? 12.875 9.266 -14.367 1 83.94 291 ARG B C 1
ATOM 4918 O O . ARG B 1 291 ? 12.891 8.055 -14.117 1 83.94 291 ARG B O 1
ATOM 4925 N N . LYS B 1 292 ? 13.93 9.883 -14.781 1 80.62 292 LYS B N 1
ATOM 4926 C CA . LYS B 1 292 ? 15.203 9.211 -15.047 1 80.62 292 LYS B CA 1
ATOM 4927 C C . LYS B 1 292 ? 15.781 8.609 -13.766 1 80.62 292 LYS B C 1
ATOM 4929 O O . LYS B 1 292 ? 16.328 7.5 -13.781 1 80.62 292 LYS B O 1
ATOM 4934 N N . GLN B 1 293 ? 15.688 9.398 -12.719 1 71.81 293 GLN B N 1
ATOM 4935 C CA . GLN B 1 293 ? 16.25 8.984 -11.445 1 71.81 293 GLN B CA 1
ATOM 4936 C C . GLN B 1 293 ? 15.469 7.824 -10.844 1 71.81 293 GLN B C 1
ATOM 4938 O O . GLN B 1 293 ? 16.016 7.035 -10.07 1 71.81 293 GLN B O 1
ATOM 4943 N N . ASN B 1 294 ? 14.305 7.742 -11.195 1 63.75 294 ASN B N 1
ATOM 4944 C CA . ASN B 1 294 ? 13.453 6.762 -10.531 1 63.75 294 ASN B CA 1
ATOM 4945 C C . ASN B 1 294 ? 13.133 5.586 -11.445 1 63.75 294 ASN B C 1
ATOM 4947 O O . ASN B 1 294 ? 12.578 4.578 -11 1 63.75 294 ASN B O 1
ATOM 4951 N N . ILE B 1 295 ? 13.227 5.773 -12.766 1 58.19 295 ILE B N 1
ATOM 4952 C CA . ILE B 1 295 ? 13.172 4.613 -13.648 1 58.19 295 ILE B CA 1
ATOM 4953 C C . ILE B 1 295 ? 14.5 3.855 -13.594 1 58.19 295 ILE B C 1
ATOM 4955 O O . ILE B 1 295 ? 14.516 2.623 -13.586 1 58.19 295 ILE B O 1
ATOM 4959 N N . ARG B 1 296 ? 15.852 4.645 -13.852 1 46.69 296 ARG B N 1
ATOM 4960 C CA . ARG B 1 296 ? 17.156 4.043 -14.102 1 46.69 296 ARG B CA 1
ATOM 4961 C C . ARG B 1 296 ? 17.641 3.24 -12.898 1 46.69 296 ARG B C 1
ATOM 4963 O O . ARG B 1 296 ? 18.594 2.473 -12.992 1 46.69 296 ARG B O 1
ATOM 4970 N N . LYS B 1 297 ? 17.406 3.693 -11.734 1 40.09 297 LYS B N 1
ATOM 4971 C CA . LYS B 1 297 ? 18.234 3.057 -10.711 1 40.09 297 LYS B CA 1
ATOM 4972 C C . LYS B 1 297 ? 18.156 1.536 -10.805 1 40.09 297 LYS B C 1
ATOM 4974 O O . LYS B 1 297 ? 18.812 0.825 -10.039 1 40.09 297 LYS B O 1
ATOM 4979 N N . ASP B 1 298 ? 17.328 0.834 -11.312 1 31.64 298 ASP B N 1
ATOM 4980 C CA . ASP B 1 298 ? 17.562 -0.601 -11.445 1 31.64 298 ASP B CA 1
ATOM 4981 C C . ASP B 1 298 ? 18.547 -0.895 -12.578 1 31.64 298 ASP B C 1
ATOM 4983 O O . ASP B 1 298 ? 18.703 -2.047 -12.984 1 31.64 298 ASP B O 1
ATOM 4987 N N . MET B 1 299 ? 19.062 0.142 -13.281 1 26.8 299 MET B N 1
ATOM 4988 C CA . MET B 1 299 ? 20.25 -0.345 -13.977 1 26.8 299 MET B CA 1
ATOM 4989 C C . MET B 1 299 ? 21.469 -0.315 -13.055 1 26.8 299 MET B C 1
ATOM 4991 O O . MET B 1 299 ? 21.641 0.627 -12.281 1 26.8 299 MET B O 1
#

Radius of gyration: 25.66 Å; Cα contacts (8 Å, |Δi|>4): 1003; chains: 2; bounding box: 46×78×63 Å

Solvent-accessible surface area (backbone atoms only — not comparable to full-atom values): 31275 Å² total; per-residue (Å²): 110,52,73,84,52,51,51,99,63,29,34,51,66,75,79,48,52,42,90,39,52,35,46,32,77,44,82,48,41,28,69,43,17,78,79,27,30,47,67,72,28,26,43,72,35,30,35,38,37,38,29,69,37,54,30,36,37,34,33,44,72,92,45,78,43,85,39,40,54,70,23,33,38,39,35,36,42,35,38,46,32,31,37,33,50,46,92,82,31,56,23,32,31,39,39,40,33,28,44,65,47,66,64,30,27,28,86,72,21,46,47,23,65,71,65,43,45,59,57,62,65,30,81,88,46,54,55,48,77,36,75,63,85,47,78,64,35,54,59,45,49,51,37,53,52,48,42,53,49,38,64,72,66,57,50,92,61,28,70,59,50,38,39,47,41,50,40,51,37,49,50,56,48,61,75,66,49,74,89,74,66,90,60,56,70,67,55,46,51,55,46,52,38,50,47,50,51,52,53,48,43,63,64,42,49,36,42,92,77,52,62,62,62,54,12,58,72,60,73,43,54,50,69,57,39,47,50,52,40,24,72,66,54,54,40,48,59,64,63,48,50,52,53,52,26,47,61,58,24,45,59,46,49,70,58,35,68,59,50,67,54,50,35,21,43,64,25,29,36,92,41,42,69,58,37,39,52,52,33,21,71,75,71,71,42,43,60,68,56,48,36,49,64,69,66,45,68,84,108,110,51,73,84,53,50,50,97,61,28,34,52,66,74,78,48,52,43,92,38,52,36,48,32,79,45,82,50,42,28,71,43,17,77,81,29,30,46,66,71,29,28,43,71,35,30,34,37,38,37,29,69,36,52,29,35,36,34,33,45,73,93,44,77,42,85,39,42,54,70,24,34,38,37,36,36,42,35,39,45,31,31,36,33,50,44,93,83,32,58,23,32,30,37,39,39,33,27,43,65,48,66,65,30,28,29,86,71,20,45,47,23,64,72,66,42,45,59,56,63,63,31,79,89,46,53,55,48,77,37,76,62,85,46,77,64,34,54,58,44,49,50,38,54,52,47,43,52,49,37,64,71,66,56,50,92,60,28,70,59,51,40,37,45,41,49,42,50,38,50,51,55,48,62,75,67,49,73,90,72,67,89,58,57,70,66,55,45,52,53,44,50,38,50,48,49,50,52,52,48,44,60,58,41,48,38,43,92,77,52,62,62,63,54,13,58,73,58,72,44,55,50,69,56,38,45,49,53,40,24,71,65,55,55,38,49,61,63,60,47,50,53,54,52,25,46,61,58,23,45,58,46,49,68,59,33,77,61,50,69,55,53,34,20,44,66,24,29,35,92,40,44,68,56,37,38,54,54,34,22,70,76,71,72,39,44,59,67,57,48,37,49,62,70,65,45,66,84,106

Nearest PDB structures (foldseek):
  3oou-assembly1_A  TM=9.431E-01  e=7.303E-07  Listeria innocua
  3lsg-assembly1_A  TM=9.262E-01  e=4.869E-06  Fusobacterium nucleatum subsp. nucleatum
  3oio-assembly1_A  TM=8.886E-01  e=2.476E-05  Chromobacterium violaceum
  6swi-assembly1_A  TM=8.767E-01  e=2.222E-05  Geobacillus stearothermophilus
  3w6v-assembly1_A  TM=9.095E-01  e=5.583E-05  Streptomyces griseus

Organism: NCBI:txid418240